Protein AF-0000000082333955 (afdb_homodimer)

Structure (mmCIF, N/CA/C/O backbone):
data_AF-0000000082333955-model_v1
#
loop_
_entity.id
_entity.type
_entity.pdbx_description
1 polymer 'Acyltransferase family protein'
#
loop_
_atom_site.group_PDB
_atom_site.id
_atom_site.type_symbol
_atom_site.label_atom_id
_atom_site.label_alt_id
_atom_site.label_comp_id
_atom_site.label_asym_id
_atom_site.label_entity_id
_atom_site.label_seq_id
_atom_site.pdbx_PDB_ins_code
_atom_site.Cartn_x
_atom_site.Cartn_y
_atom_site.Cartn_z
_atom_site.occupancy
_atom_site.B_iso_or_equiv
_atom_site.auth_seq_id
_atom_site.auth_comp_id
_atom_site.auth_asym_id
_atom_site.auth_atom_id
_atom_site.pdbx_PDB_model_num
ATOM 1 N N . MET A 1 1 ? 23.672 26.516 9.609 1 41.28 1 MET A N 1
ATOM 2 C CA . MET A 1 1 ? 23.094 26.938 10.883 1 41.28 1 MET A CA 1
ATOM 3 C C . MET A 1 1 ? 21.641 27.344 10.703 1 41.28 1 MET A C 1
ATOM 5 O O . MET A 1 1 ? 20.797 27.031 11.547 1 41.28 1 MET A O 1
ATOM 9 N N . LEU A 1 2 ? 21.375 28.172 9.578 1 45.31 2 LEU A N 1
ATOM 10 C CA . LEU A 1 2 ? 20.078 28.797 9.289 1 45.31 2 LEU A CA 1
ATOM 11 C C . LEU A 1 2 ? 19.016 27.734 9.008 1 45.31 2 LEU A C 1
ATOM 13 O O . LEU A 1 2 ? 17.859 27.906 9.398 1 45.31 2 LEU A O 1
ATOM 17 N N . LYS A 1 3 ? 19.453 26.578 8.586 1 63.09 3 LYS A N 1
ATOM 18 C CA . LYS A 1 3 ? 18.484 25.594 8.141 1 63.09 3 LYS A CA 1
ATOM 19 C C . LYS A 1 3 ? 17.969 24.75 9.305 1 63.09 3 LYS A C 1
ATOM 21 O O . LYS A 1 3 ? 16.859 24.219 9.258 1 63.09 3 LYS A O 1
ATOM 26 N N . THR A 1 4 ? 18.547 25.031 10.383 1 74.75 4 THR A N 1
ATOM 27 C CA . THR A 1 4 ? 18.172 24.172 11.5 1 74.75 4 THR A CA 1
ATOM 28 C C . THR A 1 4 ? 16.891 24.672 12.164 1 74.75 4 THR A C 1
ATOM 30 O O . THR A 1 4 ? 16 23.875 12.469 1 74.75 4 THR A O 1
ATOM 33 N N . LEU A 1 5 ? 16.781 25.906 12.305 1 83.88 5 LEU A N 1
ATOM 34 C CA . LEU A 1 5 ? 15.586 26.422 12.953 1 83.88 5 LEU A CA 1
ATOM 35 C C . LEU A 1 5 ? 14.398 26.406 12 1 83.88 5 LEU A C 1
ATOM 37 O O . LEU A 1 5 ? 13.258 26.219 12.43 1 83.88 5 LEU A O 1
ATOM 41 N N . ASN A 1 6 ? 14.648 26.547 10.727 1 89 6 ASN A N 1
ATOM 42 C CA . ASN A 1 6 ? 13.586 26.484 9.734 1 89 6 ASN A CA 1
ATOM 43 C C . ASN A 1 6 ? 12.867 25.141 9.773 1 89 6 ASN A C 1
ATOM 45 O O . ASN A 1 6 ? 11.633 25.078 9.719 1 89 6 ASN A O 1
ATOM 49 N N . ILE A 1 7 ? 13.648 24.156 9.93 1 89.94 7 ILE A N 1
ATOM 50 C CA . ILE A 1 7 ? 13.078 22.812 9.961 1 89.94 7 ILE A CA 1
ATOM 51 C C . ILE A 1 7 ? 12.25 22.625 11.234 1 89.94 7 ILE A C 1
ATOM 53 O O . ILE A 1 7 ? 11.234 21.938 11.234 1 89.94 7 ILE A O 1
ATOM 57 N N . LYS A 1 8 ? 12.648 23.281 12.297 1 92.44 8 LYS A N 1
ATOM 58 C CA . LYS A 1 8 ? 11.961 23.141 13.578 1 92.44 8 LYS A CA 1
ATOM 59 C C . LYS A 1 8 ? 10.656 23.922 13.594 1 92.44 8 LYS A C 1
ATOM 61 O O . LYS A 1 8 ? 9.797 23.703 14.445 1 92.44 8 LYS A O 1
ATOM 66 N N . LEU A 1 9 ? 10.5 24.797 12.664 1 92.19 9 LEU A N 1
ATOM 67 C CA . LEU A 1 9 ? 9.289 25.609 12.547 1 92.19 9 LEU A CA 1
ATOM 68 C C . LEU A 1 9 ? 8.172 24.812 11.875 1 92.19 9 LEU A C 1
ATOM 70 O O . LEU A 1 9 ? 6.992 25.125 12.055 1 92.19 9 LEU A O 1
ATOM 74 N N . LEU A 1 10 ? 8.508 23.812 11.133 1 95.19 10 LEU A N 1
ATOM 75 C CA . LEU A 1 10 ? 7.551 23.109 10.281 1 95.19 10 LEU A CA 1
ATOM 76 C C . LEU A 1 10 ? 6.555 22.312 11.125 1 95.19 10 LEU A C 1
ATOM 78 O O . LEU A 1 10 ? 5.355 22.328 10.852 1 95.19 10 LEU A O 1
ATOM 82 N N . MET A 1 11 ? 7.02 21.75 12.203 1 95.12 11 MET A N 1
ATOM 83 C CA . MET A 1 11 ? 6.148 20.906 13.016 1 95.12 11 MET A CA 1
ATOM 84 C C . MET A 1 11 ? 5.102 21.75 13.742 1 95.12 11 MET A C 1
ATOM 86 O O . MET A 1 11 ? 3.918 21.406 13.75 1 95.12 11 MET A O 1
ATOM 90 N N . PRO A 1 12 ? 5.555 22.812 14.391 1 96.38 12 PRO A N 1
ATOM 91 C CA . PRO A 1 12 ? 4.559 23.688 15.016 1 96.38 12 PRO A CA 1
ATOM 92 C C . PRO A 1 12 ? 3.52 24.203 14.031 1 96.38 12 PRO A C 1
ATOM 94 O O . PRO A 1 12 ? 2.33 24.266 14.352 1 96.38 12 PRO A O 1
ATOM 97 N N . ILE A 1 13 ? 3.953 24.578 12.867 1 97.06 13 ILE A N 1
ATOM 98 C CA . ILE A 1 13 ? 3.043 25.094 11.852 1 97.06 13 ILE A CA 1
ATOM 99 C C . ILE A 1 13 ? 2.098 23.984 11.391 1 97.06 13 ILE A C 1
ATOM 101 O O . ILE A 1 13 ? 0.889 24.203 11.266 1 97.06 13 ILE A O 1
ATOM 105 N N . ALA A 1 14 ? 2.643 22.812 11.133 1 98.06 14 ALA A N 1
ATOM 106 C CA . ALA A 1 14 ? 1.821 21.672 10.734 1 98.06 14 ALA A CA 1
ATOM 107 C C . ALA A 1 14 ? 0.78 21.344 11.797 1 98.06 14 ALA A C 1
ATOM 109 O O . ALA A 1 14 ? -0.362 21 11.477 1 98.06 14 ALA A O 1
ATOM 110 N N . THR A 1 15 ? 1.187 21.438 13.039 1 98.25 15 THR A N 1
ATOM 111 C CA . THR A 1 15 ? 0.285 21.156 14.148 1 98.25 15 THR A CA 1
ATOM 112 C C . THR A 1 15 ? -0.85 22.172 14.195 1 98.25 15 THR A C 1
ATOM 114 O O . THR A 1 15 ? -2.008 21.812 14.422 1 98.25 15 THR A O 1
ATOM 117 N N . TYR A 1 16 ? -0.532 23.406 14.016 1 98.44 16 TYR A N 1
ATOM 118 C CA . TYR A 1 16 ? -1.578 24.422 13.953 1 98.44 16 TYR A CA 1
ATOM 119 C C . TYR A 1 16 ? -2.52 24.156 12.781 1 98.44 16 TYR A C 1
ATOM 121 O O . TYR A 1 16 ? -3.738 24.281 12.914 1 98.44 16 TYR A O 1
ATOM 129 N N . LEU A 1 17 ? -1.958 23.812 11.672 1 98.62 17 LEU A N 1
ATOM 130 C CA . LEU A 1 17 ? -2.744 23.594 10.461 1 98.62 17 LEU A CA 1
ATOM 131 C C . LEU A 1 17 ? -3.705 22.422 10.633 1 98.62 17 LEU A C 1
ATOM 133 O O . LEU A 1 17 ? -4.809 22.422 10.086 1 98.62 17 LEU A O 1
ATOM 137 N N . VAL A 1 18 ? -3.275 21.375 11.344 1 98.25 18 VAL A N 1
ATOM 138 C CA . VAL A 1 18 ? -4.176 20.25 11.562 1 98.25 18 VAL A CA 1
ATOM 139 C C . VAL A 1 18 ? -5.363 20.703 12.414 1 98.25 18 VAL A C 1
ATOM 141 O O . VAL A 1 18 ? -6.496 20.25 12.195 1 98.25 18 VAL A O 1
ATOM 144 N N . ILE A 1 19 ? -5.125 21.547 13.398 1 98.69 19 ILE A N 1
ATOM 145 C CA . ILE A 1 19 ? -6.211 22.062 14.219 1 98.69 19 ILE A CA 1
ATOM 146 C C . ILE A 1 19 ? -7.109 22.969 13.375 1 98.69 19 ILE A C 1
ATOM 148 O O . ILE A 1 19 ? -8.336 22.922 13.508 1 98.69 19 ILE A O 1
ATOM 152 N N . LEU A 1 20 ? -6.48 23.797 12.57 1 98.62 20 LEU A N 1
ATOM 153 C CA . LEU A 1 20 ? -7.227 24.625 11.625 1 98.62 20 LEU A CA 1
ATOM 154 C C . LEU A 1 20 ? -8.133 23.766 10.758 1 98.62 20 LEU A C 1
ATOM 156 O O . LEU A 1 20 ? -9.297 24.109 10.523 1 98.62 20 LEU A O 1
ATOM 160 N N . LEU A 1 21 ? -7.633 22.656 10.289 1 98.25 21 LEU A N 1
ATOM 161 C CA . LEU A 1 21 ? -8.367 21.703 9.461 1 98.25 21 LEU A CA 1
ATOM 162 C C . LEU A 1 21 ? -9.609 21.203 10.188 1 98.25 21 LEU A C 1
ATOM 164 O O . LEU A 1 21 ? -10.711 21.234 9.625 1 98.25 21 LEU A O 1
ATOM 168 N N . HIS A 1 22 ? -9.445 20.797 11.406 1 98.12 22 HIS A N 1
ATOM 169 C CA . HIS A 1 22 ? -10.547 20.219 12.164 1 98.12 22 HIS A CA 1
ATOM 170 C C . HIS A 1 22 ? -11.562 21.281 12.562 1 98.12 22 HIS A C 1
ATOM 172 O O . HIS A 1 22 ? -12.742 21 12.734 1 98.12 22 HIS A O 1
ATOM 178 N N . THR A 1 23 ? -11.086 22.516 12.719 1 98 23 THR A N 1
ATOM 179 C CA . THR A 1 23 ? -12 23.625 12.969 1 98 23 THR A CA 1
ATOM 180 C C . THR A 1 23 ? -12.828 23.922 11.719 1 98 23 THR A C 1
ATOM 182 O O . THR A 1 23 ? -14.039 24.125 11.805 1 98 23 THR A O 1
ATOM 185 N N . ALA A 1 24 ? -12.141 23.953 10.594 1 97.69 24 ALA A N 1
ATOM 186 C CA . ALA A 1 24 ? -12.797 24.281 9.336 1 97.69 24 ALA A CA 1
ATOM 187 C C . ALA A 1 24 ? -13.727 23.156 8.891 1 97.69 24 ALA A C 1
ATOM 189 O O . ALA A 1 24 ? -14.656 23.391 8.109 1 97.69 24 ALA A O 1
ATOM 190 N N . ALA A 1 25 ? -13.469 21.953 9.359 1 95.31 25 ALA A N 1
ATOM 191 C CA . ALA A 1 25 ? -14.273 20.797 8.977 1 95.31 25 ALA A CA 1
ATOM 192 C C . ALA A 1 25 ? -15.703 20.938 9.469 1 95.31 25 ALA A C 1
ATOM 194 O O . ALA A 1 25 ? -16.641 20.391 8.875 1 95.31 25 ALA A O 1
ATOM 195 N N . VAL A 1 26 ? -15.891 21.656 10.516 1 94.19 26 VAL A N 1
ATOM 196 C CA . VAL A 1 26 ? -17.203 21.828 11.125 1 94.19 26 VAL A CA 1
ATOM 197 C C . VAL A 1 26 ? -18.156 22.5 10.141 1 94.19 26 VAL A C 1
ATOM 199 O O . VAL A 1 26 ? -19.188 21.922 9.766 1 94.19 26 VAL A O 1
ATOM 202 N N . PRO A 1 27 ? -17.828 23.672 9.648 1 95.5 27 PRO A N 1
ATOM 203 C CA . PRO A 1 27 ? -18.734 24.328 8.703 1 95.5 27 PRO A CA 1
ATOM 204 C C . PRO A 1 27 ? -18.625 23.766 7.289 1 95.5 27 PRO A C 1
ATOM 206 O O . PRO A 1 27 ? -19.438 24.078 6.426 1 95.5 27 PRO A O 1
ATOM 209 N N . PHE A 1 28 ? -17.656 22.906 7.02 1 96.31 28 PHE A N 1
ATOM 210 C CA . PHE A 1 28 ? -17.422 22.406 5.672 1 96.31 28 PHE A CA 1
ATOM 211 C C . PHE A 1 28 ? -18.531 21.453 5.246 1 96.31 28 PHE A C 1
ATOM 213 O O . PHE A 1 28 ? -18.875 21.375 4.066 1 96.31 28 PHE A O 1
ATOM 220 N N . ASN A 1 29 ? -19.141 20.797 6.18 1 93.5 29 ASN A N 1
ATOM 221 C CA . ASN A 1 29 ? -20.016 19.656 5.902 1 93.5 29 ASN A CA 1
ATOM 222 C C . ASN A 1 29 ? -21.375 20.109 5.402 1 93.5 29 ASN A C 1
ATOM 224 O O . ASN A 1 29 ? -22.141 19.312 4.863 1 93.5 29 ASN A O 1
ATOM 228 N N . THR A 1 30 ? -21.719 21.375 5.582 1 94.62 30 THR A N 1
ATOM 229 C CA . THR A 1 30 ? -23 21.906 5.141 1 94.62 30 THR A CA 1
ATOM 230 C C . THR A 1 30 ? -22.812 23.25 4.434 1 94.62 30 THR A C 1
ATOM 232 O O . THR A 1 30 ? -22.078 24.109 4.91 1 94.62 30 THR A O 1
ATOM 235 N N . PHE A 1 31 ? -23.578 23.297 3.342 1 95.94 31 PHE A N 1
ATOM 236 C CA . PHE A 1 31 ? -23.516 24.562 2.604 1 95.94 31 PHE A CA 1
ATOM 237 C C . PHE A 1 31 ? -24.094 25.703 3.436 1 95.94 31 PHE A C 1
ATOM 239 O O . PHE A 1 31 ? -25.078 25.531 4.152 1 95.94 31 PHE A O 1
ATOM 246 N N . HIS A 1 32 ? -23.516 26.812 3.328 1 95.62 32 HIS A N 1
ATOM 247 C CA . HIS A 1 32 ? -23.953 28.062 3.947 1 95.62 32 HIS A CA 1
ATOM 248 C C . HIS A 1 32 ? -23.359 29.266 3.244 1 95.62 32 HIS A C 1
ATOM 250 O O . HIS A 1 32 ? -22.625 29.125 2.262 1 95.62 32 HIS A O 1
ATOM 256 N N . GLY A 1 33 ? -23.656 30.359 3.643 1 92.94 33 GLY A N 1
ATOM 257 C CA . GLY A 1 33 ? -23.312 31.578 2.936 1 92.94 33 GLY A CA 1
ATOM 258 C C . GLY A 1 33 ? -21.828 31.797 2.785 1 92.94 33 GLY A C 1
ATOM 259 O O . GLY A 1 33 ? -21.359 32.312 1.768 1 92.94 33 GLY A O 1
ATOM 260 N N . ALA A 1 34 ? -21.047 31.375 3.83 1 96.25 34 ALA A N 1
ATOM 261 C CA . ALA A 1 34 ? -19.594 31.578 3.811 1 96.25 34 ALA A CA 1
ATOM 262 C C . ALA A 1 34 ? -18.859 30.25 3.633 1 96.25 34 ALA A C 1
ATOM 264 O O . ALA A 1 34 ? -17.797 30.047 4.223 1 96.25 34 ALA A O 1
ATOM 265 N N . TRP A 1 35 ? -19.422 29.391 2.9 1 97.81 35 TRP A N 1
ATOM 266 C CA . TRP A 1 35 ? -18.859 28.047 2.748 1 97.81 35 TRP A CA 1
ATOM 267 C C . TRP A 1 35 ? -17.5 28.094 2.074 1 97.81 35 TRP A C 1
ATOM 269 O O . TRP A 1 35 ? -16.625 27.266 2.352 1 97.81 35 TRP A O 1
ATOM 279 N N . SER A 1 36 ? -17.266 29.094 1.202 1 97.12 36 SER A N 1
ATOM 280 C CA . SER A 1 36 ? -15.984 29.25 0.525 1 97.12 36 SER A CA 1
ATOM 281 C C . SER A 1 36 ? -14.852 29.453 1.526 1 97.12 36 SER A C 1
ATOM 283 O O . SER A 1 36 ? -13.719 29.031 1.276 1 97.12 36 SER A O 1
ATOM 285 N N . VAL A 1 37 ? -15.156 30.062 2.684 1 97.5 37 VAL A N 1
ATOM 286 C CA . VAL A 1 37 ? -14.164 30.281 3.732 1 97.5 37 VAL A CA 1
ATOM 287 C C . VAL A 1 37 ? -13.766 28.938 4.348 1 97.5 37 VAL A C 1
ATOM 289 O O . VAL A 1 37 ? -12.578 28.672 4.551 1 97.5 37 VAL A O 1
ATOM 292 N N . ALA A 1 38 ? -14.758 28.141 4.598 1 97.88 38 ALA A N 1
ATOM 293 C CA . ALA A 1 38 ? -14.5 26.812 5.145 1 97.88 38 ALA A CA 1
ATOM 294 C C . ALA A 1 38 ? -13.656 25.969 4.184 1 97.88 38 ALA A C 1
ATOM 296 O O . ALA A 1 38 ? -12.734 25.281 4.609 1 97.88 38 ALA A O 1
ATOM 297 N N . VAL A 1 39 ? -13.938 26.078 2.902 1 98.25 39 VAL A N 1
ATOM 298 C CA . VAL A 1 39 ? -13.219 25.344 1.869 1 98.25 39 VAL A CA 1
ATOM 299 C C . VAL A 1 39 ? -11.75 25.766 1.854 1 98.25 39 VAL A C 1
ATOM 301 O O . VAL A 1 39 ? -10.852 24.938 1.803 1 98.25 39 VAL A O 1
ATOM 304 N N . MET A 1 40 ? -11.562 27.047 1.902 1 97.69 40 MET A N 1
ATOM 305 C CA . MET A 1 40 ? -10.203 27.578 1.843 1 97.69 40 MET A CA 1
ATOM 306 C C . MET A 1 40 ? -9.375 27.109 3.033 1 97.69 40 MET A C 1
ATOM 308 O O . MET A 1 40 ? -8.25 26.641 2.865 1 97.69 40 MET A O 1
ATOM 312 N N . TYR A 1 41 ? -9.93 27.203 4.191 1 98.12 41 TYR A N 1
ATOM 313 C CA . TYR A 1 41 ? -9.188 26.812 5.383 1 98.12 41 TYR A CA 1
ATOM 314 C C . TYR A 1 41 ? -9.023 25.297 5.453 1 98.12 41 TYR A C 1
ATOM 316 O O . TYR A 1 41 ? -8.023 24.797 5.969 1 98.12 41 TYR A O 1
ATOM 324 N N . ASP A 1 42 ? -9.977 24.609 4.918 1 98.25 42 ASP A N 1
ATOM 325 C CA . ASP A 1 42 ? -9.812 23.156 4.824 1 98.25 42 ASP A CA 1
ATOM 326 C C . ASP A 1 42 ? -8.648 22.797 3.904 1 98.25 42 ASP A C 1
ATOM 328 O O . ASP A 1 42 ? -7.828 21.938 4.242 1 98.25 42 ASP A O 1
ATOM 332 N N . ALA A 1 43 ? -8.586 23.438 2.785 1 97.81 43 ALA A N 1
ATOM 333 C CA . ALA A 1 43 ? -7.504 23.219 1.831 1 97.81 43 ALA A CA 1
ATOM 334 C C . ALA A 1 43 ? -6.145 23.516 2.465 1 97.81 43 ALA A C 1
ATOM 336 O O . ALA A 1 43 ? -5.207 22.734 2.338 1 97.81 43 ALA A O 1
ATOM 337 N N . LEU A 1 44 ? -6.066 24.594 3.17 1 98.12 44 LEU A N 1
ATOM 338 C CA . LEU A 1 44 ? -4.82 24.969 3.824 1 98.12 44 LEU A CA 1
ATOM 339 C C . LEU A 1 44 ? -4.473 23.984 4.938 1 98.12 44 LEU A C 1
ATOM 341 O O . LEU A 1 44 ? -3.309 23.625 5.117 1 98.12 44 LEU A O 1
ATOM 345 N N . GLY A 1 45 ? -5.465 23.578 5.645 1 98.38 45 GLY A N 1
ATOM 346 C CA . GLY A 1 45 ? -5.254 22.641 6.746 1 98.38 45 GLY A CA 1
ATOM 347 C C . GLY A 1 45 ? -4.805 21.266 6.289 1 98.38 45 GLY A C 1
ATOM 348 O O . GLY A 1 45 ? -4.082 20.578 7.004 1 98.38 45 GLY A O 1
ATOM 349 N N . ARG A 1 46 ? -5.16 20.891 5.098 1 97.81 46 ARG A N 1
ATOM 350 C CA . ARG A 1 46 ? -4.902 19.562 4.578 1 97.81 46 ARG A CA 1
ATOM 351 C C . ARG A 1 46 ? -3.412 19.328 4.359 1 97.81 46 ARG A C 1
ATOM 353 O O . ARG A 1 46 ? -2.949 18.188 4.316 1 97.81 46 ARG A O 1
ATOM 360 N N . ILE A 1 47 ? -2.619 20.344 4.293 1 98.25 47 ILE A N 1
ATOM 361 C CA . ILE A 1 47 ? -1.202 20.125 4.012 1 98.25 47 ILE A CA 1
ATOM 362 C C . ILE A 1 47 ? -0.454 19.844 5.312 1 98.25 47 ILE A C 1
ATOM 364 O O . ILE A 1 47 ? 0.758 19.625 5.301 1 98.25 47 ILE A O 1
ATOM 368 N N . SER A 1 48 ? -1.196 19.859 6.449 1 98.25 48 SER A N 1
ATOM 369 C CA . SER A 1 48 ? -0.566 19.578 7.734 1 98.25 48 SER A CA 1
ATOM 370 C C . SER A 1 48 ? 0.123 18.219 7.715 1 98.25 48 SER A C 1
ATOM 372 O O . SER A 1 48 ? 1.306 18.109 8.047 1 98.25 48 SER A O 1
ATOM 374 N N . PHE A 1 49 ? -0.533 17.188 7.207 1 97.69 49 PHE A N 1
ATOM 375 C CA . PHE A 1 49 ? 0.004 15.836 7.227 1 97.69 49 PHE A CA 1
ATOM 376 C C . PHE A 1 49 ? 1.179 15.711 6.262 1 97.69 49 PHE A C 1
ATOM 378 O O . PHE A 1 49 ? 2.24 15.203 6.637 1 97.69 49 PHE A O 1
ATOM 385 N N . PRO A 1 50 ? 1.035 16.219 5.082 1 98.31 50 PRO A N 1
ATOM 386 C CA . PRO A 1 50 ? 2.191 16.234 4.184 1 98.31 50 PRO A CA 1
ATOM 387 C C . PRO A 1 50 ? 3.4 16.938 4.785 1 98.31 50 PRO A C 1
ATOM 389 O O . PRO A 1 50 ? 4.535 16.484 4.621 1 98.31 50 PRO A O 1
ATOM 392 N N . LEU A 1 51 ? 3.137 18.031 5.461 1 98.25 51 LEU A N 1
ATOM 393 C CA . LEU A 1 51 ? 4.242 18.75 6.07 1 98.25 51 LEU A CA 1
ATOM 394 C C . LEU A 1 51 ? 4.91 17.922 7.16 1 98.25 51 LEU A C 1
ATOM 396 O O . LEU A 1 51 ? 6.137 17.938 7.285 1 98.25 51 LEU A O 1
ATOM 400 N N . TYR A 1 52 ? 4.078 17.234 7.953 1 97.62 52 TYR A N 1
ATOM 401 C CA . TYR A 1 52 ? 4.629 16.328 8.945 1 97.62 52 TYR A CA 1
ATOM 402 C C . TYR A 1 52 ? 5.539 15.289 8.281 1 97.62 52 TYR A C 1
ATOM 404 O O . TYR A 1 52 ? 6.648 15.039 8.758 1 97.62 52 TYR A O 1
ATOM 412 N N . LEU A 1 53 ? 5.137 14.789 7.203 1 98 53 LEU A N 1
ATOM 413 C CA . LEU A 1 53 ? 5.844 13.695 6.543 1 98 53 LEU A CA 1
ATOM 414 C C . LEU A 1 53 ? 7.102 14.203 5.852 1 98 53 LEU A C 1
ATOM 416 O O . LEU A 1 53 ? 8.141 13.531 5.867 1 98 53 LEU A O 1
ATOM 420 N N . LEU A 1 54 ? 6.98 15.367 5.207 1 98.06 54 LEU A N 1
ATOM 421 C CA . LEU A 1 54 ? 8.156 15.984 4.598 1 98.06 54 LEU A CA 1
ATOM 422 C C . LEU A 1 54 ? 9.234 16.234 5.641 1 98.06 54 LEU A C 1
ATOM 424 O O . LEU A 1 54 ? 10.414 15.953 5.406 1 98.06 54 LEU A O 1
ATOM 428 N N . THR A 1 55 ? 8.812 16.703 6.766 1 96.69 55 THR A N 1
ATOM 429 C CA . THR A 1 55 ? 9.742 17 7.855 1 96.69 55 THR A CA 1
ATOM 430 C C . THR A 1 55 ? 10.344 15.703 8.406 1 96.69 55 THR A C 1
ATOM 432 O O . THR A 1 55 ? 11.555 15.617 8.617 1 96.69 55 THR A O 1
ATOM 435 N N . ALA A 1 56 ? 9.492 14.727 8.641 1 95.19 56 ALA A N 1
ATOM 436 C CA . ALA A 1 56 ? 9.961 13.438 9.133 1 95.19 56 ALA A CA 1
ATOM 437 C C . ALA A 1 56 ? 10.969 12.812 8.172 1 95.19 56 ALA A C 1
ATOM 439 O O . ALA A 1 56 ? 12.008 12.297 8.602 1 95.19 56 ALA A O 1
ATOM 440 N N . GLY A 1 57 ? 10.664 12.859 6.867 1 95.69 57 GLY A N 1
ATOM 441 C CA . GLY A 1 57 ? 11.594 12.352 5.879 1 95.69 57 GLY A CA 1
ATOM 442 C C . GLY A 1 57 ? 12.922 13.094 5.863 1 95.69 57 GLY A C 1
ATOM 443 O O . GLY A 1 57 ? 13.984 12.484 5.766 1 95.69 57 GLY A O 1
ATOM 444 N N . TYR A 1 58 ? 12.836 14.406 5.98 1 95.19 58 TYR A N 1
ATOM 445 C CA . TYR A 1 58 ? 14.016 15.273 5.977 1 95.19 58 TYR A CA 1
ATOM 446 C C . TYR A 1 58 ? 14.945 14.93 7.133 1 95.19 58 TYR A C 1
ATOM 448 O O . TYR A 1 58 ? 16.172 14.945 6.98 1 95.19 58 TYR A O 1
ATOM 456 N N . ILE A 1 59 ? 14.328 14.555 8.203 1 91.56 59 ILE A N 1
ATOM 457 C CA . ILE A 1 59 ? 15.102 14.312 9.414 1 91.56 59 ILE A CA 1
ATOM 458 C C . ILE A 1 59 ? 15.547 12.844 9.453 1 91.56 59 ILE A C 1
ATOM 460 O O . ILE A 1 59 ? 16.656 12.539 9.906 1 91.56 59 ILE A O 1
ATOM 464 N N . SER A 1 60 ? 14.766 11.938 8.906 1 91.69 60 SER A N 1
ATOM 465 C CA . SER A 1 60 ? 14.945 10.508 9.164 1 91.69 60 SER A CA 1
ATOM 466 C C . SER A 1 60 ? 15.68 9.828 8.016 1 91.69 60 SER A C 1
ATOM 468 O O . SER A 1 60 ? 16.25 8.742 8.195 1 91.69 60 SER A O 1
ATOM 470 N N . LEU A 1 61 ? 15.609 10.383 6.922 1 90.88 61 LEU A N 1
ATOM 471 C CA . LEU A 1 61 ? 16.188 9.719 5.762 1 90.88 61 LEU A CA 1
ATOM 472 C C . LEU A 1 61 ? 17.531 10.336 5.398 1 90.88 61 LEU A C 1
ATOM 474 O O . LEU A 1 61 ? 17.844 11.453 5.828 1 90.88 61 LEU A O 1
ATOM 478 N N . ASN A 1 62 ? 18.391 9.602 4.711 1 85.75 62 ASN A N 1
ATOM 479 C CA . ASN A 1 62 ? 19.734 9.992 4.305 1 85.75 62 ASN A CA 1
ATOM 480 C C . ASN A 1 62 ? 20.656 10.148 5.508 1 85.75 62 ASN A C 1
ATOM 482 O O . ASN A 1 62 ? 21.312 11.18 5.66 1 85.75 62 ASN A O 1
ATOM 486 N N . LYS A 1 63 ? 20.562 9.234 6.402 1 82.12 63 LYS A N 1
ATOM 487 C CA . LYS A 1 63 ? 21.422 9.242 7.582 1 82.12 63 LYS A CA 1
ATOM 488 C C . LYS A 1 63 ? 22.203 7.938 7.699 1 82.12 63 LYS A C 1
ATOM 490 O O . LYS A 1 63 ? 21.719 6.875 7.305 1 82.12 63 LYS A O 1
ATOM 495 N N . ASN A 1 64 ? 23.359 8.148 8.18 1 79.31 64 ASN A N 1
ATOM 496 C CA . ASN A 1 64 ? 24.203 7 8.469 1 79.31 64 ASN A CA 1
ATOM 497 C C . ASN A 1 64 ? 24.125 6.594 9.938 1 79.31 64 ASN A C 1
ATOM 499 O O . ASN A 1 64 ? 25.031 6.871 10.719 1 79.31 64 ASN A O 1
ATOM 503 N N . GLU A 1 65 ? 23.094 6.387 10.438 1 75.75 65 GLU A N 1
ATOM 504 C CA . GLU A 1 65 ? 22.906 5.961 11.82 1 75.75 65 GLU A CA 1
ATOM 505 C C . GLU A 1 65 ? 22.328 4.551 11.891 1 75.75 65 GLU A C 1
ATOM 507 O O . GLU A 1 65 ? 21.891 4.008 10.875 1 75.75 65 GLU A O 1
ATOM 512 N N . SER A 1 66 ? 22.578 3.951 13.117 1 79.75 66 SER A N 1
ATOM 513 C CA . SER A 1 66 ? 21.891 2.68 13.328 1 79.75 66 SER A CA 1
ATOM 514 C C . SER A 1 66 ? 20.391 2.83 13.172 1 79.75 66 SER A C 1
ATOM 516 O O . SER A 1 66 ? 19.703 3.244 14.102 1 79.75 66 SER A O 1
ATOM 518 N N . LEU A 1 67 ? 20.016 2.691 12.164 1 69.94 67 LEU A N 1
ATOM 519 C CA . LEU A 1 67 ? 18.656 3.014 11.773 1 69.94 67 LEU A CA 1
ATOM 520 C C . LEU A 1 67 ? 17.641 2.221 12.602 1 69.94 67 LEU A C 1
ATOM 522 O O . LEU A 1 67 ? 16.641 2.77 13.062 1 69.94 67 LEU A O 1
ATOM 526 N N . LEU A 1 68 ? 18.062 0.996 13.055 1 78.88 68 LEU A N 1
ATOM 527 C CA . LEU A 1 68 ? 17.094 0.181 13.789 1 78.88 68 LEU A CA 1
ATOM 528 C C . LEU A 1 68 ? 16.891 0.721 15.195 1 78.88 68 LEU A C 1
ATOM 530 O O . LEU A 1 68 ? 15.766 0.756 15.695 1 78.88 68 LEU A O 1
ATOM 534 N N . SER A 1 69 ? 18.016 1.174 15.688 1 82.62 69 SER A N 1
ATOM 535 C CA . SER A 1 69 ? 17.906 1.704 17.047 1 82.62 69 SER A CA 1
ATOM 536 C C . SER A 1 69 ? 17.109 3.01 17.062 1 82.62 69 SER A C 1
ATOM 538 O O . SER A 1 69 ? 16.234 3.201 17.906 1 82.62 69 SER A O 1
ATOM 540 N N . THR A 1 70 ? 17.406 3.822 16.125 1 85.38 70 THR A N 1
ATOM 541 C CA . THR A 1 70 ? 16.703 5.098 16.047 1 85.38 70 THR A CA 1
ATOM 542 C C . THR A 1 70 ? 15.227 4.883 15.703 1 85.38 70 THR A C 1
ATOM 544 O O . THR A 1 70 ? 14.352 5.543 16.266 1 85.38 70 THR A O 1
ATOM 547 N N . LEU A 1 71 ? 15.062 3.918 14.914 1 86.38 71 LEU A N 1
ATOM 548 C CA . LEU A 1 71 ? 13.703 3.592 14.492 1 86.38 71 LEU A CA 1
ATOM 549 C C . LEU A 1 71 ? 12.875 3.096 15.68 1 86.38 71 LEU A C 1
ATOM 551 O O . LEU A 1 71 ? 11.711 3.477 15.828 1 86.38 71 LEU A O 1
ATOM 555 N N . LYS A 1 72 ? 13.539 2.275 16.453 1 86.88 72 LYS A N 1
ATOM 556 C CA . LYS A 1 72 ? 12.852 1.766 17.641 1 86.88 72 LYS A CA 1
ATOM 557 C C . LYS A 1 72 ? 12.406 2.906 18.547 1 86.88 72 LYS A C 1
ATOM 559 O O . LYS A 1 72 ? 11.266 2.926 19.016 1 86.88 72 LYS A O 1
ATOM 564 N N . THR A 1 73 ? 13.25 3.809 18.672 1 88.94 73 THR A N 1
ATOM 565 C CA . THR A 1 73 ? 12.945 4.945 19.531 1 88.94 73 THR A CA 1
ATOM 566 C C . THR A 1 73 ? 11.828 5.793 18.938 1 88.94 73 THR A C 1
ATOM 568 O O . THR A 1 73 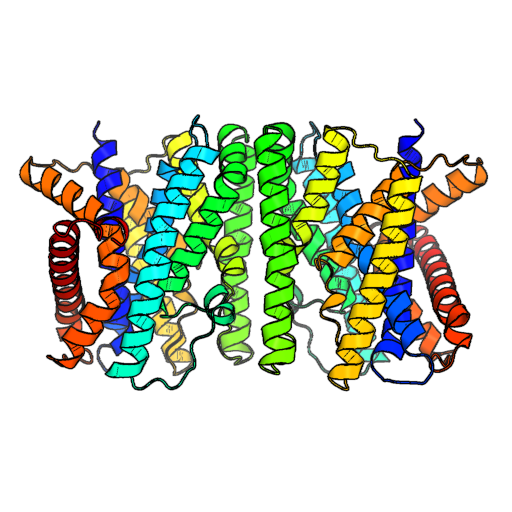? 10.891 6.176 19.641 1 88.94 73 THR A O 1
ATOM 571 N N . ARG A 1 74 ? 11.867 6.047 17.719 1 90.06 74 ARG A N 1
ATOM 572 C CA . ARG A 1 74 ? 10.867 6.871 17.047 1 90.06 74 ARG A CA 1
ATOM 573 C C . ARG A 1 74 ? 9.492 6.207 17.078 1 90.06 74 ARG A C 1
ATOM 575 O O . ARG A 1 74 ? 8.484 6.875 17.312 1 90.06 74 ARG A O 1
ATOM 582 N N . VAL A 1 75 ? 9.539 4.926 16.828 1 93.5 75 VAL A N 1
ATOM 583 C CA . VAL A 1 75 ? 8.281 4.184 16.812 1 93.5 75 VAL A CA 1
ATOM 584 C C . VAL A 1 75 ? 7.699 4.133 18.234 1 93.5 75 VAL A C 1
ATOM 586 O O . VAL A 1 75 ? 6.504 4.375 18.422 1 93.5 75 VAL A O 1
ATOM 589 N N . LEU A 1 76 ? 8.492 3.877 19.219 1 91.94 76 LEU A N 1
ATOM 590 C CA . LEU A 1 76 ? 8.008 3.768 20.594 1 91.94 76 LEU A CA 1
ATOM 591 C C . LEU A 1 76 ? 7.523 5.117 21.109 1 91.94 76 LEU A C 1
ATOM 593 O O . LEU A 1 76 ? 6.574 5.184 21.891 1 91.94 76 LEU A O 1
ATOM 597 N N . ASN A 1 77 ? 8.18 6.16 20.625 1 92.31 77 ASN A N 1
ATOM 598 C CA . ASN A 1 77 ? 7.805 7.508 21.031 1 92.31 77 ASN A CA 1
ATOM 599 C C . ASN A 1 77 ? 6.422 7.887 20.5 1 92.31 77 ASN A C 1
ATOM 601 O O . ASN A 1 77 ? 5.781 8.797 21.031 1 92.31 77 ASN A O 1
ATOM 605 N N . LEU A 1 78 ? 5.984 7.219 19.5 1 95.31 78 LEU A N 1
ATOM 606 C CA . LEU A 1 78 ? 4.652 7.461 18.953 1 95.31 78 LEU A CA 1
ATOM 607 C C . LEU A 1 78 ? 3.656 6.43 19.469 1 95.31 78 LEU A C 1
ATOM 609 O O . LEU A 1 78 ? 2.49 6.746 19.719 1 95.31 78 LEU A O 1
ATOM 613 N N . LEU A 1 79 ? 4.152 5.199 19.672 1 94.81 79 LEU A N 1
ATOM 614 C CA . LEU A 1 79 ? 3.281 4.086 20.031 1 94.81 79 LEU A CA 1
ATOM 615 C C . LEU A 1 79 ? 2.768 4.234 21.453 1 94.81 79 LEU A C 1
ATOM 617 O O . LEU A 1 79 ? 1.604 3.936 21.734 1 94.81 79 LEU A O 1
ATOM 621 N N . ILE A 1 80 ? 3.582 4.664 22.344 1 94.88 80 ILE A N 1
ATOM 622 C CA . ILE A 1 80 ? 3.215 4.781 23.75 1 94.88 80 ILE A CA 1
ATOM 623 C C . ILE A 1 80 ? 2.105 5.82 23.906 1 94.88 80 ILE A C 1
ATOM 625 O O . ILE A 1 80 ? 1.041 5.523 24.453 1 94.88 80 ILE A O 1
ATOM 629 N N . PRO A 1 81 ? 2.348 6.996 23.406 1 95.81 81 PRO A N 1
ATOM 630 C CA . PRO A 1 81 ? 1.238 7.945 23.5 1 95.81 81 PRO A CA 1
ATOM 631 C C . PRO A 1 81 ? 0 7.488 22.734 1 95.81 81 PRO A C 1
ATOM 633 O O . PRO A 1 81 ? -1.127 7.762 23.141 1 95.81 81 PRO A O 1
ATOM 636 N N . LEU A 1 82 ? 0.183 6.824 21.625 1 96.44 82 LEU A N 1
ATOM 637 C CA . LEU A 1 82 ? -0.96 6.336 20.859 1 96.44 82 LEU A CA 1
ATOM 638 C C . LEU A 1 82 ? -1.832 5.418 21.703 1 96.44 82 LEU A C 1
ATOM 640 O O . LEU A 1 82 ? -3.059 5.543 21.703 1 96.44 82 LEU A O 1
ATOM 644 N N . VAL A 1 83 ? -1.225 4.527 22.422 1 95.62 83 VAL A N 1
ATOM 645 C CA . VAL A 1 83 ? -1.956 3.588 23.266 1 95.62 83 VAL A CA 1
ATOM 646 C C . VAL A 1 83 ? -2.662 4.34 24.391 1 95.62 83 VAL A C 1
ATOM 648 O O . VAL A 1 83 ? -3.844 4.105 24.656 1 95.62 83 VAL A O 1
ATOM 651 N N . ALA A 1 84 ? -1.968 5.238 25 1 95.44 84 ALA A N 1
ATOM 652 C CA . ALA A 1 84 ? -2.529 6.008 26.109 1 95.44 84 ALA A CA 1
ATOM 653 C C . ALA A 1 84 ? -3.719 6.844 25.656 1 95.44 84 ALA A C 1
ATOM 655 O O . ALA A 1 84 ? -4.785 6.816 26.281 1 95.44 84 ALA A O 1
ATOM 656 N N . TRP A 1 85 ? -3.537 7.547 24.594 1 96.38 85 TRP A N 1
ATOM 657 C CA . TRP A 1 85 ? -4.582 8.461 24.141 1 96.38 85 TRP A CA 1
ATOM 658 C C . TRP A 1 85 ? -5.727 7.695 23.484 1 96.38 85 TRP A C 1
ATOM 660 O O . TRP A 1 85 ? -6.844 8.211 23.375 1 96.38 85 TRP A O 1
ATOM 670 N N . THR A 1 86 ? -5.441 6.504 22.953 1 96.12 86 THR A N 1
ATOM 671 C CA . THR A 1 86 ? -6.527 5.633 22.516 1 96.12 86 THR A CA 1
ATOM 672 C C . THR A 1 86 ? -7.492 5.355 23.656 1 96.12 86 THR A C 1
ATOM 674 O O . THR A 1 86 ? -8.711 5.441 23.484 1 96.12 86 THR A O 1
ATOM 677 N N . ALA A 1 87 ? -6.953 5.035 24.812 1 94.69 87 ALA A N 1
ATOM 678 C CA . ALA A 1 87 ? -7.773 4.789 25.984 1 94.69 87 ALA A CA 1
ATOM 679 C C . ALA A 1 87 ? -8.531 6.043 26.406 1 94.69 87 ALA A C 1
ATOM 681 O O . ALA A 1 87 ? -9.727 5.988 26.703 1 94.69 87 ALA A O 1
ATOM 682 N N . VAL A 1 88 ? -7.859 7.18 26.391 1 95.62 88 VAL A N 1
ATOM 683 C CA . VAL A 1 88 ? -8.469 8.445 26.797 1 95.62 88 VAL A CA 1
ATOM 684 C C . VAL A 1 88 ? -9.625 8.789 25.859 1 95.62 88 VAL A C 1
ATOM 686 O O . VAL A 1 88 ? -10.711 9.156 26.328 1 95.62 88 VAL A O 1
ATOM 689 N N . TYR A 1 89 ? -9.414 8.672 24.578 1 96.06 89 TYR A N 1
ATOM 690 C CA . TYR A 1 89 ? -10.453 9.031 23.609 1 96.06 89 TYR A CA 1
ATOM 691 C C . TYR A 1 89 ? -11.602 8.031 23.641 1 96.06 89 TYR A C 1
ATOM 693 O O . TYR A 1 89 ? -12.75 8.391 23.375 1 96.06 89 TYR A O 1
ATOM 701 N N . PHE A 1 90 ? -11.266 6.836 23.969 1 93.81 90 PHE A N 1
ATOM 702 C CA . PHE A 1 90 ? -12.336 5.859 24.141 1 93.81 90 PHE A CA 1
ATOM 703 C C . PHE A 1 90 ? -13.25 6.254 25.297 1 93.81 90 PHE A C 1
ATOM 705 O O . PHE A 1 90 ? -14.477 6.215 25.156 1 93.81 90 PHE A O 1
ATOM 712 N N . ILE A 1 91 ? -12.672 6.57 26.375 1 94.06 91 ILE A N 1
ATOM 713 C CA . ILE A 1 91 ? -13.422 7 27.547 1 94.06 91 ILE A CA 1
ATOM 714 C C . ILE A 1 91 ? -14.195 8.273 27.234 1 94.06 91 ILE A C 1
ATOM 716 O O . ILE A 1 91 ? -15.383 8.391 27.547 1 94.06 91 ILE A O 1
ATOM 720 N N . TYR A 1 92 ? -13.5 9.203 26.578 1 93.94 92 TYR A N 1
ATOM 721 C CA . TYR A 1 92 ? -14.133 10.453 26.188 1 93.94 92 TYR A CA 1
ATOM 722 C C . TYR A 1 92 ? -15.344 10.195 25.297 1 93.94 92 TYR A C 1
ATOM 724 O O . TYR A 1 92 ? -16.406 10.789 25.5 1 93.94 92 TYR A O 1
ATOM 732 N N . ASN A 1 93 ? -15.148 9.359 24.344 1 92.69 93 ASN A N 1
ATOM 733 C CA . ASN A 1 93 ? -16.234 9.062 23.422 1 92.69 93 ASN A CA 1
ATOM 734 C C . ASN A 1 93 ? -17.422 8.43 24.125 1 92.69 93 ASN A C 1
ATOM 736 O O . ASN A 1 93 ? -18.578 8.719 23.797 1 92.69 93 ASN A O 1
ATOM 740 N N . HIS A 1 94 ? -17.188 7.645 25.125 1 91.44 94 HIS A N 1
ATOM 741 C CA . HIS A 1 94 ? -18.25 6.98 25.875 1 91.44 94 HIS A CA 1
ATOM 742 C C . HIS A 1 94 ? -18.922 7.941 26.844 1 91.44 94 HIS A C 1
ATOM 744 O O . HIS A 1 94 ? -20.141 7.973 26.953 1 91.44 94 HIS A O 1
ATOM 750 N N . MET A 1 95 ? -18.188 8.711 27.484 1 92.38 95 MET A N 1
ATOM 751 C CA . MET A 1 95 ? -18.719 9.547 28.562 1 92.38 95 MET A CA 1
ATOM 752 C C . MET A 1 95 ? -19.328 10.828 28.016 1 92.38 95 MET A C 1
ATOM 754 O O . MET A 1 95 ? -20.328 11.32 28.547 1 92.38 95 MET A O 1
ATOM 758 N N . VAL A 1 96 ? -18.719 11.297 26.984 1 91.19 96 VAL A N 1
ATOM 759 C CA . VAL A 1 96 ? -19.125 12.625 26.531 1 91.19 96 VAL A CA 1
ATOM 760 C C . VAL A 1 96 ? -20 12.484 25.266 1 91.19 96 VAL A C 1
ATOM 762 O O . VAL A 1 96 ? -21.062 13.094 25.172 1 91.19 96 VAL A O 1
ATOM 765 N N . ASN A 1 97 ? -19.562 11.641 24.281 1 91.06 97 ASN A N 1
ATOM 766 C CA . ASN A 1 97 ? -20.281 11.508 23.031 1 91.06 97 ASN A CA 1
ATOM 767 C C . ASN A 1 97 ? -21.297 10.375 23.094 1 91.06 97 ASN A C 1
ATOM 769 O O . ASN A 1 97 ? -21.969 10.078 22.094 1 91.06 97 ASN A O 1
ATOM 773 N N . SER A 1 98 ? -21.422 9.539 24.172 1 90.69 98 SER A N 1
ATOM 774 C CA . SER A 1 98 ? -22.391 8.484 24.422 1 90.69 98 SER A CA 1
ATOM 775 C C . SER A 1 98 ? -22.25 7.34 23.422 1 90.69 98 SER A C 1
ATOM 777 O O . SER A 1 98 ? -23.234 6.777 22.953 1 90.69 98 SER A O 1
ATOM 779 N N . SER A 1 99 ? -21.047 7.168 23.078 1 87.69 99 SER A N 1
ATOM 780 C CA . SER A 1 99 ? -20.797 6.023 22.203 1 87.69 99 SER A CA 1
ATOM 781 C C . SER A 1 99 ? -21.062 4.707 22.938 1 87.69 99 SER A C 1
ATOM 783 O O . SER A 1 99 ? -20.719 4.566 24.109 1 87.69 99 SER A O 1
ATOM 785 N N . THR A 1 100 ? -21.625 3.676 22.234 1 87.69 100 THR A N 1
ATOM 786 C CA . THR A 1 100 ? -21.906 2.367 22.812 1 87.69 100 THR A CA 1
ATOM 787 C C . THR A 1 100 ? -20.984 1.304 22.219 1 87.69 100 THR A C 1
ATOM 789 O O . THR A 1 100 ? -21.156 0.111 22.484 1 87.69 100 THR A O 1
ATOM 792 N N . THR A 1 101 ? -20.109 1.785 21.453 1 83.81 101 THR A N 1
ATOM 793 C CA . THR A 1 101 ? -19.203 0.833 20.828 1 83.81 101 THR A CA 1
ATOM 794 C C . THR A 1 101 ? -18.281 0.189 21.875 1 83.81 101 THR A C 1
ATOM 796 O O . THR A 1 101 ? -17.609 0.889 22.625 1 83.81 101 THR A O 1
ATOM 799 N N . PRO A 1 102 ? -18.312 -1.15 21.953 1 85.5 102 PRO A N 1
ATOM 800 C CA . PRO A 1 102 ? -17.438 -1.813 22.906 1 85.5 102 PRO A CA 1
ATOM 801 C C . PRO A 1 102 ? -15.961 -1.704 22.531 1 85.5 102 PRO A C 1
ATOM 803 O O . PRO A 1 102 ? -15.633 -1.562 21.344 1 85.5 102 PRO A O 1
ATOM 806 N N . PHE A 1 103 ? -15.188 -1.686 23.531 1 86.31 103 PHE A N 1
ATOM 807 C CA . PHE A 1 103 ? -13.758 -1.641 23.281 1 86.31 103 PHE A CA 1
ATOM 808 C C . PHE A 1 103 ? -13.258 -2.977 22.734 1 86.31 103 PHE A C 1
ATOM 810 O O . PHE A 1 103 ? -13.672 -4.035 23.219 1 86.31 103 PHE A O 1
ATOM 817 N N . SER A 1 104 ? -12.5 -2.951 21.656 1 85.44 104 SER A N 1
ATOM 818 C CA . SER A 1 104 ? -11.867 -4.125 21.062 1 85.44 104 SER A CA 1
ATOM 819 C C . SER A 1 104 ? -10.438 -3.832 20.641 1 85.44 104 SER A C 1
ATOM 821 O O . SER A 1 104 ? -10.195 -2.973 19.797 1 85.44 104 SER A O 1
ATOM 823 N N . VAL A 1 105 ? -9.562 -4.527 21.203 1 84.12 105 VAL A N 1
ATOM 824 C CA . VAL A 1 105 ? -8.156 -4.363 20.859 1 84.12 105 VAL A CA 1
ATOM 825 C C . VAL A 1 105 ? -7.949 -4.656 19.375 1 84.12 105 VAL A C 1
ATOM 827 O O . VAL A 1 105 ? -7.223 -3.936 18.688 1 84.12 105 VAL A O 1
ATOM 830 N N . LEU A 1 106 ? -8.656 -5.621 18.922 1 80.44 106 LEU A N 1
ATOM 831 C CA . LEU A 1 106 ? -8.531 -6.008 17.516 1 80.44 106 LEU A CA 1
ATOM 832 C C . LEU A 1 106 ? -9.047 -4.902 16.594 1 80.44 106 LEU A C 1
ATOM 834 O O . LEU A 1 106 ? -8.453 -4.629 15.555 1 80.44 106 LEU A O 1
ATOM 838 N N . GLU A 1 107 ? -10.055 -4.328 17.047 1 84.5 107 GLU A N 1
ATOM 839 C CA . GLU A 1 107 ? -10.633 -3.244 16.25 1 84.5 107 GLU A CA 1
ATOM 840 C C . GLU A 1 107 ? -9.703 -2.029 16.219 1 84.5 107 GLU A C 1
ATOM 842 O O . GLU A 1 107 ? -9.57 -1.363 15.195 1 84.5 107 GLU A O 1
ATOM 847 N N . THR A 1 108 ? -9.062 -1.829 17.312 1 88.31 108 THR A N 1
ATOM 848 C CA . THR A 1 108 ? -8.227 -0.64 17.453 1 88.31 108 THR A CA 1
ATOM 849 C C . THR A 1 108 ? -6.957 -0.774 16.625 1 88.31 108 THR A C 1
ATOM 851 O O . THR A 1 108 ? -6.309 0.225 16.297 1 88.31 108 THR A O 1
ATOM 854 N N . LEU A 1 109 ? -6.656 -1.952 16.172 1 85.19 109 LEU A N 1
ATOM 855 C CA . LEU A 1 109 ? -5.477 -2.152 15.344 1 85.19 109 LEU A CA 1
ATOM 856 C C . LEU A 1 109 ? -5.703 -1.595 13.938 1 85.19 109 LEU A C 1
ATOM 858 O O . LEU A 1 109 ? -4.762 -1.136 13.289 1 85.19 109 LEU A O 1
ATOM 862 N N . SER A 1 110 ? -6.945 -1.592 13.547 1 82.94 110 SER A N 1
ATOM 863 C CA . SER A 1 110 ? -7.223 -1.146 12.18 1 82.94 110 SER A CA 1
ATOM 864 C C . SER A 1 110 ? -8 0.165 12.18 1 82.94 110 SER A C 1
ATOM 866 O O . SER A 1 110 ? -7.941 0.924 11.211 1 82.94 110 SER A O 1
ATOM 868 N N . THR A 1 111 ? -8.711 0.365 13.258 1 85.19 111 THR A N 1
ATOM 869 C CA . THR A 1 111 ? -9.555 1.552 13.344 1 85.19 111 THR A CA 1
ATOM 870 C C . THR A 1 111 ? -9.172 2.408 14.547 1 85.19 111 THR A C 1
ATOM 872 O O . THR A 1 111 ? -9.336 1.988 15.695 1 85.19 111 THR A O 1
ATOM 875 N N . PRO A 1 112 ? -8.766 3.539 14.266 1 90.56 112 PRO A N 1
ATOM 876 C CA . PRO A 1 112 ? -8.391 4.406 15.383 1 90.56 112 PRO A CA 1
ATOM 877 C C . PRO A 1 112 ? -9.57 4.723 16.312 1 90.56 112 PRO A C 1
ATOM 879 O O . PRO A 1 112 ? -10.711 4.781 15.859 1 90.56 112 PRO A O 1
ATOM 882 N N . ALA A 1 113 ? -9.273 4.938 17.562 1 91.06 113 ALA A N 1
ATOM 883 C CA . ALA A 1 113 ? -10.289 5.242 18.562 1 91.06 113 ALA A CA 1
ATOM 884 C C . ALA A 1 113 ? -10.961 6.582 18.281 1 91.06 113 ALA A C 1
ATOM 886 O O . ALA A 1 113 ? -12.102 6.812 18.672 1 91.06 113 ALA A O 1
ATOM 887 N N . TYR A 1 114 ? -10.188 7.371 17.641 1 92.62 114 TYR A N 1
ATOM 888 C CA . TYR A 1 114 ? -10.656 8.688 17.234 1 92.62 114 TYR A CA 1
ATOM 889 C C . TYR A 1 114 ? -10.109 9.062 15.867 1 92.62 114 TYR A C 1
ATOM 891 O O . TYR A 1 114 ? -8.992 8.68 15.508 1 92.62 114 TYR A O 1
ATOM 899 N N . PRO A 1 115 ? -10.812 9.781 15.156 1 90.56 115 PRO A N 1
ATOM 900 C CA . PRO A 1 115 ? -10.555 9.914 13.719 1 90.56 115 PRO A CA 1
ATOM 901 C C . PRO A 1 115 ? -9.172 10.5 13.43 1 90.56 115 PRO A C 1
ATOM 903 O O . PRO A 1 115 ? -8.508 10.078 12.477 1 90.56 115 PRO A O 1
ATOM 906 N N . HIS A 1 116 ? -8.68 11.453 14.164 1 94.44 116 HIS A N 1
ATOM 907 C CA . HIS A 1 116 ? -7.426 12.125 13.828 1 94.44 116 HIS A CA 1
ATOM 908 C C . HIS A 1 116 ? -6.227 11.211 14.078 1 94.44 116 HIS A C 1
ATOM 910 O O . HIS A 1 116 ? -5.137 11.453 13.555 1 94.44 116 HIS A O 1
ATOM 916 N N . LEU A 1 117 ? -6.391 10.125 14.789 1 96.31 117 LEU A N 1
ATOM 917 C CA . LEU A 1 117 ? -5.285 9.258 15.172 1 96.31 117 LEU A CA 1
ATOM 918 C C . LEU A 1 117 ? -4.832 8.391 14 1 96.31 117 LEU A C 1
ATOM 920 O O . LEU A 1 117 ? -3.781 7.75 14.062 1 96.31 117 LEU A O 1
ATOM 924 N N . TRP A 1 118 ? -5.574 8.375 12.922 1 95.25 118 TRP A N 1
ATOM 925 C CA . TRP A 1 118 ? -5.18 7.598 11.75 1 95.25 118 TRP A CA 1
ATOM 926 C C . TRP A 1 118 ? -3.775 7.977 11.289 1 95.25 118 TRP A C 1
ATOM 928 O O . TRP A 1 118 ? -3.016 7.125 10.828 1 95.25 118 TRP A O 1
ATOM 938 N N . PHE A 1 119 ? -3.475 9.203 11.406 1 96.62 119 PHE A N 1
ATOM 939 C CA . PHE A 1 119 ? -2.199 9.695 10.906 1 96.62 119 PHE A CA 1
ATOM 940 C C . PHE A 1 119 ? -1.037 9.07 11.672 1 96.62 119 PHE A C 1
ATOM 942 O O . PHE A 1 119 ? 0.013 8.789 11.086 1 96.62 119 PHE A O 1
ATOM 949 N N . ILE A 1 120 ? -1.207 8.914 12.938 1 96.81 120 ILE A N 1
ATOM 950 C CA . ILE A 1 120 ? -0.154 8.305 13.742 1 96.81 120 ILE A CA 1
ATOM 951 C C . ILE A 1 120 ? 0.07 6.863 13.305 1 96.81 120 ILE A C 1
ATOM 953 O O . ILE A 1 120 ? 1.205 6.379 13.289 1 96.81 120 ILE A O 1
ATOM 957 N N . TYR A 1 121 ? -0.992 6.164 12.969 1 95.12 121 TYR A N 1
ATOM 958 C CA . TYR A 1 121 ? -0.853 4.828 12.406 1 95.12 121 TYR A CA 1
ATOM 959 C C . TYR A 1 121 ? 0.017 4.855 11.156 1 95.12 121 TYR A C 1
ATOM 961 O O . TYR A 1 121 ? 0.952 4.059 11.023 1 95.12 121 TYR A O 1
ATOM 969 N N . THR A 1 122 ? -0.292 5.758 10.305 1 94.94 122 THR A N 1
ATOM 970 C CA . THR A 1 122 ? 0.421 5.883 9.039 1 94.94 122 THR A CA 1
ATOM 971 C C . THR A 1 122 ? 1.883 6.254 9.273 1 94.94 122 THR A C 1
ATOM 973 O O . THR A 1 122 ? 2.779 5.695 8.641 1 94.94 122 THR A O 1
ATOM 976 N N . LEU A 1 123 ? 2.078 7.145 10.172 1 96.19 123 LEU A N 1
ATOM 977 C CA . LEU A 1 123 ? 3.436 7.586 10.477 1 96.19 123 LEU A CA 1
ATOM 978 C C . LEU A 1 123 ? 4.262 6.441 11.047 1 96.19 123 LEU A C 1
ATOM 980 O O . LEU A 1 123 ? 5.43 6.273 10.688 1 96.19 123 LEU A O 1
ATOM 984 N N . ILE A 1 124 ? 3.674 5.676 11.898 1 95.69 124 ILE A N 1
ATOM 985 C CA . ILE A 1 124 ? 4.359 4.531 12.484 1 95.69 124 ILE A CA 1
ATOM 986 C C . ILE A 1 124 ? 4.719 3.529 11.391 1 95.69 124 ILE A C 1
ATOM 988 O O . ILE A 1 124 ? 5.848 3.035 11.336 1 95.69 124 ILE A O 1
ATOM 992 N N . LEU A 1 125 ? 3.807 3.266 10.562 1 94.69 125 LEU A N 1
ATOM 993 C CA . LEU A 1 125 ? 4.051 2.33 9.477 1 94.69 125 LEU A CA 1
ATOM 994 C C . LEU A 1 125 ? 5.168 2.834 8.562 1 94.69 125 LEU A C 1
ATOM 996 O O . LEU A 1 125 ? 5.996 2.049 8.094 1 94.69 125 LEU A O 1
ATOM 1000 N N . LEU A 1 126 ? 5.23 4.074 8.328 1 95.06 126 LEU A N 1
ATOM 1001 C CA . LEU A 1 126 ? 6.289 4.648 7.504 1 95.06 126 LEU A CA 1
ATOM 1002 C C . LEU A 1 126 ? 7.641 4.547 8.211 1 95.06 126 LEU A C 1
ATOM 1004 O O . LEU A 1 126 ? 8.656 4.266 7.57 1 95.06 126 LEU A O 1
ATOM 1008 N N . TYR A 1 127 ? 7.598 4.785 9.523 1 95 127 TYR A N 1
ATOM 1009 C CA . TYR A 1 127 ? 8.828 4.598 10.281 1 95 127 TYR A CA 1
ATOM 1010 C C . TYR A 1 127 ? 9.305 3.154 10.195 1 95 127 TYR A C 1
ATOM 1012 O O . TYR A 1 127 ? 10.508 2.896 10.07 1 95 127 TYR A O 1
ATOM 1020 N N . LEU A 1 128 ? 8.383 2.277 10.211 1 94.75 128 LEU A N 1
ATOM 1021 C CA . LEU A 1 128 ? 8.734 0.863 10.172 1 94.75 128 LEU A CA 1
ATOM 1022 C C . LEU A 1 128 ? 9.43 0.51 8.867 1 94.75 128 LEU A C 1
ATOM 1024 O O . LEU A 1 128 ? 10.305 -0.356 8.836 1 94.75 128 LEU A O 1
ATOM 1028 N N . ILE A 1 129 ? 9.125 1.196 7.77 1 94 129 ILE A N 1
ATOM 1029 C CA . ILE A 1 129 ? 9.719 0.828 6.488 1 94 129 ILE A CA 1
ATOM 1030 C C . ILE A 1 129 ? 10.867 1.782 6.16 1 94 129 ILE A C 1
ATOM 1032 O O . ILE A 1 129 ? 11.398 1.769 5.043 1 94 129 ILE A O 1
ATOM 1036 N N . THR A 1 130 ? 11.273 2.582 7.082 1 94.5 130 THR A N 1
ATOM 1037 C CA . THR A 1 130 ? 12.312 3.59 6.906 1 94.5 130 THR A CA 1
ATOM 1038 C C . THR A 1 130 ? 13.633 2.939 6.5 1 94.5 130 THR A C 1
ATOM 1040 O O . THR A 1 130 ? 14.367 3.479 5.672 1 94.5 130 THR A O 1
ATOM 1043 N N . PRO A 1 131 ? 13.977 1.772 7.062 1 93.88 131 PRO A N 1
ATOM 1044 C CA . PRO A 1 131 ? 15.242 1.182 6.621 1 93.88 131 PRO A CA 1
ATOM 1045 C C . PRO A 1 131 ? 15.266 0.896 5.121 1 93.88 131 PRO A C 1
ATOM 1047 O O . PRO A 1 131 ? 16.297 1.052 4.477 1 93.88 131 PRO A O 1
ATOM 1050 N N . LEU A 1 132 ? 14.172 0.513 4.598 1 95.06 132 LEU A N 1
ATOM 1051 C CA . LEU A 1 132 ? 14.055 0.283 3.16 1 95.06 132 LEU A CA 1
ATOM 1052 C C . LEU A 1 132 ? 14.203 1.589 2.387 1 95.06 132 LEU A C 1
ATOM 1054 O O . LEU A 1 132 ? 15.016 1.678 1.465 1 95.06 132 LEU A O 1
ATOM 1058 N N . LEU A 1 133 ? 13.523 2.588 2.811 1 95.38 133 LEU A N 1
ATOM 1059 C CA . LEU A 1 133 ? 13.516 3.865 2.105 1 95.38 133 LEU A CA 1
ATOM 1060 C C . LEU A 1 133 ? 14.852 4.586 2.27 1 95.38 133 LEU A C 1
ATOM 1062 O O . LEU A 1 133 ? 15.344 5.211 1.328 1 95.38 133 LEU A O 1
ATOM 1066 N N . ASN A 1 134 ? 15.359 4.484 3.473 1 94.94 134 ASN A N 1
ATOM 1067 C CA . ASN A 1 134 ? 16.641 5.129 3.729 1 94.94 134 ASN A CA 1
ATOM 1068 C C . ASN A 1 134 ? 17.75 4.523 2.875 1 94.94 134 ASN A C 1
ATOM 1070 O O . ASN A 1 134 ? 18.609 5.246 2.363 1 94.94 134 ASN A O 1
ATOM 1074 N N . THR A 1 135 ? 17.766 3.205 2.736 1 94.25 135 THR A N 1
ATOM 1075 C CA . THR A 1 135 ? 18.734 2.545 1.873 1 94.25 135 THR A CA 1
ATOM 1076 C C . THR A 1 135 ? 18.578 3.014 0.429 1 94.25 135 THR A C 1
ATOM 1078 O O . THR A 1 135 ? 19.578 3.258 -0.258 1 94.25 135 THR A O 1
ATOM 1081 N N . PHE A 1 136 ? 17.422 3.17 0.006 1 94.81 136 PHE A N 1
ATOM 1082 C CA . PHE A 1 136 ? 17.141 3.615 -1.353 1 94.81 136 PHE A CA 1
ATOM 1083 C C . PHE A 1 136 ? 17.641 5.039 -1.57 1 94.81 136 PHE A C 1
ATOM 1085 O O . PHE A 1 136 ? 18.234 5.344 -2.604 1 94.81 136 PHE A O 1
ATOM 1092 N N . ILE A 1 137 ? 17.344 5.887 -0.623 1 94.88 137 ILE A N 1
ATOM 1093 C CA . ILE A 1 137 ? 17.719 7.293 -0.747 1 94.88 137 ILE A CA 1
ATOM 1094 C C . ILE A 1 137 ? 19.234 7.422 -0.678 1 94.88 137 ILE A C 1
ATOM 1096 O O . ILE A 1 137 ? 19.844 8.188 -1.437 1 94.88 137 ILE A O 1
ATOM 1100 N N . GLN A 1 138 ? 19.891 6.641 0.141 1 93.81 138 GLN A N 1
ATOM 1101 C CA . GLN A 1 138 ? 21.328 6.75 0.344 1 93.81 138 GLN A CA 1
ATOM 1102 C C . GLN A 1 138 ? 22.109 6.184 -0.847 1 93.81 138 GLN A C 1
ATOM 1104 O O . GLN A 1 138 ? 23.156 6.699 -1.213 1 93.81 138 GLN A O 1
ATOM 1109 N N . HIS A 1 139 ? 21.516 5.168 -1.5 1 93.31 139 HIS A N 1
ATOM 1110 C CA . HIS A 1 139 ? 22.328 4.441 -2.473 1 93.31 139 HIS A CA 1
ATOM 1111 C C . HIS A 1 139 ? 21.719 4.535 -3.871 1 93.31 139 HIS A C 1
ATOM 1113 O O . HIS A 1 139 ? 22.375 4.195 -4.859 1 93.31 139 HIS A O 1
ATOM 1119 N N . GLY A 1 140 ? 20.516 4.965 -3.918 1 92.69 140 GLY A N 1
ATOM 1120 C CA . GLY A 1 140 ? 19.891 5.09 -5.223 1 92.69 140 GLY A CA 1
ATOM 1121 C C . GLY A 1 140 ? 20.5 6.188 -6.074 1 92.69 140 GLY A C 1
ATOM 1122 O O . GLY A 1 140 ? 20.875 7.246 -5.562 1 92.69 140 GLY A O 1
ATOM 1123 N N . SER A 1 141 ? 20.656 5.891 -7.328 1 93.12 141 SER A N 1
ATOM 1124 C CA . SER A 1 141 ? 21.094 6.941 -8.25 1 93.12 141 SER A CA 1
ATOM 1125 C C . SER A 1 141 ? 20.031 8.031 -8.375 1 93.12 141 SER A C 1
ATOM 1127 O O . SER A 1 141 ? 18.875 7.82 -8.031 1 93.12 141 SER A O 1
ATOM 1129 N N . GLN A 1 142 ? 20.406 9.195 -8.82 1 93.88 142 GLN A N 1
ATOM 1130 C CA . GLN A 1 142 ? 19.484 10.305 -9.016 1 93.88 142 GLN A CA 1
ATOM 1131 C C . GLN A 1 142 ? 18.359 9.938 -9.977 1 93.88 142 GLN A C 1
ATOM 1133 O O . GLN A 1 142 ? 17.203 10.32 -9.766 1 93.88 142 GLN A O 1
ATOM 1138 N N . GLN A 1 143 ? 18.703 9.195 -10.969 1 92.44 143 GLN A N 1
ATOM 1139 C CA . GLN A 1 143 ? 17.719 8.766 -11.961 1 92.44 143 GLN A CA 1
ATOM 1140 C C . GLN A 1 143 ? 16.656 7.867 -11.336 1 92.44 143 GLN A C 1
ATOM 1142 O O . GLN A 1 143 ? 15.461 8.047 -11.586 1 92.44 143 GLN A O 1
ATOM 1147 N N . ARG A 1 144 ? 17.078 6.934 -10.523 1 92.5 144 ARG A N 1
ATOM 1148 C CA . ARG A 1 144 ? 16.156 6.012 -9.867 1 92.5 144 ARG A CA 1
ATOM 1149 C C . ARG A 1 144 ? 15.25 6.75 -8.891 1 92.5 144 ARG A C 1
ATOM 1151 O O . ARG A 1 144 ? 14.055 6.449 -8.797 1 92.5 144 ARG A O 1
ATOM 1158 N N . ILE A 1 145 ? 15.828 7.695 -8.219 1 95.25 145 ILE A N 1
ATOM 1159 C CA . ILE A 1 145 ? 15.078 8.453 -7.223 1 95.25 145 ILE A CA 1
ATOM 1160 C C . ILE A 1 145 ? 14.008 9.297 -7.922 1 95.25 145 ILE A C 1
ATOM 1162 O O . ILE A 1 145 ? 12.844 9.273 -7.527 1 95.25 145 ILE A O 1
ATOM 1166 N N . HIS A 1 146 ? 14.375 10.008 -8.992 1 95.19 146 HIS A N 1
ATOM 1167 C CA . HIS A 1 146 ? 13.406 10.805 -9.742 1 95.19 146 HIS A CA 1
ATOM 1168 C C . HIS A 1 146 ? 12.312 9.93 -10.336 1 95.19 146 HIS A C 1
ATOM 1170 O O . HIS A 1 146 ? 11.148 10.32 -10.367 1 95.19 146 HIS A O 1
ATOM 1176 N N . TYR A 1 147 ? 12.766 8.805 -10.805 1 94.69 147 TYR A N 1
ATOM 1177 C CA . TYR A 1 147 ? 11.82 7.863 -11.391 1 94.69 147 TYR A CA 1
ATOM 1178 C C . TYR A 1 147 ? 10.773 7.434 -10.375 1 94.69 147 TYR A C 1
ATOM 1180 O O . TYR A 1 147 ? 9.578 7.449 -10.664 1 94.69 147 TYR A O 1
ATOM 1188 N N . ILE A 1 148 ? 11.188 7.078 -9.188 1 95.75 148 ILE A N 1
ATOM 1189 C CA . ILE A 1 148 ? 10.281 6.586 -8.164 1 95.75 148 ILE A CA 1
ATOM 1190 C C . ILE A 1 148 ? 9.336 7.703 -7.723 1 95.75 148 ILE A C 1
ATOM 1192 O O . ILE A 1 148 ? 8.148 7.473 -7.5 1 95.75 148 ILE A O 1
ATOM 1196 N N . ILE A 1 149 ? 9.852 8.898 -7.57 1 97.19 149 ILE A N 1
ATOM 1197 C CA . ILE A 1 149 ? 9.023 10.039 -7.195 1 97.19 149 ILE A CA 1
ATOM 1198 C C . ILE A 1 149 ? 7.98 10.297 -8.281 1 97.19 149 ILE A C 1
ATOM 1200 O O . ILE A 1 149 ? 6.816 10.562 -7.98 1 97.19 149 ILE A O 1
ATOM 1204 N N . ALA A 1 150 ? 8.367 10.172 -9.539 1 96.62 150 ALA A N 1
ATOM 1205 C CA . ALA A 1 150 ? 7.453 10.359 -10.656 1 96.62 150 ALA A CA 1
ATOM 1206 C C . ALA A 1 150 ? 6.363 9.289 -10.664 1 96.62 150 ALA A C 1
ATOM 1208 O O . ALA A 1 150 ? 5.191 9.594 -10.914 1 96.62 150 ALA A O 1
ATOM 1209 N N . ILE A 1 151 ? 6.785 8.078 -10.398 1 95.19 151 ILE A N 1
ATOM 1210 C CA . ILE A 1 151 ? 5.832 6.969 -10.352 1 95.19 151 ILE A CA 1
ATOM 1211 C C . ILE A 1 151 ? 4.848 7.184 -9.203 1 95.19 151 ILE A C 1
ATOM 1213 O O . ILE A 1 151 ? 3.648 6.945 -9.352 1 95.19 151 ILE A O 1
ATOM 1217 N N . TRP A 1 152 ? 5.375 7.598 -8.055 1 96.56 152 TRP A N 1
ATOM 1218 C CA . TRP A 1 152 ? 4.504 7.879 -6.918 1 96.56 152 TRP A CA 1
ATOM 1219 C C . TRP A 1 152 ? 3.48 8.953 -7.27 1 96.56 152 TRP A C 1
ATOM 1221 O O . TRP A 1 152 ? 2.287 8.797 -7 1 96.56 152 TRP A O 1
ATOM 1231 N N . PHE A 1 153 ? 3.926 10.055 -7.883 1 97.31 153 PHE A N 1
ATOM 1232 C CA . PHE A 1 153 ? 3.039 11.156 -8.234 1 97.31 153 PHE A CA 1
ATOM 1233 C C . PHE A 1 153 ? 1.987 10.703 -9.242 1 97.31 153 PHE A C 1
ATOM 1235 O O . PHE A 1 153 ? 0.81 11.047 -9.109 1 97.31 153 PHE A O 1
ATOM 1242 N N . ALA A 1 154 ? 2.355 9.883 -10.18 1 95.12 154 ALA A N 1
ATOM 1243 C CA . ALA A 1 154 ? 1.45 9.414 -11.227 1 95.12 154 ALA A CA 1
ATOM 1244 C C . ALA A 1 154 ? 0.38 8.492 -10.648 1 95.12 154 ALA A C 1
ATOM 1246 O O . ALA A 1 154 ? -0.794 8.586 -11.016 1 95.12 154 ALA A O 1
ATOM 1247 N N . LEU A 1 155 ? 0.807 7.664 -9.727 1 92.25 155 LEU A N 1
ATOM 1248 C CA . LEU A 1 155 ? -0.106 6.621 -9.266 1 92.25 155 LEU A CA 1
ATOM 1249 C C . LEU A 1 155 ? -0.833 7.059 -7.996 1 92.25 155 LEU A C 1
ATOM 1251 O O . LEU A 1 155 ? -2.061 6.98 -7.922 1 92.25 155 LEU A O 1
ATOM 1255 N N . ALA A 1 156 ? -0.088 7.578 -7.035 1 92.12 156 ALA A N 1
ATOM 1256 C CA . ALA A 1 156 ? -0.653 7.887 -5.723 1 92.12 156 ALA A CA 1
ATOM 1257 C C . ALA A 1 156 ? -1.361 9.234 -5.734 1 92.12 156 ALA A C 1
ATOM 1259 O O . ALA A 1 156 ? -2.164 9.531 -4.844 1 92.12 156 ALA A O 1
ATOM 1260 N N . SER A 1 157 ? -1.075 10.078 -6.723 1 94.56 157 SER A N 1
ATOM 1261 C CA . SER A 1 157 ? -1.669 11.414 -6.777 1 94.56 157 SER A CA 1
ATOM 1262 C C . SER A 1 157 ? -2.637 11.531 -7.953 1 94.56 157 SER A C 1
ATOM 1264 O O . SER A 1 157 ? -3.854 11.492 -7.766 1 94.56 157 SER A O 1
ATOM 1266 N N . VAL A 1 158 ? -2.129 11.391 -9.164 1 94 158 VAL A N 1
ATOM 1267 C CA . VAL A 1 158 ? -2.932 11.641 -10.352 1 94 158 VAL A CA 1
ATOM 1268 C C . VAL A 1 158 ? -3.965 10.531 -10.523 1 94 158 VAL A C 1
ATOM 1270 O O . VAL A 1 158 ? -5.168 10.805 -10.602 1 94 158 VAL A O 1
ATOM 1273 N N . TYR A 1 159 ? -3.463 9.344 -10.516 1 89.5 159 TYR A N 1
ATOM 1274 C CA . TYR A 1 159 ? -4.379 8.219 -10.688 1 89.5 159 TYR A CA 1
ATOM 1275 C C . TYR A 1 159 ? -5.414 8.18 -9.57 1 89.5 159 TYR A C 1
ATOM 1277 O O . TYR A 1 159 ? -6.598 7.949 -9.812 1 89.5 159 TYR A O 1
ATOM 1285 N N . MET A 1 160 ? -4.961 8.375 -8.383 1 87.5 160 MET A N 1
ATOM 1286 C CA . MET A 1 160 ? -5.863 8.336 -7.234 1 87.5 160 MET A CA 1
ATOM 1287 C C . MET A 1 160 ? -6.961 9.391 -7.367 1 87.5 160 MET A C 1
ATOM 1289 O O . MET A 1 160 ? -8.109 9.141 -7.004 1 87.5 160 MET A O 1
ATOM 1293 N N . LEU A 1 161 ? -6.652 10.562 -7.867 1 90.06 161 LEU A N 1
ATOM 1294 C CA . LEU A 1 161 ? -7.645 11.609 -8.078 1 90.06 161 LEU A CA 1
ATOM 1295 C C . LEU A 1 161 ? -8.719 11.148 -9.055 1 90.06 161 LEU A C 1
ATOM 1297 O O . LEU A 1 161 ? -9.914 11.32 -8.789 1 90.06 161 LEU A O 1
ATOM 1301 N N . PHE A 1 162 ? -8.328 10.5 -10.062 1 87.69 162 PHE A N 1
ATOM 1302 C CA . PHE A 1 162 ? -9.273 10.062 -11.078 1 87.69 162 PHE A CA 1
ATOM 1303 C C . PHE A 1 162 ? -10.109 8.891 -10.562 1 87.69 162 PHE A C 1
ATOM 1305 O O . PHE A 1 162 ? -11.297 8.789 -10.883 1 87.69 162 PHE A O 1
ATOM 1312 N N . ASP A 1 163 ? -9.461 8.102 -9.844 1 85.31 163 ASP A N 1
ATOM 1313 C CA . ASP A 1 163 ? -10.188 6.977 -9.266 1 85.31 163 ASP A CA 1
ATOM 1314 C C . ASP A 1 163 ? -11.242 7.457 -8.273 1 85.31 163 ASP A C 1
ATOM 1316 O O . ASP A 1 163 ? -12.359 6.934 -8.242 1 85.31 163 ASP A O 1
ATOM 1320 N N . ASN A 1 164 ? -10.898 8.43 -7.504 1 85.19 164 ASN A N 1
ATOM 1321 C CA . ASN A 1 164 ? -11.852 9.023 -6.566 1 85.19 164 ASN A CA 1
ATOM 1322 C C . ASN A 1 164 ? -12.977 9.742 -7.301 1 85.19 164 ASN A C 1
ATOM 1324 O O . ASN A 1 164 ? -14.133 9.703 -6.863 1 85.19 164 ASN A O 1
ATOM 1328 N N . PHE A 1 165 ? -12.617 10.375 -8.344 1 86.44 165 PHE A N 1
ATOM 1329 C CA . PHE A 1 165 ? -13.609 11.078 -9.148 1 86.44 165 PHE A CA 1
ATOM 1330 C C . PHE A 1 165 ? -14.617 10.102 -9.734 1 86.44 165 PHE A C 1
ATOM 1332 O O . PHE A 1 165 ? -15.828 10.336 -9.672 1 86.44 165 PHE A O 1
ATOM 1339 N N . LYS A 1 166 ? -14.109 9.062 -10.258 1 83.69 166 LYS A N 1
ATOM 1340 C CA . LYS A 1 166 ? -14.969 8.023 -10.82 1 83.69 166 LYS A CA 1
ATOM 1341 C C . LYS A 1 166 ? -15.906 7.449 -9.758 1 83.69 166 LYS A C 1
ATOM 1343 O O . LYS A 1 166 ? -17.109 7.379 -9.961 1 83.69 166 LYS A O 1
ATOM 1348 N N . ASP A 1 167 ? -15.391 7.098 -8.695 1 82.06 167 ASP A N 1
ATOM 1349 C CA . ASP A 1 167 ? -16.156 6.453 -7.633 1 82.06 167 ASP A CA 1
ATOM 1350 C C . ASP A 1 167 ? -17.188 7.41 -7.047 1 82.06 167 ASP A C 1
ATOM 1352 O O . ASP A 1 167 ? -18.359 7.047 -6.895 1 82.06 167 ASP A O 1
ATOM 1356 N N . SER A 1 168 ? -16.781 8.617 -6.801 1 81.62 168 SER A N 1
ATOM 1357 C CA . SER A 1 168 ? -17.641 9.562 -6.086 1 81.62 168 SER A CA 1
ATOM 1358 C C . SER A 1 168 ? -18.609 10.258 -7.031 1 81.62 168 SER A C 1
ATOM 1360 O O . SER A 1 168 ? -19.812 10.328 -6.75 1 81.62 168 SER A O 1
ATOM 1362 N N . VAL A 1 169 ? -18.172 10.664 -8.172 1 82 169 VAL A N 1
ATOM 1363 C CA . VAL A 1 169 ? -18.953 11.547 -9.031 1 82 169 VAL A CA 1
ATOM 1364 C C . VAL A 1 169 ? -19.672 10.719 -10.094 1 82 169 VAL A C 1
ATOM 1366 O O . VAL A 1 169 ? -20.875 10.883 -10.32 1 82 169 VAL A O 1
ATOM 1369 N N . LEU A 1 170 ? -18.984 9.773 -10.625 1 80.94 170 LEU A N 1
ATOM 1370 C CA . LEU A 1 170 ? -19.562 9.055 -11.758 1 80.94 170 LEU A CA 1
ATOM 1371 C C . LEU A 1 170 ? -20.406 7.883 -11.273 1 80.94 170 LEU A C 1
ATOM 1373 O O . LEU A 1 170 ? -21.469 7.609 -11.828 1 80.94 170 LEU A O 1
ATOM 1377 N N . GLU A 1 171 ? -19.969 7.227 -10.219 1 81.38 171 GLU A N 1
ATOM 1378 C CA . GLU A 1 171 ? -20.656 6.012 -9.797 1 81.38 171 GLU A CA 1
ATOM 1379 C C . GLU A 1 171 ? -21.438 6.25 -8.508 1 81.38 171 GLU A C 1
ATOM 1381 O O . GLU A 1 171 ? -22.172 5.367 -8.055 1 81.38 171 GLU A O 1
ATOM 1386 N N . ASN A 1 172 ? -21.281 7.352 -7.883 1 79.44 172 ASN A N 1
ATOM 1387 C CA . ASN A 1 172 ? -22.016 7.77 -6.691 1 79.44 172 ASN A CA 1
ATOM 1388 C C . ASN A 1 172 ? -21.812 6.793 -5.539 1 79.44 172 ASN A C 1
ATOM 1390 O O . ASN A 1 172 ? -22.75 6.496 -4.797 1 79.44 172 ASN A O 1
ATOM 1394 N N . HIS A 1 173 ? -20.656 6.16 -5.605 1 75.75 173 HIS A N 1
ATOM 1395 C CA . HIS A 1 173 ? -20.328 5.328 -4.457 1 75.75 173 HIS A CA 1
ATOM 1396 C C . HIS A 1 173 ? -19.922 6.18 -3.258 1 75.75 173 HIS A C 1
ATOM 1398 O O . HIS A 1 173 ? -19.391 7.277 -3.418 1 75.75 173 HIS A O 1
ATOM 1404 N N . PRO A 1 174 ? -20.359 5.66 -2.121 1 72.19 174 PRO A N 1
ATOM 1405 C CA . PRO A 1 174 ? -19.859 6.391 -0.954 1 72.19 174 PRO A CA 1
ATOM 1406 C C . PRO A 1 174 ? -18.328 6.426 -0.891 1 72.19 174 PRO A C 1
ATOM 1408 O O . PRO A 1 174 ? -17.672 5.516 -1.389 1 72.19 174 PRO A O 1
ATOM 1411 N N . GLU A 1 175 ? -17.828 7.473 -0.476 1 65.75 175 GLU A N 1
ATOM 1412 C CA . GLU A 1 175 ? -16.375 7.633 -0.359 1 65.75 175 GLU A CA 1
ATOM 1413 C C . GLU A 1 175 ? -15.766 6.512 0.472 1 65.75 175 GLU A C 1
ATOM 1415 O O . GLU A 1 175 ? -16.234 6.23 1.581 1 65.75 175 GLU A O 1
ATOM 1420 N N . SER A 1 176 ? -14.969 5.676 -0.219 1 69.25 176 SER A N 1
ATOM 1421 C CA . SER A 1 176 ? -14.258 4.633 0.514 1 69.25 176 SER A CA 1
ATOM 1422 C C . SER A 1 176 ? -13.078 5.211 1.289 1 69.25 176 SER A C 1
ATOM 1424 O O . SER A 1 176 ? -12.367 6.086 0.791 1 69.25 176 SER A O 1
ATOM 1426 N N . VAL A 1 177 ? -12.984 4.914 2.549 1 73.69 177 VAL A N 1
ATOM 1427 C CA . VAL A 1 177 ? -11.852 5.32 3.379 1 73.69 177 VAL A CA 1
ATOM 1428 C C . VAL A 1 177 ? -10.688 4.352 3.178 1 73.69 177 VAL A C 1
ATOM 1430 O O . VAL A 1 177 ? -10.82 3.152 3.43 1 73.69 177 VAL A O 1
ATOM 1433 N N . PRO A 1 178 ? -9.672 4.902 2.623 1 79.19 178 PRO A N 1
ATOM 1434 C CA . PRO A 1 178 ? -8.508 4.027 2.459 1 79.19 178 PRO A CA 1
ATOM 1435 C C . PRO A 1 178 ? -8.008 3.459 3.783 1 79.19 178 PRO A C 1
ATOM 1437 O O . PRO A 1 178 ? -8.141 4.105 4.828 1 79.19 178 PRO A O 1
ATOM 1440 N N . SER A 1 179 ? -7.469 2.256 3.709 1 78.94 179 SER A N 1
ATOM 1441 C CA . SER A 1 179 ? -6.848 1.655 4.883 1 78.94 179 SER A CA 1
ATOM 1442 C C . SER A 1 179 ? -5.578 2.4 5.281 1 78.94 179 SER A C 1
ATOM 1444 O O . SER A 1 179 ? -5.078 3.23 4.52 1 78.94 179 SER A O 1
ATOM 1446 N N . ASN A 1 180 ? -5.109 2.104 6.449 1 82.44 180 ASN A N 1
ATOM 1447 C CA . ASN A 1 180 ? -3.857 2.703 6.902 1 82.44 180 ASN A CA 1
ATOM 1448 C C . ASN A 1 180 ? -2.686 2.291 6.02 1 82.44 180 ASN A C 1
ATOM 1450 O O . ASN A 1 180 ? -1.785 3.092 5.762 1 82.44 180 ASN A O 1
ATOM 1454 N N . ILE A 1 181 ? -2.799 1.124 5.527 1 81.75 181 ILE A N 1
ATOM 1455 C CA . ILE A 1 181 ? -1.742 0.625 4.656 1 81.75 181 ILE A CA 1
ATOM 1456 C C . ILE A 1 181 ? -1.79 1.355 3.314 1 81.75 181 ILE A C 1
ATOM 1458 O O . ILE A 1 181 ? -0.749 1.713 2.758 1 81.75 181 ILE A O 1
ATOM 1462 N N . ASP A 1 182 ? -2.953 1.628 2.881 1 85.44 182 ASP A N 1
ATOM 1463 C CA . ASP A 1 182 ? -3.105 2.398 1.65 1 85.44 182 ASP A CA 1
ATOM 1464 C C . ASP A 1 182 ? -2.547 3.811 1.814 1 85.44 182 ASP A C 1
ATOM 1466 O O . ASP A 1 182 ? -1.901 4.34 0.906 1 85.44 182 ASP A O 1
ATOM 1470 N N . MET A 1 183 ? -2.791 4.309 2.971 1 90.69 183 MET A N 1
ATOM 1471 C CA . MET A 1 183 ? -2.354 5.676 3.23 1 90.69 183 MET A CA 1
ATOM 1472 C C . MET A 1 183 ? -0.832 5.77 3.223 1 90.69 183 MET A C 1
ATOM 1474 O O . MET A 1 183 ? -0.272 6.801 2.838 1 90.69 183 MET A O 1
ATOM 1478 N N . VAL A 1 184 ? -0.227 4.723 3.621 1 92.94 184 VAL A N 1
ATOM 1479 C CA . VAL A 1 184 ? 1.231 4.688 3.566 1 92.94 184 VAL A CA 1
ATOM 1480 C C . VAL A 1 184 ? 1.699 4.863 2.123 1 92.94 184 VAL A C 1
ATOM 1482 O O . VAL A 1 184 ? 2.611 5.645 1.851 1 92.94 184 VAL A O 1
ATOM 1485 N N . VAL A 1 185 ? 1.019 4.176 1.252 1 91.81 185 VAL A N 1
ATOM 1486 C CA . VAL A 1 185 ? 1.399 4.242 -0.155 1 91.81 185 VAL A CA 1
ATOM 1487 C C . VAL A 1 185 ? 1.131 5.645 -0.699 1 91.81 185 VAL A C 1
ATOM 1489 O O . VAL A 1 185 ? 1.995 6.242 -1.342 1 91.81 185 VAL A O 1
ATOM 1492 N N . TYR A 1 186 ? 0.076 6.172 -0.336 1 93.25 186 TYR A N 1
ATOM 1493 C CA . TYR A 1 186 ? -0.351 7.449 -0.904 1 93.25 186 TYR A CA 1
ATOM 1494 C C . TYR A 1 186 ? 0.483 8.594 -0.352 1 93.25 186 TYR A C 1
ATOM 1496 O O . TYR A 1 186 ? 0.707 9.594 -1.04 1 93.25 186 TYR A O 1
ATOM 1504 N N . LEU A 1 187 ? 0.957 8.422 0.809 1 96.56 187 LEU A N 1
ATOM 1505 C CA . LEU A 1 187 ? 1.599 9.562 1.451 1 96.56 187 LEU A CA 1
ATOM 1506 C C . LEU A 1 187 ? 3.109 9.367 1.521 1 96.56 187 LEU A C 1
ATOM 1508 O O . LEU A 1 187 ? 3.846 10.305 1.849 1 96.56 187 LEU A O 1
ATOM 1512 N N . SER A 1 188 ? 3.584 8.211 1.147 1 96.62 188 SER A N 1
ATOM 1513 C CA . SER A 1 188 ? 5.004 7.895 1.263 1 96.62 188 SER A CA 1
ATOM 1514 C C . SER A 1 188 ? 5.848 8.828 0.397 1 96.62 188 SER A C 1
ATOM 1516 O O . SER A 1 188 ? 7.02 9.062 0.694 1 96.62 188 SER A O 1
ATOM 1518 N N . GLY A 1 189 ? 5.246 9.336 -0.668 1 97.62 189 GLY A N 1
ATOM 1519 C CA . GLY A 1 189 ? 5.98 10.25 -1.524 1 97.62 189 GLY A CA 1
ATOM 1520 C C . GLY A 1 189 ? 6.496 11.469 -0.787 1 97.62 189 GLY A C 1
ATOM 1521 O O . GLY A 1 189 ? 7.609 11.938 -1.046 1 97.62 189 GLY A O 1
ATOM 1522 N N . PHE A 1 190 ? 5.723 12.039 0.103 1 98.44 190 PHE A N 1
ATOM 1523 C CA . PHE A 1 190 ? 6.148 13.195 0.885 1 98.44 190 PHE A CA 1
ATOM 1524 C C . PHE A 1 190 ? 7.352 12.844 1.755 1 98.44 190 PHE A C 1
ATOM 1526 O O . PHE A 1 190 ? 8.312 13.617 1.834 1 98.44 190 PHE A O 1
ATOM 1533 N N . TYR A 1 191 ? 7.273 11.672 2.396 1 97.75 191 TYR A N 1
ATOM 1534 C CA . TYR A 1 191 ? 8.352 11.172 3.24 1 97.75 191 TYR A CA 1
ATOM 1535 C C . TYR A 1 191 ? 9.641 11.016 2.439 1 97.75 191 TYR A C 1
ATOM 1537 O O . TYR A 1 191 ? 10.711 11.438 2.881 1 97.75 191 TYR A O 1
ATOM 1545 N N . ILE A 1 192 ? 9.516 10.5 1.266 1 97.69 192 ILE A N 1
ATOM 1546 C CA . ILE A 1 192 ? 10.648 10.281 0.377 1 97.69 192 ILE A CA 1
ATOM 1547 C C . ILE A 1 192 ? 11.219 11.625 -0.078 1 97.69 192 ILE A C 1
ATOM 1549 O O . ILE A 1 192 ? 12.43 11.844 -0.02 1 97.69 192 ILE A O 1
ATOM 1553 N N . ILE A 1 193 ? 10.367 12.516 -0.479 1 97.94 193 ILE A N 1
ATOM 1554 C CA . ILE A 1 193 ? 10.797 13.82 -0.984 1 97.94 193 ILE A CA 1
ATOM 1555 C C . ILE A 1 193 ? 11.516 14.586 0.119 1 97.94 193 ILE A C 1
ATOM 1557 O O . ILE A 1 193 ? 12.484 15.305 -0.146 1 97.94 193 ILE A O 1
ATOM 1561 N N . GLY A 1 194 ? 11.039 14.438 1.347 1 97.25 194 GLY A N 1
ATOM 1562 C CA . GLY A 1 194 ? 11.758 15.039 2.459 1 97.25 194 GLY A CA 1
ATOM 1563 C C . GLY A 1 194 ? 13.211 14.602 2.537 1 97.25 194 GLY A C 1
ATOM 1564 O O . GLY A 1 194 ? 14.109 15.438 2.688 1 97.25 194 GLY A O 1
ATOM 1565 N N . GLY A 1 195 ? 13.438 13.297 2.416 1 95.81 195 GLY A N 1
ATOM 1566 C CA . GLY A 1 195 ? 14.797 12.773 2.414 1 95.81 195 GLY A CA 1
ATOM 1567 C C . GLY A 1 195 ? 15.609 13.234 1.22 1 95.81 195 GLY A C 1
ATOM 1568 O O . GLY A 1 195 ? 16.797 13.531 1.347 1 95.81 195 GLY A O 1
ATOM 1569 N N . VAL A 1 196 ? 14.977 13.289 0.112 1 96.44 196 VAL A N 1
ATOM 1570 C CA . VAL A 1 196 ? 15.633 13.719 -1.12 1 96.44 196 VAL A CA 1
ATOM 1571 C C . VAL A 1 196 ? 16.047 15.18 -1.007 1 96.44 196 VAL A C 1
ATOM 1573 O O . VAL A 1 196 ? 17.109 15.57 -1.473 1 96.44 196 VAL A O 1
ATOM 1576 N N . ALA A 1 197 ? 15.172 15.953 -0.438 1 95.62 197 ALA A N 1
ATOM 1577 C CA . ALA A 1 197 ? 15.477 17.359 -0.231 1 95.62 197 ALA A CA 1
ATOM 1578 C C . ALA A 1 197 ? 16.75 17.531 0.592 1 95.62 197 ALA A C 1
ATOM 1580 O O . ALA A 1 197 ? 17.562 18.422 0.312 1 95.62 197 ALA A O 1
ATOM 1581 N N . ARG A 1 198 ? 16.906 16.703 1.549 1 93.81 198 ARG A N 1
ATOM 1582 C CA . ARG A 1 198 ? 18.109 16.766 2.385 1 93.81 198 ARG A CA 1
ATOM 1583 C C . ARG A 1 198 ? 19.328 16.281 1.621 1 93.81 198 ARG A C 1
ATOM 1585 O O . ARG A 1 198 ? 20.375 16.938 1.643 1 93.81 198 ARG A O 1
ATOM 1592 N N . ARG A 1 199 ? 19.172 15.172 0.952 1 94.69 199 ARG A N 1
ATOM 1593 C CA . ARG A 1 199 ? 20.297 14.555 0.251 1 94.69 199 ARG A CA 1
ATOM 1594 C C . ARG A 1 199 ? 20.859 15.492 -0.806 1 94.69 199 ARG A C 1
ATOM 1596 O O . ARG A 1 199 ? 22.078 15.641 -0.917 1 94.69 199 ARG A O 1
ATOM 1603 N N . TYR A 1 200 ? 20.016 16.156 -1.492 1 95 200 TYR A N 1
ATOM 1604 C CA . TYR A 1 200 ? 20.469 16.938 -2.641 1 95 200 TYR A CA 1
ATOM 1605 C C . TYR A 1 200 ? 20.453 18.422 -2.324 1 95 200 TYR A C 1
ATOM 1607 O O . TYR A 1 200 ? 20.656 19.25 -3.211 1 95 200 TYR A O 1
ATOM 1615 N N . LYS A 1 201 ? 20.125 18.75 -1.111 1 93.06 201 LYS A N 1
ATOM 1616 C CA . LYS A 1 201 ? 20.125 20.125 -0.645 1 93.06 201 LYS A CA 1
ATOM 1617 C C . LYS A 1 201 ? 19.297 21.016 -1.559 1 93.06 201 LYS A C 1
ATOM 1619 O O . LYS A 1 201 ? 19.766 22.062 -2.021 1 93.06 201 LYS A O 1
ATOM 1624 N N . LEU A 1 202 ? 18.141 20.516 -1.835 1 92.38 202 LEU A N 1
ATOM 1625 C CA . LEU A 1 202 ? 17.234 21.266 -2.707 1 92.38 202 LEU A CA 1
ATOM 1626 C C . LEU A 1 202 ? 16.859 22.609 -2.074 1 92.38 202 LEU A C 1
ATOM 1628 O O . LEU A 1 202 ? 16.516 22.656 -0.893 1 92.38 202 LEU A O 1
ATOM 1632 N N . ALA A 1 203 ? 16.969 23.703 -2.893 1 91.25 203 ALA A N 1
ATOM 1633 C CA . ALA A 1 203 ? 16.688 25.031 -2.369 1 91.25 203 ALA A CA 1
ATOM 1634 C C . ALA A 1 203 ? 16.016 25.906 -3.428 1 91.25 203 ALA A C 1
ATOM 1636 O O . ALA A 1 203 ? 16.578 26.922 -3.85 1 91.25 203 ALA A O 1
ATOM 1637 N N . PRO A 1 204 ? 14.836 25.531 -3.746 1 91.44 204 PRO A N 1
ATOM 1638 C CA . PRO A 1 204 ? 14.133 26.438 -4.66 1 91.44 204 PRO A CA 1
ATOM 1639 C C . PRO A 1 204 ? 13.969 27.844 -4.086 1 91.44 204 PRO A C 1
ATOM 1641 O O . PRO A 1 204 ? 13.945 28.016 -2.865 1 91.44 204 PRO A O 1
ATOM 1644 N N . LYS A 1 205 ? 13.773 28.828 -5.027 1 94.56 205 LYS A N 1
ATOM 1645 C CA . LYS A 1 205 ? 13.633 30.219 -4.605 1 94.56 205 LYS A CA 1
ATOM 1646 C C . LYS A 1 205 ? 12.328 30.438 -3.848 1 94.56 205 LYS A C 1
ATOM 1648 O O . LYS A 1 205 ? 11.266 30.016 -4.301 1 94.56 205 LYS A O 1
ATOM 1653 N N . THR A 1 206 ? 12.422 31.078 -2.811 1 93.94 206 THR A N 1
ATOM 1654 C CA . THR A 1 206 ? 11.305 31.297 -1.896 1 93.94 206 THR A CA 1
ATOM 1655 C C . THR A 1 206 ? 10.172 32.031 -2.588 1 93.94 206 THR A C 1
ATOM 1657 O O . THR A 1 206 ? 9 31.688 -2.453 1 93.94 206 THR A O 1
ATOM 1660 N N . PRO A 1 207 ? 10.461 33.094 -3.398 1 95.44 207 PRO A N 1
ATOM 1661 C CA . PRO A 1 207 ? 9.352 33.781 -4.047 1 95.44 207 PRO A CA 1
ATOM 1662 C C . PRO A 1 207 ? 8.57 32.906 -5.02 1 95.44 207 PRO A C 1
ATOM 1664 O O . PRO A 1 207 ? 7.348 33 -5.121 1 95.44 207 PRO A O 1
ATOM 1667 N N . ILE A 1 208 ? 9.312 32.094 -5.699 1 96.38 208 ILE A N 1
ATOM 1668 C CA . ILE A 1 208 ? 8.664 31.188 -6.629 1 96.38 208 ILE A CA 1
ATOM 1669 C C . ILE A 1 208 ? 7.789 30.203 -5.855 1 96.38 208 ILE A C 1
ATOM 1671 O O . ILE A 1 208 ? 6.641 29.953 -6.227 1 96.38 208 ILE A O 1
ATOM 1675 N N . ALA A 1 209 ? 8.328 29.641 -4.805 1 96.94 209 ALA A N 1
ATOM 1676 C CA . ALA A 1 209 ? 7.574 28.719 -3.957 1 96.94 209 ALA A CA 1
ATOM 1677 C C . ALA A 1 209 ? 6.328 29.391 -3.393 1 96.94 209 ALA A C 1
ATOM 1679 O O . ALA A 1 209 ? 5.27 28.766 -3.283 1 96.94 209 ALA A O 1
ATOM 1680 N N . SER A 1 210 ? 6.438 30.656 -3.092 1 96.75 210 SER A N 1
ATOM 1681 C CA . SER A 1 210 ? 5.309 31.406 -2.529 1 96.75 210 SER A CA 1
ATOM 1682 C C . SER A 1 210 ? 4.203 31.594 -3.561 1 96.75 210 SER A C 1
ATOM 1684 O O . SER A 1 210 ? 3.02 31.469 -3.236 1 96.75 210 SER A O 1
ATOM 1686 N N . VAL A 1 211 ? 4.578 31.906 -4.734 1 97.69 211 VAL A N 1
ATOM 1687 C CA . VAL A 1 211 ? 3.604 32.094 -5.809 1 97.69 211 VAL A CA 1
ATOM 1688 C C . VAL A 1 211 ? 2.9 30.75 -6.082 1 97.69 211 VAL A C 1
ATOM 1690 O O . VAL A 1 211 ? 1.678 30.703 -6.23 1 97.69 211 VAL A O 1
ATOM 1693 N N . ILE A 1 212 ? 3.684 29.672 -6.09 1 98.19 212 ILE A N 1
ATOM 1694 C CA . ILE A 1 212 ? 3.121 28.344 -6.32 1 98.19 212 ILE A CA 1
ATOM 1695 C C . ILE A 1 212 ? 2.191 27.969 -5.168 1 98.19 212 ILE A C 1
ATOM 1697 O O . ILE A 1 212 ? 1.149 27.344 -5.383 1 98.19 212 ILE A O 1
ATOM 1701 N N . PHE A 1 213 ? 2.602 28.344 -4.027 1 98.31 213 PHE A N 1
ATOM 1702 C CA . PHE A 1 213 ? 1.781 28.109 -2.846 1 98.31 213 PHE A CA 1
ATOM 1703 C C . PHE A 1 213 ? 0.417 28.766 -2.988 1 98.31 213 PHE A C 1
ATOM 1705 O O . PHE A 1 213 ? -0.617 28.109 -2.822 1 98.31 213 PHE A O 1
ATOM 1712 N N . ILE A 1 214 ? 0.409 30.031 -3.318 1 98.06 214 ILE A N 1
ATOM 1713 C CA . ILE A 1 214 ? -0.823 30.797 -3.428 1 98.06 214 ILE A CA 1
ATOM 1714 C C . ILE A 1 214 ? -1.674 30.266 -4.574 1 98.06 214 ILE A C 1
ATOM 1716 O O . ILE A 1 214 ? -2.875 30.031 -4.41 1 98.06 214 ILE A O 1
ATOM 1720 N N . LEU A 1 215 ? -1.073 30.016 -5.688 1 98.25 215 LEU A N 1
ATOM 1721 C CA . LEU A 1 215 ? -1.796 29.531 -6.859 1 98.25 215 LEU A CA 1
ATOM 1722 C C . LEU A 1 215 ? -2.398 28.156 -6.594 1 98.25 215 LEU A C 1
ATOM 1724 O O . LEU A 1 215 ? -3.533 27.875 -6.992 1 98.25 215 LEU A O 1
ATOM 1728 N N . SER A 1 216 ? -1.615 27.297 -5.93 1 98.44 216 SER A N 1
ATOM 1729 C CA . SER A 1 216 ? -2.102 25.953 -5.641 1 98.44 216 SER A CA 1
ATOM 1730 C C . SER A 1 216 ? -3.221 25.969 -4.605 1 98.44 216 SER A C 1
ATOM 1732 O O . SER A 1 216 ? -4.16 25.188 -4.676 1 98.44 216 SER A O 1
ATOM 1734 N N . ALA A 1 217 ? -3.088 26.859 -3.666 1 98.25 217 ALA A N 1
ATOM 1735 C CA . ALA A 1 217 ? -4.133 27 -2.656 1 98.25 217 ALA A CA 1
ATOM 1736 C C . ALA A 1 217 ? -5.449 27.453 -3.289 1 98.25 217 ALA A C 1
ATOM 1738 O O . ALA A 1 217 ? -6.504 26.875 -3.025 1 98.25 217 ALA A O 1
ATOM 1739 N N . VAL A 1 218 ? -5.363 28.438 -4.086 1 98.06 218 VAL A N 1
ATOM 1740 C CA . VAL A 1 218 ? -6.539 28.984 -4.746 1 98.06 218 VAL A CA 1
ATOM 1741 C C . VAL A 1 218 ? -7.137 27.953 -5.695 1 98.06 218 VAL A C 1
ATOM 1743 O O . VAL A 1 218 ? -8.352 27.75 -5.711 1 98.06 218 VAL A O 1
ATOM 1746 N N . LEU A 1 219 ? -6.266 27.328 -6.438 1 98.25 219 LEU A N 1
ATOM 1747 C CA . LEU A 1 219 ? -6.734 26.328 -7.387 1 98.25 219 LEU A CA 1
ATOM 1748 C C . LEU A 1 219 ? -7.445 25.188 -6.672 1 98.25 219 LEU A C 1
ATOM 1750 O O . LEU A 1 219 ? -8.492 24.719 -7.117 1 98.25 219 LEU A O 1
ATOM 1754 N N . THR A 1 220 ? -6.855 24.703 -5.59 1 98.25 220 THR A N 1
ATOM 1755 C CA . THR A 1 220 ? -7.457 23.625 -4.816 1 98.25 220 THR A CA 1
ATOM 1756 C C . THR A 1 220 ? -8.836 24.031 -4.297 1 98.25 220 THR A C 1
ATOM 1758 O O . THR A 1 220 ? -9.797 23.281 -4.414 1 98.25 220 THR A O 1
ATOM 1761 N N . ALA A 1 221 ? -8.93 25.25 -3.754 1 97.94 221 ALA A N 1
ATOM 1762 C CA . ALA A 1 221 ? -10.188 25.734 -3.193 1 97.94 221 ALA A CA 1
ATOM 1763 C C . ALA A 1 221 ? -11.242 25.906 -4.277 1 97.94 221 ALA A C 1
ATOM 1765 O O . ALA A 1 221 ? -12.406 25.531 -4.082 1 97.94 221 ALA A O 1
ATOM 1766 N N . VAL A 1 222 ? -10.852 26.453 -5.383 1 97.88 222 VAL A N 1
ATOM 1767 C CA . VAL A 1 222 ? -11.781 26.703 -6.477 1 97.88 222 VAL A CA 1
ATOM 1768 C C . VAL A 1 222 ? -12.289 25.375 -7.043 1 97.88 222 VAL A C 1
ATOM 1770 O O . VAL A 1 222 ? -13.477 25.234 -7.332 1 97.88 222 VAL A O 1
ATOM 1773 N N . MET A 1 223 ? -11.375 24.422 -7.211 1 97.5 223 MET A N 1
ATOM 1774 C CA . MET A 1 223 ? -11.766 23.109 -7.742 1 97.5 223 MET A CA 1
ATOM 1775 C C . MET A 1 223 ? -12.719 22.406 -6.785 1 97.5 223 MET A C 1
ATOM 1777 O O . MET A 1 223 ? -13.719 21.828 -7.215 1 97.5 223 MET A O 1
ATOM 1781 N N . CYS A 1 224 ? -12.375 22.453 -5.527 1 97.5 224 CYS A N 1
ATOM 1782 C CA . CYS A 1 224 ? -13.234 21.828 -4.523 1 97.5 224 CYS A CA 1
ATOM 1783 C C . CYS A 1 224 ? -14.602 22.5 -4.492 1 97.5 224 CYS A C 1
ATOM 1785 O O . CYS A 1 224 ? -15.633 21.828 -4.508 1 97.5 224 CYS A O 1
ATOM 1787 N N . TYR A 1 225 ? -14.594 23.812 -4.465 1 97.62 225 TYR A N 1
ATOM 1788 C CA . TYR A 1 225 ? -15.828 24.594 -4.402 1 97.62 225 TYR A CA 1
ATOM 1789 C C . TYR A 1 225 ? -16.688 24.344 -5.629 1 97.62 225 TYR A C 1
ATOM 1791 O O . TYR A 1 225 ? -17.891 24.047 -5.5 1 97.62 225 TYR A O 1
ATOM 1799 N N . SER A 1 226 ? -16.125 24.438 -6.812 1 97.19 226 SER A N 1
ATOM 1800 C CA . SER A 1 226 ? -16.844 24.312 -8.07 1 97.19 226 SER A CA 1
ATOM 1801 C C . SER A 1 226 ? -17.453 22.922 -8.219 1 97.19 226 SER A C 1
ATOM 1803 O O . SER A 1 226 ? -18.625 22.781 -8.609 1 97.19 226 SER A O 1
ATOM 1805 N N . LEU A 1 227 ? -16.688 21.922 -7.867 1 95.69 227 LEU A N 1
ATOM 1806 C CA . LEU A 1 227 ? -17.203 20.562 -7.969 1 95.69 227 LEU A CA 1
ATOM 1807 C C . LEU A 1 227 ? -18.344 20.359 -6.984 1 95.69 227 LEU A C 1
ATOM 1809 O O . LEU A 1 227 ? -19.391 19.781 -7.344 1 95.69 227 LEU A O 1
ATOM 1813 N N . SER A 1 228 ? -18.172 20.781 -5.793 1 96.31 228 SER A N 1
ATOM 1814 C CA . SER A 1 228 ? -19.172 20.594 -4.758 1 96.31 228 SER A CA 1
ATOM 1815 C C . SER A 1 228 ? -20.484 21.266 -5.141 1 96.31 228 SER A C 1
ATOM 1817 O O . SER A 1 228 ? -21.562 20.688 -4.953 1 96.31 228 SER A O 1
ATOM 1819 N N . ILE A 1 229 ? -20.422 22.438 -5.676 1 96.56 229 ILE A N 1
ATOM 1820 C CA . ILE A 1 229 ? -21.609 23.172 -6.102 1 96.56 229 ILE A CA 1
ATOM 1821 C C . ILE A 1 229 ? -22.266 22.438 -7.277 1 96.56 229 ILE A C 1
ATOM 1823 O O . ILE A 1 229 ? -23.484 22.328 -7.336 1 96.56 229 ILE A O 1
ATOM 1827 N N . SER A 1 230 ? -21.422 21.969 -8.172 1 95.06 230 SER A N 1
ATOM 1828 C CA . SER A 1 230 ? -21.922 21.297 -9.367 1 95.06 230 SER A CA 1
ATOM 1829 C C . SER A 1 230 ? -22.703 20.031 -9 1 95.06 230 SER A C 1
ATOM 1831 O O . SER A 1 230 ? -23.703 19.703 -9.656 1 95.06 230 SER A O 1
ATOM 1833 N N . ILE A 1 231 ? -22.297 19.359 -7.953 1 93.06 231 ILE A N 1
ATOM 1834 C CA . ILE A 1 231 ? -22.953 18.109 -7.609 1 93.06 231 ILE A CA 1
ATOM 1835 C C . ILE A 1 231 ? -23.891 18.328 -6.426 1 93.06 231 ILE A C 1
ATOM 1837 O O . ILE A 1 231 ? -24.453 17.375 -5.887 1 93.06 231 ILE A O 1
ATOM 1841 N N . ASN A 1 232 ? -23.984 19.516 -5.887 1 94.19 232 ASN A N 1
ATOM 1842 C CA . ASN A 1 232 ? -24.906 19.969 -4.844 1 94.19 232 ASN A CA 1
ATOM 1843 C C . ASN A 1 232 ? -24.656 19.25 -3.525 1 94.19 232 ASN A C 1
ATOM 1845 O O . ASN A 1 232 ? -25.609 18.875 -2.836 1 94.19 232 ASN A O 1
ATOM 1849 N N . GLN A 1 233 ? -23.438 18.969 -3.275 1 94.06 233 GLN A N 1
ATOM 1850 C CA . GLN A 1 233 ? -23.016 18.375 -2.014 1 94.06 233 GLN A CA 1
ATOM 1851 C C . GLN A 1 233 ? -21.531 18.609 -1.765 1 94.06 233 GLN A C 1
ATOM 1853 O O . GLN A 1 233 ? -20.734 18.578 -2.699 1 94.06 233 GLN A O 1
ATOM 1858 N N . PRO A 1 234 ? -21.188 18.938 -0.526 1 94.69 234 PRO A N 1
ATOM 1859 C CA . PRO A 1 234 ? -19.766 19.047 -0.239 1 94.69 234 PRO A CA 1
ATOM 1860 C C . PRO A 1 234 ? -18.984 17.797 -0.639 1 94.69 234 PRO A C 1
ATOM 1862 O O . PRO A 1 234 ? -19.391 16.672 -0.323 1 94.69 234 PRO A O 1
ATOM 1865 N N . ASN A 1 235 ? -17.953 17.969 -1.382 1 93.69 235 ASN A N 1
ATOM 1866 C CA . ASN A 1 235 ? -17.109 16.891 -1.875 1 93.69 235 ASN A CA 1
ATOM 1867 C C . ASN A 1 235 ? -15.633 17.188 -1.619 1 93.69 235 ASN A C 1
ATOM 1869 O O . ASN A 1 235 ? -15.164 18.297 -1.854 1 93.69 235 ASN A O 1
ATOM 1873 N N . GLU A 1 236 ? -14.898 16.203 -1.126 1 93.5 236 GLU A N 1
ATOM 1874 C CA . GLU A 1 236 ? -13.531 16.453 -0.671 1 93.5 236 GLU A CA 1
ATOM 1875 C C . GLU A 1 236 ? -12.516 15.789 -1.598 1 93.5 236 GLU A C 1
ATOM 1877 O O . GLU A 1 236 ? -11.359 15.594 -1.221 1 93.5 236 GLU A O 1
ATOM 1882 N N . ILE A 1 237 ? -12.844 15.445 -2.797 1 92.44 237 ILE A N 1
ATOM 1883 C CA . ILE A 1 237 ? -11.953 14.688 -3.664 1 92.44 237 ILE A CA 1
ATOM 1884 C C . ILE A 1 237 ? -10.695 15.5 -3.949 1 92.44 237 ILE A C 1
ATOM 1886 O O . ILE A 1 237 ? -9.586 14.953 -3.992 1 92.44 237 ILE A O 1
ATOM 1890 N N . PHE A 1 238 ? -10.844 16.797 -4.148 1 95.12 238 PHE A N 1
ATOM 1891 C CA . PHE A 1 238 ? -9.703 17.641 -4.465 1 95.12 238 PHE A CA 1
ATOM 1892 C C . PHE A 1 238 ? -8.914 17.984 -3.203 1 95.12 238 PHE A C 1
ATOM 1894 O O . PHE A 1 238 ? -7.82 18.547 -3.281 1 95.12 238 PHE A O 1
ATOM 1901 N N . LEU A 1 239 ? -9.461 17.594 -2.076 1 95.75 239 LEU A N 1
ATOM 1902 C CA . LEU A 1 239 ? -8.812 17.891 -0.803 1 95.75 239 LEU A CA 1
ATOM 1903 C C . LEU A 1 239 ? -8.086 16.656 -0.269 1 95.75 239 LEU A C 1
ATOM 1905 O O . LEU A 1 239 ? -7.512 16.688 0.821 1 95.75 239 LEU A O 1
ATOM 1909 N N . PHE A 1 240 ? -8.102 15.602 -1.052 1 94 240 PHE A N 1
ATOM 1910 C CA . PHE A 1 240 ? -7.336 14.43 -0.642 1 94 240 PHE A CA 1
ATOM 1911 C C . PHE A 1 240 ? -5.863 14.773 -0.471 1 94 240 PHE A C 1
ATOM 1913 O O . PHE A 1 240 ? -5.301 15.539 -1.26 1 94 240 PHE A O 1
ATOM 1920 N N . TYR A 1 241 ? -5.227 14.203 0.426 1 95.81 241 TYR A N 1
ATOM 1921 C CA . TYR A 1 241 ? -3.898 14.602 0.885 1 95.81 241 TYR A CA 1
ATOM 1922 C C . TYR A 1 241 ? -2.867 14.438 -0.225 1 95.81 241 TYR A C 1
ATOM 1924 O O . TYR A 1 241 ? -1.863 15.148 -0.259 1 95.81 241 TYR A O 1
ATOM 1932 N N . SER A 1 242 ? -3.162 13.469 -1.104 1 95.38 242 SER A N 1
ATOM 1933 C CA . SER A 1 242 ? -2.182 13.25 -2.164 1 95.38 242 SER A CA 1
ATOM 1934 C C . SER A 1 242 ? -2.691 13.766 -3.504 1 95.38 242 SER A C 1
ATOM 1936 O O . SER A 1 242 ? -2.158 13.406 -4.555 1 95.38 242 SER A O 1
ATOM 1938 N N . ALA A 1 243 ? -3.777 14.547 -3.469 1 96.94 243 ALA A N 1
ATOM 1939 C CA . ALA A 1 243 ? -4.207 15.172 -4.715 1 96.94 243 ALA A CA 1
ATOM 1940 C C . ALA A 1 243 ? -3.111 16.062 -5.285 1 96.94 243 ALA A C 1
ATOM 1942 O O . ALA A 1 243 ? -2.34 16.672 -4.535 1 96.94 243 ALA A O 1
ATOM 1943 N N . PRO A 1 244 ? -3.053 16.172 -6.59 1 97.62 244 PRO A N 1
ATOM 1944 C CA . PRO A 1 244 ? -1.947 16.875 -7.23 1 97.62 244 PRO A CA 1
ATOM 1945 C C . PRO A 1 244 ? -1.806 18.312 -6.738 1 97.62 244 PRO A C 1
ATOM 1947 O O . PRO A 1 244 ? -0.691 18.781 -6.477 1 97.62 244 PRO A O 1
ATOM 1950 N N . THR A 1 245 ? -2.898 19 -6.582 1 97.69 245 THR A N 1
ATOM 1951 C CA . THR A 1 245 ? -2.822 20.391 -6.145 1 97.69 245 THR A CA 1
ATOM 1952 C C . THR A 1 245 ? -2.389 20.484 -4.688 1 97.69 245 THR A C 1
ATOM 1954 O O . THR A 1 245 ? -1.697 21.422 -4.293 1 97.69 245 THR A O 1
ATOM 1957 N N . ILE A 1 246 ? -2.766 19.547 -3.854 1 98.38 246 ILE A N 1
ATOM 1958 C CA . ILE A 1 246 ? -2.355 19.516 -2.453 1 98.38 246 ILE A CA 1
ATOM 1959 C C . ILE A 1 246 ? -0.872 19.156 -2.357 1 98.38 246 ILE A C 1
ATOM 1961 O O . ILE A 1 246 ? -0.154 19.688 -1.511 1 98.38 246 ILE A O 1
ATOM 1965 N N . VAL A 1 247 ? -0.452 18.219 -3.229 1 98.56 247 VAL A N 1
ATOM 1966 C CA . VAL A 1 247 ? 0.965 17.875 -3.273 1 98.56 247 VAL A CA 1
ATOM 1967 C C . VAL A 1 247 ? 1.792 19.125 -3.574 1 98.56 247 VAL A C 1
ATOM 1969 O O . VAL A 1 247 ? 2.768 19.406 -2.877 1 98.56 247 VAL A O 1
ATOM 1972 N N . THR A 1 248 ? 1.364 19.859 -4.57 1 98.44 248 THR A N 1
ATOM 1973 C CA . THR A 1 248 ? 2.076 21.062 -4.965 1 98.44 248 THR A CA 1
ATOM 1974 C C . THR A 1 248 ? 2.016 22.109 -3.854 1 98.44 248 THR A C 1
ATOM 1976 O O . THR A 1 248 ? 3.016 22.781 -3.564 1 98.44 248 THR A O 1
ATOM 1979 N N . LEU A 1 249 ? 0.868 22.234 -3.281 1 98.62 249 LEU A N 1
ATOM 1980 C CA . LEU A 1 249 ? 0.66 23.188 -2.193 1 98.62 249 LEU A CA 1
ATOM 1981 C C . LEU A 1 249 ? 1.561 22.859 -1.007 1 98.62 249 LEU A C 1
ATOM 1983 O O . LEU A 1 249 ? 2.217 23.75 -0.459 1 98.62 249 LEU A O 1
ATOM 1987 N N . ALA A 1 250 ? 1.634 21.625 -0.589 1 98.69 250 ALA A N 1
ATOM 1988 C CA . ALA A 1 250 ? 2.438 21.172 0.545 1 98.69 250 ALA A CA 1
ATOM 1989 C C . ALA A 1 250 ? 3.928 21.359 0.266 1 98.69 250 ALA A C 1
ATOM 1991 O O . ALA A 1 250 ? 4.672 21.828 1.124 1 98.69 250 ALA A O 1
ATOM 1992 N N . LEU A 1 251 ? 4.332 20.969 -0.956 1 98.44 251 LEU A N 1
ATOM 1993 C CA . LEU A 1 251 ? 5.738 21.109 -1.319 1 98.44 251 LEU A CA 1
ATOM 1994 C C . LEU A 1 251 ? 6.152 22.578 -1.345 1 98.44 251 LEU A C 1
ATOM 1996 O O . LEU A 1 251 ? 7.242 22.922 -0.882 1 98.44 251 LEU A O 1
ATOM 2000 N N . ALA A 1 252 ? 5.281 23.375 -1.901 1 98.5 252 ALA A N 1
ATOM 2001 C CA . ALA A 1 252 ? 5.574 24.797 -1.936 1 98.5 252 ALA A CA 1
ATOM 2002 C C . ALA A 1 252 ? 5.707 25.375 -0.525 1 98.5 252 ALA A C 1
ATOM 2004 O O . ALA A 1 252 ? 6.625 26.141 -0.245 1 98.5 252 ALA A O 1
ATOM 2005 N N . CYS A 1 253 ? 4.82 24.969 0.313 1 98.06 253 CYS A N 1
ATOM 2006 C CA . CYS A 1 253 ? 4.879 25.438 1.697 1 98.06 253 CYS A CA 1
ATOM 2007 C C . CYS A 1 253 ? 6.156 24.953 2.377 1 98.06 253 CYS A C 1
ATOM 2009 O O . CYS A 1 253 ? 6.828 25.719 3.062 1 98.06 253 CYS A O 1
ATOM 2011 N N . PHE A 1 254 ? 6.531 23.75 2.191 1 98 254 PHE A N 1
ATOM 2012 C CA . PHE A 1 254 ? 7.711 23.141 2.795 1 98 254 PHE A CA 1
ATOM 2013 C C . PHE A 1 254 ? 8.977 23.891 2.387 1 98 254 PHE A C 1
ATOM 2015 O O . PHE A 1 254 ? 9.766 24.297 3.242 1 98 254 PHE A O 1
ATOM 2022 N N . PHE A 1 255 ? 9.094 24.078 1.115 1 96.75 255 PHE A N 1
ATOM 2023 C CA . PHE A 1 255 ? 10.312 24.703 0.618 1 96.75 255 PHE A CA 1
ATOM 2024 C C . PHE A 1 255 ? 10.328 26.188 0.929 1 96.75 255 PHE A C 1
ATOM 2026 O O . PHE A 1 255 ? 11.391 26.766 1.176 1 96.75 255 PHE A O 1
ATOM 2033 N N . MET A 1 256 ? 9.148 26.766 0.899 1 95.5 256 MET A N 1
ATOM 2034 C CA . MET A 1 256 ? 9.047 28.172 1.281 1 95.5 256 MET A CA 1
ATOM 2035 C C . MET A 1 256 ? 9.531 28.375 2.713 1 95.5 256 MET A C 1
ATOM 2037 O O . MET A 1 256 ? 10.32 29.297 2.979 1 95.5 256 MET A O 1
ATOM 2041 N N . LEU A 1 257 ? 9.164 27.516 3.604 1 93.69 257 LEU A N 1
ATOM 2042 C CA . LEU A 1 257 ? 9.531 27.641 5.012 1 93.69 257 LEU A CA 1
ATOM 2043 C C . LEU A 1 257 ? 10.961 27.172 5.242 1 93.69 257 LEU A C 1
ATOM 2045 O O . LEU A 1 257 ? 11.695 27.781 6.035 1 93.69 257 LEU A O 1
ATOM 2049 N N . LEU A 1 258 ? 11.336 26.156 4.555 1 92.56 258 LEU A N 1
ATOM 2050 C CA . LEU A 1 258 ? 12.68 25.609 4.711 1 92.56 258 LEU A CA 1
ATOM 2051 C C . LEU A 1 258 ? 13.742 26.609 4.258 1 92.56 258 LEU A C 1
ATOM 2053 O O . LEU A 1 258 ? 14.82 26.672 4.84 1 92.56 258 LEU A O 1
ATOM 2057 N N . ASN A 1 259 ? 13.383 27.406 3.254 1 91.31 259 ASN A N 1
ATOM 2058 C CA . ASN A 1 259 ? 14.383 28.281 2.652 1 91.31 259 ASN A CA 1
ATOM 2059 C C . ASN A 1 259 ? 14.133 29.75 3.01 1 91.31 259 ASN A C 1
ATOM 2061 O O . ASN A 1 259 ? 14.836 30.625 2.529 1 91.31 259 ASN A O 1
ATOM 2065 N N . ALA A 1 260 ? 13.195 29.969 3.809 1 89.19 260 ALA A N 1
ATOM 2066 C CA . ALA A 1 260 ? 12.875 31.344 4.191 1 89.19 260 ALA A CA 1
ATOM 2067 C C . ALA A 1 260 ? 14.039 31.984 4.93 1 89.19 260 ALA A C 1
ATOM 2069 O O . ALA A 1 260 ? 14.711 31.344 5.742 1 89.19 260 ALA A O 1
ATOM 2070 N N . ARG A 1 261 ? 14.352 33.188 4.566 1 87.25 261 ARG A N 1
ATOM 2071 C CA . ARG A 1 261 ? 15.367 33.969 5.273 1 87.25 261 ARG A CA 1
ATOM 2072 C C . ARG A 1 261 ? 14.773 34.656 6.492 1 87.25 261 ARG A C 1
ATOM 2074 O O . ARG A 1 261 ? 14.453 35.844 6.441 1 87.25 261 ARG A O 1
ATOM 2081 N N . LEU A 1 262 ? 14.516 33.812 7.449 1 81.88 262 LEU A N 1
ATOM 2082 C CA . LEU A 1 262 ? 13.898 34.344 8.656 1 81.88 262 LEU A CA 1
ATOM 2083 C C . LEU A 1 262 ? 14.953 34.781 9.664 1 81.88 262 LEU A C 1
ATOM 2085 O O . LEU A 1 262 ? 16 34.125 9.789 1 81.88 262 LEU A O 1
ATOM 2089 N N . ARG A 1 263 ? 14.938 36.031 10.227 1 79.69 263 ARG A N 1
ATOM 2090 C CA . ARG A 1 263 ? 15.773 36.5 11.336 1 79.69 263 ARG A CA 1
ATOM 2091 C C . ARG A 1 263 ? 15.164 36.125 12.68 1 79.69 263 ARG A C 1
ATOM 2093 O O . ARG A 1 263 ? 14.094 36.594 13.039 1 79.69 263 ARG A O 1
ATOM 2100 N N . PHE A 1 264 ? 15.617 35.219 13.352 1 82.5 264 PHE A N 1
ATOM 2101 C CA . PHE A 1 264 ? 15.047 34.719 14.602 1 82.5 264 PHE A CA 1
ATOM 2102 C C . PHE A 1 264 ? 15.664 35.438 15.805 1 82.5 264 PHE A C 1
ATOM 2104 O O . PHE A 1 264 ? 16.875 35.406 15.984 1 82.5 264 PHE A O 1
ATOM 2111 N N . THR A 1 265 ? 14.766 36.156 16.484 1 87.75 265 THR A N 1
ATOM 2112 C CA . THR A 1 265 ? 15.203 36.656 17.781 1 87.75 265 THR A CA 1
ATOM 2113 C C . THR A 1 265 ? 15.359 35.5 18.766 1 87.75 265 THR A C 1
ATOM 2115 O O . THR A 1 265 ? 14.938 34.375 18.5 1 87.75 265 THR A O 1
ATOM 2118 N N . ARG A 1 266 ? 16.031 35.781 19.797 1 88.94 266 ARG A N 1
ATOM 2119 C CA . ARG A 1 266 ? 16.234 34.75 20.828 1 88.94 266 ARG A CA 1
ATOM 2120 C C . ARG A 1 266 ? 14.906 34.25 21.375 1 88.94 266 ARG A C 1
ATOM 2122 O O . ARG A 1 266 ? 14.719 33.062 21.547 1 88.94 266 ARG A O 1
ATOM 2129 N N . ARG A 1 267 ? 14.047 35.125 21.609 1 90.75 267 ARG A N 1
ATOM 2130 C CA . ARG A 1 267 ? 12.742 34.781 22.141 1 90.75 267 ARG A CA 1
ATOM 2131 C C . ARG A 1 267 ? 11.961 33.906 21.172 1 90.75 267 ARG A C 1
ATOM 2133 O O . ARG A 1 267 ? 11.328 32.938 21.562 1 90.75 267 ARG A O 1
ATOM 2140 N N . LEU A 1 268 ? 11.953 34.281 20 1 88.25 268 LEU A N 1
ATOM 2141 C CA . LEU A 1 268 ? 11.258 33.5 18.969 1 88.25 268 LEU A CA 1
ATOM 2142 C C . LEU A 1 268 ? 11.867 32.125 18.797 1 88.25 268 LEU A C 1
ATOM 2144 O O . LEU A 1 268 ? 11.141 31.141 18.609 1 88.25 268 LEU A O 1
ATOM 2148 N N . SER A 1 269 ? 13.141 32.062 18.859 1 90.12 269 SER A N 1
ATOM 2149 C CA . SER A 1 269 ? 13.844 30.797 18.75 1 90.12 269 SER A CA 1
ATOM 2150 C C . SER A 1 269 ? 13.461 29.844 19.875 1 90.12 269 SER A C 1
ATOM 2152 O O . SER A 1 269 ? 13.25 28.656 19.656 1 90.12 269 SER A O 1
ATOM 2154 N N . LEU A 1 270 ? 13.344 30.438 21.047 1 90.75 270 LEU A N 1
ATOM 2155 C CA . LEU A 1 270 ? 12.977 29.641 22.203 1 90.75 270 LEU A CA 1
ATOM 2156 C C . LEU A 1 270 ? 11.531 29.172 22.109 1 90.75 270 LEU A C 1
ATOM 2158 O O . LEU A 1 270 ? 11.219 28.031 22.469 1 90.75 270 LEU A O 1
ATOM 2162 N N . SER A 1 271 ? 10.742 30.031 21.625 1 91.5 271 SER A N 1
ATOM 2163 C CA . SER A 1 271 ? 9.336 29.688 21.453 1 91.5 271 SER A CA 1
ATOM 2164 C C . SER A 1 271 ? 9.164 28.562 20.422 1 91.5 271 SER A C 1
ATOM 2166 O O . SER A 1 271 ? 8.383 27.641 20.625 1 91.5 271 SER A O 1
ATOM 2168 N N . ILE A 1 272 ? 9.891 28.703 19.344 1 91.69 272 ILE A N 1
ATOM 2169 C CA . ILE A 1 272 ? 9.805 27.719 18.281 1 91.69 272 ILE A CA 1
ATOM 2170 C C . ILE A 1 272 ? 10.289 26.359 18.781 1 91.69 272 ILE A C 1
ATOM 2172 O O . ILE A 1 272 ? 9.648 25.344 18.547 1 91.69 272 ILE A O 1
ATOM 2176 N N . ARG A 1 273 ? 11.312 26.359 19.516 1 92.75 273 ARG A N 1
ATOM 2177 C CA . ARG A 1 273 ? 11.844 25.125 20.078 1 92.75 273 ARG A CA 1
ATOM 2178 C C . ARG A 1 273 ? 10.875 24.516 21.094 1 92.75 273 ARG A C 1
ATOM 2180 O O . ARG A 1 273 ? 10.695 23.297 21.125 1 92.75 273 ARG A O 1
ATOM 2187 N N . GLY A 1 274 ? 10.367 25.391 21.875 1 92.81 274 GLY A N 1
ATOM 2188 C CA . GLY A 1 274 ? 9.391 24.938 22.844 1 92.81 274 GLY A CA 1
ATOM 2189 C C . GLY A 1 274 ? 8.156 24.328 22.219 1 92.81 274 GLY A C 1
ATOM 2190 O O . GLY A 1 274 ? 7.703 23.266 22.625 1 92.81 274 GLY A O 1
ATOM 2191 N N . LEU A 1 275 ? 7.629 24.984 21.219 1 94.38 275 LEU A N 1
ATOM 2192 C CA . LEU A 1 275 ? 6.438 24.5 20.531 1 94.38 275 LEU A CA 1
ATOM 2193 C C . LEU A 1 275 ? 6.738 23.219 19.766 1 94.38 275 LEU A C 1
ATOM 2195 O O . LEU A 1 275 ? 5.883 22.328 19.656 1 94.38 275 LEU A O 1
ATOM 2199 N N . ASN A 1 276 ? 7.898 23.219 19.234 1 94.12 276 ASN A N 1
ATOM 2200 C CA . ASN A 1 276 ? 8.32 22 18.531 1 94.12 276 ASN A CA 1
ATOM 2201 C C . ASN A 1 276 ? 8.328 20.797 19.469 1 94.12 276 ASN A C 1
ATOM 2203 O O . ASN A 1 276 ? 7.898 19.703 19.078 1 94.12 276 ASN A O 1
ATOM 2207 N N . ARG A 1 277 ? 8.719 21 20.688 1 92.19 277 ARG A N 1
ATOM 2208 C CA . ARG A 1 277 ? 8.781 19.922 21.672 1 92.19 277 ARG A CA 1
ATOM 2209 C C . ARG A 1 277 ? 7.379 19.5 22.094 1 92.19 277 ARG A C 1
ATOM 2211 O O . ARG A 1 277 ? 7.164 18.344 22.484 1 92.19 277 ARG A O 1
ATOM 2218 N N . LEU A 1 278 ? 6.469 20.359 21.953 1 95.69 278 LEU A N 1
ATOM 2219 C CA . LEU A 1 278 ? 5.113 20.109 22.422 1 95.69 278 LEU A CA 1
ATOM 2220 C C . LEU A 1 278 ? 4.223 19.609 21.297 1 95.69 278 LEU A C 1
ATOM 2222 O O . LEU A 1 278 ? 3.105 19.156 21.531 1 95.69 278 LEU A O 1
ATOM 2226 N N . SER A 1 279 ? 4.695 19.703 20.078 1 96.12 279 SER A N 1
ATOM 2227 C CA . SER A 1 279 ? 3.859 19.5 18.891 1 96.12 279 SER A CA 1
ATOM 2228 C C . SER A 1 279 ? 3.215 18.125 18.891 1 96.12 279 SER A C 1
ATOM 2230 O O . SER A 1 279 ? 2.029 17.984 18.578 1 96.12 279 SER A O 1
ATOM 2232 N N . THR A 1 280 ? 3.977 17.094 19.281 1 94.88 280 THR A N 1
ATOM 2233 C CA . THR A 1 280 ? 3.424 15.75 19.297 1 94.88 280 THR A CA 1
ATOM 2234 C C . THR A 1 280 ? 2.305 15.633 20.328 1 94.88 280 THR A C 1
ATOM 2236 O O . THR A 1 280 ? 1.241 15.086 20.031 1 94.88 280 THR A O 1
ATOM 2239 N N . GLY A 1 281 ? 2.58 16.141 21.484 1 96.5 281 GLY A N 1
ATOM 2240 C CA . GLY A 1 281 ? 1.554 16.125 22.516 1 96.5 281 GLY A CA 1
ATOM 2241 C C . GLY A 1 281 ? 0.306 16.906 22.125 1 96.5 281 GLY A C 1
ATOM 2242 O O . GLY A 1 281 ? -0.812 16.453 22.391 1 96.5 281 GLY A O 1
ATOM 2243 N N . ILE A 1 282 ? 0.538 18.047 21.531 1 98.06 282 ILE A N 1
ATOM 2244 C CA . ILE A 1 282 ? -0.577 18.875 21.062 1 98.06 282 ILE A CA 1
ATOM 2245 C C . ILE A 1 282 ? -1.403 18.109 20.047 1 98.06 282 ILE A C 1
ATOM 2247 O O . ILE A 1 282 ? -2.635 18.141 20.062 1 98.06 282 ILE A O 1
ATOM 2251 N N . PHE A 1 283 ? -0.783 17.406 19.188 1 97.75 283 PHE A N 1
ATOM 2252 C CA . PHE A 1 283 ? -1.467 16.609 18.188 1 97.75 283 PHE A CA 1
ATOM 2253 C C . PHE A 1 283 ? -2.414 15.609 18.844 1 97.75 283 PHE A C 1
ATOM 2255 O O . PHE A 1 283 ? -3.557 15.445 18.406 1 97.75 283 PHE A O 1
ATOM 2262 N N . PHE A 1 284 ? -1.982 14.977 19.875 1 97.56 284 PHE A N 1
ATOM 2263 C CA . PHE A 1 284 ? -2.766 13.914 20.484 1 97.56 284 PHE A CA 1
ATOM 2264 C C . PHE A 1 284 ? -3.957 14.484 21.25 1 97.56 284 PHE A C 1
ATOM 2266 O O . PHE A 1 284 ? -5.047 13.906 21.234 1 97.56 284 PHE A O 1
ATOM 2273 N N . ILE A 1 285 ? -3.803 15.656 21.812 1 97.62 285 ILE A N 1
ATOM 2274 C CA . ILE A 1 285 ? -4.82 16.141 22.734 1 97.62 285 ILE A CA 1
ATOM 2275 C C . ILE A 1 285 ? -5.781 17.078 22.016 1 97.62 285 ILE A C 1
ATOM 2277 O O . ILE A 1 285 ? -6.879 17.359 22.5 1 97.62 285 ILE A O 1
ATOM 2281 N N . HIS A 1 286 ? -5.477 17.578 20.859 1 97.94 286 HIS A N 1
ATOM 2282 C CA . HIS A 1 286 ? -6.109 18.766 20.312 1 97.94 286 HIS A CA 1
ATOM 2283 C C . HIS A 1 286 ? -7.59 18.531 20.031 1 97.94 286 HIS A C 1
ATOM 2285 O O . HIS A 1 286 ? -8.406 19.438 20.172 1 97.94 286 HIS A O 1
ATOM 2291 N N . MET A 1 287 ? -7.938 17.344 19.625 1 97.75 287 MET A N 1
ATOM 2292 C CA . MET A 1 287 ? -9.344 17.109 19.328 1 97.75 287 MET A CA 1
ATOM 2293 C C . MET A 1 287 ? -10.195 17.203 20.594 1 97.75 287 MET A C 1
ATOM 2295 O O . MET A 1 287 ? -11.32 17.688 20.547 1 97.75 287 MET A O 1
ATOM 2299 N N . LEU A 1 288 ? -9.688 16.641 21.672 1 97.06 288 LEU A N 1
ATOM 2300 C CA . LEU A 1 288 ? -10.359 16.75 22.953 1 97.06 288 LEU A CA 1
ATOM 2301 C C . LEU A 1 288 ? -10.578 18.219 23.328 1 97.06 288 LEU A C 1
ATOM 2303 O O . LEU A 1 288 ? -11.672 18.594 23.766 1 97.06 288 LEU A O 1
ATOM 2307 N N . VAL A 1 289 ? -9.555 19 23.141 1 97.88 289 VAL A N 1
ATOM 2308 C CA . VAL A 1 289 ? -9.594 20.422 23.5 1 97.88 289 VAL A CA 1
ATOM 2309 C C . VAL A 1 289 ? -10.555 21.156 22.562 1 97.88 289 VAL A C 1
ATOM 2311 O O . VAL A 1 289 ? -11.422 21.906 23.031 1 97.88 289 VAL A O 1
ATOM 2314 N N . LEU A 1 290 ? -10.398 20.969 21.281 1 98 290 LEU A N 1
ATOM 2315 C CA . LEU A 1 290 ? -11.219 21.672 20.297 1 98 290 LEU A CA 1
ATOM 2316 C C . LEU A 1 290 ? -12.695 21.375 20.5 1 98 290 LEU A C 1
ATOM 2318 O O . LEU A 1 290 ? -13.516 22.297 20.547 1 98 290 LEU A O 1
ATOM 2322 N N . GLU A 1 291 ? -13.047 20.109 20.688 1 97 291 GLU A N 1
ATOM 2323 C CA . GLU A 1 291 ? -14.438 19.719 20.859 1 97 291 GLU A CA 1
ATOM 2324 C C . GLU A 1 291 ? -15.008 20.25 22.156 1 97 291 GLU A C 1
ATOM 2326 O O . GLU A 1 291 ? -16.172 20.656 22.219 1 97 291 GLU A O 1
ATOM 2331 N N . THR A 1 292 ? -14.25 20.219 23.219 1 96.06 292 THR A N 1
ATOM 2332 C CA . THR A 1 292 ? -14.68 20.75 24.5 1 96.06 292 THR A CA 1
ATOM 2333 C C . THR A 1 292 ? -14.898 22.266 24.406 1 96.06 292 THR A C 1
ATOM 2335 O O . THR A 1 292 ? -15.898 22.781 24.906 1 96.06 292 THR A O 1
ATOM 2338 N N . LEU A 1 293 ? -13.953 22.969 23.766 1 96.62 293 LEU A N 1
ATOM 2339 C CA . LEU A 1 293 ? -14.078 24.422 23.578 1 96.62 293 LEU A CA 1
ATOM 2340 C C . LEU A 1 293 ? -15.352 24.766 22.828 1 96.62 293 LEU A C 1
ATOM 2342 O O . LEU A 1 293 ? -16.078 25.688 23.203 1 96.62 293 LEU A O 1
ATOM 2346 N N . LEU A 1 294 ? -15.609 24.047 21.781 1 95.94 294 LEU A N 1
ATOM 2347 C CA . LEU A 1 294 ? -16.781 24.328 20.953 1 95.94 294 LEU A CA 1
ATOM 2348 C C . LEU A 1 294 ? -18.062 23.953 21.672 1 95.94 294 LEU A C 1
ATOM 2350 O O . LEU A 1 294 ? -19.125 24.516 21.406 1 95.94 294 LEU A O 1
ATOM 2354 N N . ARG A 1 295 ? -17.984 22.969 22.562 1 94.5 295 ARG A N 1
ATOM 2355 C CA . ARG A 1 295 ? -19.141 22.594 23.375 1 94.5 295 ARG A CA 1
ATOM 2356 C C . ARG A 1 295 ? -19.453 23.672 24.422 1 94.5 295 ARG A C 1
ATOM 2358 O O . ARG A 1 295 ? -20.609 23.984 24.672 1 94.5 295 ARG A O 1
ATOM 2365 N N . LEU A 1 296 ? -18.469 24.219 25.031 1 94.5 296 LEU A N 1
ATOM 2366 C CA . LEU A 1 296 ? -18.609 25.219 26.078 1 94.5 296 LEU A CA 1
ATOM 2367 C C . LEU A 1 296 ? -18.969 26.578 25.469 1 94.5 296 LEU A C 1
ATOM 2369 O O . LEU A 1 296 ? -19.734 27.344 26.078 1 94.5 296 LEU A O 1
ATOM 2373 N N . TRP A 1 297 ? -18.359 26.859 24.312 1 93.31 297 TRP A N 1
ATOM 2374 C CA . TRP A 1 297 ? -18.594 28.109 23.625 1 93.31 297 TRP A CA 1
ATOM 2375 C C . TRP A 1 297 ? -18.953 27.859 22.156 1 93.31 297 TRP A C 1
ATOM 2377 O O . TRP A 1 297 ? -18.125 28.047 21.266 1 93.31 297 TRP A O 1
ATOM 2387 N N . PRO A 1 298 ? -20.219 27.641 21.938 1 89.75 298 PRO A N 1
ATOM 2388 C CA . PRO A 1 298 ? -20.625 27.391 20.547 1 89.75 298 PRO A CA 1
ATOM 2389 C C . PRO A 1 298 ? -20.422 28.594 19.641 1 89.75 298 PRO A C 1
ATOM 2391 O O . PRO A 1 298 ? -20.953 29.672 19.938 1 89.75 298 PRO A O 1
ATOM 2394 N N . VAL A 1 299 ? -19.578 28.438 18.703 1 92 299 VAL A N 1
ATOM 2395 C CA . VAL A 1 299 ? -19.266 29.5 17.75 1 92 299 VAL A CA 1
ATOM 2396 C C . VAL A 1 299 ? -19.953 29.203 16.422 1 92 299 VAL A C 1
ATOM 2398 O O . VAL A 1 299 ? -20 28.047 15.977 1 92 299 VAL A O 1
ATOM 2401 N N . ASN A 1 300 ? -20.562 30.203 15.836 1 92.5 300 ASN A N 1
ATOM 2402 C CA . ASN A 1 300 ? -21.156 30.078 14.508 1 92.5 300 ASN A CA 1
ATOM 2403 C C . ASN A 1 300 ? -20.141 30.359 13.414 1 92.5 300 ASN A C 1
ATOM 2405 O O . ASN A 1 300 ? -19.562 31.438 13.359 1 92.5 300 ASN A O 1
ATOM 2409 N N . PHE A 1 301 ? -19.953 29.359 12.531 1 94.31 301 PHE A N 1
ATOM 2410 C CA . PHE A 1 301 ? -18.969 29.484 11.469 1 94.31 301 PHE A CA 1
ATOM 2411 C C . PHE A 1 301 ? -19.641 29.719 10.125 1 94.31 301 PHE A C 1
ATOM 2413 O O . PHE A 1 301 ? -19 29.672 9.078 1 94.31 301 PHE A O 1
ATOM 2420 N N . ASP A 1 302 ? -20.984 30.031 10.07 1 92.44 302 ASP A N 1
ATOM 2421 C CA . ASP A 1 302 ? -21.75 29.984 8.828 1 92.44 302 ASP A CA 1
ATOM 2422 C C . ASP A 1 302 ? -21.781 31.359 8.148 1 92.44 302 ASP A C 1
ATOM 2424 O O . ASP A 1 302 ? -22.422 31.531 7.109 1 92.44 302 ASP A O 1
ATOM 2428 N N . ASN A 1 303 ? -21.094 32.312 8.758 1 93.5 303 ASN A N 1
ATOM 2429 C CA . ASN A 1 303 ? -21.016 33.625 8.133 1 93.5 303 ASN A CA 1
ATOM 2430 C C . ASN A 1 303 ? -19.578 34.031 7.871 1 93.5 303 ASN A C 1
ATOM 2432 O O . ASN A 1 303 ? -18.641 33.312 8.25 1 93.5 303 ASN A O 1
ATOM 2436 N N . TYR A 1 304 ? -19.328 35.094 7.227 1 94.19 304 TYR A N 1
ATOM 2437 C CA . TYR A 1 304 ? -18.016 35.5 6.734 1 94.19 304 TYR A CA 1
ATOM 2438 C C . TYR A 1 304 ? -17.094 35.906 7.887 1 94.19 304 TYR A C 1
ATOM 2440 O O . TYR A 1 304 ? -15.875 36 7.711 1 94.19 304 TYR A O 1
ATOM 2448 N N . TYR A 1 305 ? -17.641 36.094 9.086 1 94.31 305 TYR A N 1
ATOM 2449 C CA . TYR A 1 305 ? -16.797 36.281 10.258 1 94.31 305 TYR A CA 1
ATOM 2450 C C . TYR A 1 305 ? -15.922 35.031 10.492 1 94.31 305 TYR A C 1
ATOM 2452 O O . TYR A 1 305 ? -14.914 35.125 11.203 1 94.31 305 TYR A O 1
ATOM 2460 N N . ALA A 1 306 ? -16.328 34.031 9.836 1 95.62 306 ALA A N 1
ATOM 2461 C CA . ALA A 1 306 ? -15.578 32.781 9.938 1 95.62 306 ALA A CA 1
ATOM 2462 C C . ALA A 1 306 ? -14.141 32.969 9.453 1 95.62 306 ALA A C 1
ATOM 2464 O O . ALA A 1 306 ? -13.25 32.219 9.836 1 95.62 306 ALA A O 1
ATOM 2465 N N . ILE A 1 307 ? -13.922 33.969 8.617 1 97.12 307 ILE A N 1
ATOM 2466 C CA . ILE A 1 307 ? -12.578 34.281 8.141 1 97.12 307 ILE A CA 1
ATOM 2467 C C . ILE A 1 307 ? -11.648 34.531 9.32 1 97.12 307 ILE A C 1
ATOM 2469 O O . ILE A 1 307 ? -10.477 34.125 9.281 1 97.12 307 ILE A O 1
ATOM 2473 N N . LEU A 1 308 ? -12.242 35.031 10.383 1 97.12 308 LEU A N 1
ATOM 2474 C CA . LEU A 1 308 ? -11.438 35.312 11.57 1 97.12 308 LEU A CA 1
ATOM 2475 C C . LEU A 1 308 ? -11.688 34.281 12.656 1 97.12 308 LEU A C 1
ATOM 2477 O O . LEU A 1 308 ? -10.773 33.906 13.391 1 97.12 308 LEU A O 1
ATOM 2481 N N . THR A 1 309 ? -12.898 33.812 12.75 1 96.94 309 THR A N 1
ATOM 2482 C CA . THR A 1 309 ? -13.273 32.969 13.867 1 96.94 309 THR A CA 1
ATOM 2483 C C . THR A 1 309 ? -12.641 31.594 13.727 1 96.94 309 THR A C 1
ATOM 2485 O O . THR A 1 309 ? -12.25 30.969 14.727 1 96.94 309 THR A O 1
ATOM 2488 N N . ILE A 1 310 ? -12.539 31.094 12.5 1 97.75 310 ILE A N 1
ATOM 2489 C CA . ILE A 1 310 ? -11.977 29.766 12.305 1 97.75 310 ILE A CA 1
ATOM 2490 C C . ILE A 1 310 ? -10.508 29.75 12.75 1 97.75 310 ILE A C 1
ATOM 2492 O O . ILE A 1 310 ? -10.125 28.969 13.625 1 97.75 310 ILE A O 1
ATOM 2496 N N . PRO A 1 311 ? -9.68 30.641 12.211 1 98.31 311 PRO A N 1
ATOM 2497 C CA . PRO A 1 311 ? -8.289 30.625 12.672 1 98.31 311 PRO A CA 1
ATOM 2498 C C . PRO A 1 311 ? -8.156 31 14.148 1 98.31 311 PRO A C 1
ATOM 2500 O O . PRO A 1 311 ? -7.258 30.516 14.836 1 98.31 311 PRO A O 1
ATOM 2503 N N . ALA A 1 312 ? -9.047 31.812 14.672 1 98 312 ALA A N 1
ATOM 2504 C CA . ALA A 1 312 ? -8.992 32.219 16.078 1 98 312 ALA A CA 1
ATOM 2505 C C . ALA A 1 312 ? -9.289 31.031 17 1 98 312 ALA A C 1
ATOM 2507 O O . ALA A 1 312 ? -8.602 30.828 18 1 98 312 ALA A O 1
ATOM 2508 N N . VAL A 1 313 ? -10.32 30.312 16.672 1 98.19 313 VAL A N 1
ATOM 2509 C CA . VAL A 1 313 ? -10.672 29.125 17.453 1 98.19 313 VAL A CA 1
ATOM 2510 C C . VAL A 1 313 ? -9.539 28.109 17.375 1 98.19 313 VAL A C 1
ATOM 2512 O O . VAL A 1 313 ? -9.195 27.469 18.391 1 98.19 313 VAL A O 1
ATOM 2515 N N . ALA A 1 314 ? -8.961 27.953 16.172 1 98.56 314 ALA A N 1
ATOM 2516 C CA . ALA A 1 314 ? -7.836 27.047 16 1 98.56 314 ALA A CA 1
ATOM 2517 C C . ALA A 1 314 ? -6.648 27.484 16.859 1 98.56 314 ALA A C 1
ATOM 2519 O O . ALA A 1 314 ? -5.988 26.641 17.484 1 98.56 31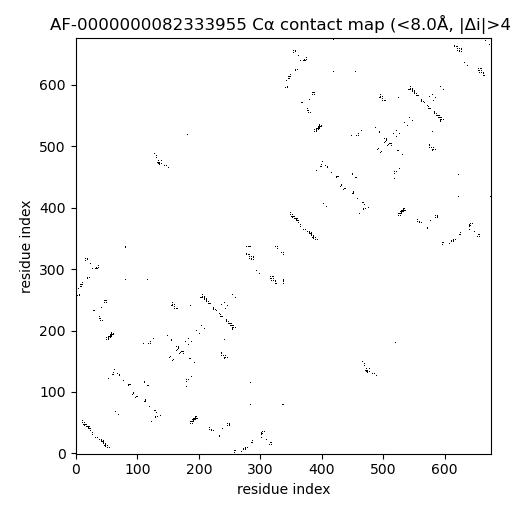4 ALA A O 1
ATOM 2520 N N . LEU A 1 315 ? -6.395 28.75 16.859 1 98.44 315 LEU A N 1
ATOM 2521 C CA . LEU A 1 315 ? -5.281 29.281 17.641 1 98.44 315 LEU A CA 1
ATOM 2522 C C . LEU A 1 315 ? -5.523 29.078 19.141 1 98.44 315 LEU A C 1
ATOM 2524 O O . LEU A 1 315 ? -4.598 28.75 19.875 1 98.44 315 LEU A O 1
ATOM 2528 N N . LEU A 1 316 ? -6.715 29.344 19.578 1 98.31 316 LEU A N 1
ATOM 2529 C CA . LEU A 1 316 ? -7.062 29.141 20.969 1 98.31 316 LEU A CA 1
ATOM 2530 C C . LEU A 1 316 ? -6.918 27.672 21.359 1 98.31 316 LEU A C 1
ATOM 2532 O O . LEU A 1 316 ? -6.379 27.359 22.422 1 98.31 316 LEU A O 1
ATOM 2536 N N . SER A 1 317 ? -7.438 26.812 20.531 1 98.5 317 SER A N 1
ATOM 2537 C CA . SER A 1 317 ? -7.301 25.375 20.766 1 98.5 317 SER A CA 1
ATOM 2538 C C . SER A 1 317 ? -5.832 24.953 20.828 1 98.5 317 SER A C 1
ATOM 2540 O O . SER A 1 317 ? -5.449 24.125 21.641 1 98.5 317 SER A O 1
ATOM 2542 N N . TYR A 1 318 ? -5.055 25.516 19.922 1 98.69 318 TYR A N 1
ATOM 2543 C CA . TYR A 1 318 ? -3.617 25.266 19.891 1 98.69 318 TYR A CA 1
ATOM 2544 C C . TYR A 1 318 ? -2.967 25.703 21.203 1 98.69 318 TYR A C 1
ATOM 2546 O O . TYR A 1 318 ? -2.195 24.953 21.797 1 98.69 318 TYR A O 1
ATOM 2554 N N . ALA A 1 319 ? -3.309 26.875 21.656 1 98.25 319 ALA A N 1
ATOM 2555 C CA . ALA A 1 319 ? -2.727 27.453 22.859 1 98.25 319 ALA A CA 1
ATOM 2556 C C . ALA A 1 319 ? -3.129 26.641 24.094 1 98.25 319 ALA A C 1
ATOM 2558 O O . ALA A 1 319 ? -2.291 26.328 24.953 1 98.25 319 ALA A O 1
ATOM 2559 N N . VAL A 1 320 ? -4.391 26.312 24.188 1 98.44 320 VAL A N 1
ATOM 2560 C CA . VAL A 1 320 ? -4.879 25.547 25.328 1 98.44 320 VAL A CA 1
ATOM 2561 C C . VAL A 1 320 ? -4.242 24.156 25.328 1 98.44 320 VAL A C 1
ATOM 2563 O O . VAL A 1 320 ? -3.855 23.641 26.375 1 98.44 320 VAL A O 1
ATOM 2566 N N . SER A 1 321 ? -4.133 23.531 24.156 1 98.44 321 SER A N 1
ATOM 2567 C CA . SER A 1 321 ? -3.469 22.234 24.047 1 98.44 321 SER A CA 1
ATOM 2568 C C . SER A 1 321 ? -2.012 22.328 24.5 1 98.44 321 SER A C 1
ATOM 2570 O O . SER A 1 321 ? -1.52 21.438 25.203 1 98.44 321 SER A O 1
ATOM 2572 N N . ALA A 1 322 ? -1.346 23.391 24.047 1 98 322 ALA A N 1
ATOM 2573 C CA . ALA A 1 322 ? 0.055 23.594 24.406 1 98 322 ALA A CA 1
ATOM 2574 C C . ALA A 1 322 ? 0.211 23.719 25.922 1 98 322 ALA A C 1
ATOM 2576 O O . ALA A 1 322 ? 1.121 23.125 26.516 1 98 322 ALA A O 1
ATOM 2577 N N . LEU A 1 323 ? -0.677 24.453 26.5 1 97.5 323 LEU A N 1
ATOM 2578 C CA . LEU A 1 323 ? -0.628 24.656 27.938 1 97.5 323 LEU A CA 1
ATOM 2579 C C . LEU A 1 323 ? -0.892 23.359 28.688 1 97.5 323 LEU A C 1
ATOM 2581 O O . LEU A 1 323 ? -0.212 23.047 29.672 1 97.5 323 LEU A O 1
ATOM 2585 N N . LEU A 1 324 ? -1.849 22.594 28.25 1 97.19 324 LEU A N 1
ATOM 2586 C CA . LEU A 1 324 ? -2.182 21.328 28.891 1 97.19 324 LEU A CA 1
ATOM 2587 C C . LEU A 1 324 ? -1.032 20.328 28.75 1 97.19 324 LEU A C 1
ATOM 2589 O O . LEU A 1 324 ? -0.704 19.625 29.703 1 97.19 324 LEU A O 1
ATOM 2593 N N . VAL A 1 325 ? -0.437 20.281 27.578 1 97.06 325 VAL A N 1
ATOM 2594 C CA . VAL A 1 325 ? 0.676 19.359 27.344 1 97.06 325 VAL A CA 1
ATOM 2595 C C . VAL A 1 325 ? 1.877 19.781 28.188 1 97.06 325 VAL A C 1
ATOM 2597 O O . VAL A 1 325 ? 2.568 18.938 28.766 1 97.06 325 VAL A O 1
ATOM 2600 N N . ALA A 1 326 ? 2.113 21.109 28.281 1 95.56 326 ALA A N 1
ATOM 2601 C CA . ALA A 1 326 ? 3.195 21.609 29.125 1 95.56 326 ALA A CA 1
ATOM 2602 C C . ALA A 1 326 ? 2.98 21.219 30.578 1 95.56 326 ALA A C 1
ATOM 2604 O O . ALA A 1 326 ? 3.93 20.859 31.281 1 95.56 326 ALA A O 1
ATOM 2605 N N . ALA A 1 327 ? 1.764 21.281 31 1 95.38 327 ALA A N 1
ATOM 2606 C CA . ALA A 1 327 ? 1.424 20.906 32.375 1 95.38 327 ALA A CA 1
ATOM 2607 C C . ALA A 1 327 ? 1.604 19.406 32.594 1 95.38 327 ALA A C 1
ATOM 2609 O O . ALA A 1 327 ? 2.09 18.984 33.656 1 95.38 327 ALA A O 1
ATOM 2610 N N . LEU A 1 328 ? 1.21 18.625 31.609 1 94 328 LEU A N 1
ATOM 2611 C CA . LEU A 1 328 ? 1.337 17.172 31.719 1 94 328 LEU A CA 1
ATOM 2612 C C . LEU A 1 328 ? 2.803 16.766 31.766 1 94 328 LEU A C 1
ATOM 2614 O O . LEU A 1 328 ? 3.15 15.781 32.438 1 94 328 LEU A O 1
ATOM 2618 N N . ARG A 1 329 ? 3.629 17.484 31.078 1 92.44 329 ARG A N 1
ATOM 2619 C CA . ARG A 1 329 ? 5.051 17.156 31.031 1 92.44 329 ARG A CA 1
ATOM 2620 C C . ARG A 1 329 ? 5.727 17.422 32.375 1 92.44 329 ARG A C 1
ATOM 2622 O O . ARG A 1 329 ? 6.809 16.891 32.625 1 92.44 329 ARG A O 1
ATOM 2629 N N . LEU A 1 330 ? 5.062 18.234 33.188 1 91.19 330 LEU A N 1
ATOM 2630 C CA . LEU A 1 330 ? 5.602 18.547 34.5 1 91.19 330 LEU A CA 1
ATOM 2631 C C . LEU A 1 330 ? 5.344 17.391 35.469 1 91.19 330 LEU A C 1
ATOM 2633 O O . LEU A 1 330 ? 5.984 17.312 36.531 1 91.19 330 LEU A O 1
ATOM 2637 N N . VAL A 1 331 ? 4.402 16.594 35.219 1 89.19 331 VAL A N 1
ATOM 2638 C CA . VAL A 1 331 ? 4.082 15.453 36.062 1 89.19 331 VAL A CA 1
ATOM 2639 C C . VAL A 1 331 ? 4.996 14.281 35.719 1 89.19 331 VAL A C 1
ATOM 2641 O O . VAL A 1 331 ? 5.02 13.812 34.562 1 89.19 331 VAL A O 1
ATOM 2644 N N . PRO A 1 332 ? 5.746 13.812 36.75 1 84.44 332 PRO A N 1
ATOM 2645 C CA . PRO A 1 332 ? 6.652 12.688 36.5 1 84.44 332 PRO A CA 1
ATOM 2646 C C . PRO A 1 332 ? 5.926 11.453 35.969 1 84.44 332 PRO A C 1
ATOM 2648 O O . PRO A 1 332 ? 4.812 11.156 36.406 1 84.44 332 PRO A O 1
ATOM 2651 N N . GLY A 1 333 ? 6.316 10.773 34.906 1 82.44 333 GLY A N 1
ATOM 2652 C CA . GLY A 1 333 ? 5.715 9.578 34.344 1 82.44 333 GLY A CA 1
ATOM 2653 C C . GLY A 1 333 ? 4.855 9.859 33.125 1 82.44 333 GLY A C 1
ATOM 2654 O O . GLY A 1 333 ? 4.648 8.977 32.281 1 82.44 333 GLY A O 1
ATOM 2655 N N . LEU A 1 334 ? 4.336 11.078 33.094 1 85 334 LEU A N 1
ATOM 2656 C CA . LEU A 1 334 ? 3.408 11.391 32 1 85 334 LEU A CA 1
ATOM 2657 C C . LEU A 1 334 ? 4.145 12.016 30.828 1 85 334 LEU A C 1
ATOM 2659 O O . LEU A 1 334 ? 3.547 12.25 29.781 1 85 334 LEU A O 1
ATOM 2663 N N . LYS A 1 335 ? 5.328 12.211 31.031 1 82.31 335 LYS A N 1
ATOM 2664 C CA . LYS A 1 335 ? 6.137 12.797 29.969 1 82.31 335 LYS A CA 1
ATOM 2665 C C . LYS A 1 335 ? 6.172 11.883 28.75 1 82.31 335 LYS A C 1
ATOM 2667 O O . LYS A 1 335 ? 6.25 12.359 27.609 1 82.31 335 LYS A O 1
ATOM 2672 N N . ARG A 1 336 ? 6.023 10.578 29.109 1 84.81 336 ARG A N 1
ATOM 2673 C CA . ARG A 1 336 ? 6.152 9.617 28.016 1 84.81 336 ARG A CA 1
ATOM 2674 C C . ARG A 1 336 ? 4.867 9.531 27.203 1 84.81 336 ARG A C 1
ATOM 2676 O O . ARG A 1 336 ? 4.867 9.031 26.078 1 84.81 336 ARG A O 1
ATOM 2683 N N . VAL A 1 337 ? 3.824 10.062 27.656 1 86.69 337 VAL A N 1
ATOM 2684 C CA . VAL A 1 337 ? 2.531 9.938 26.984 1 86.69 337 VAL A CA 1
ATOM 2685 C C . VAL A 1 337 ? 2.275 11.164 26.125 1 86.69 337 VAL A C 1
ATOM 2687 O O . VAL A 1 337 ? 1.291 11.219 25.391 1 86.69 337 VAL A O 1
ATOM 2690 N N . VAL A 1 338 ? 3.221 12.164 26.344 1 86.12 338 VAL A N 1
ATOM 2691 C CA . VAL A 1 338 ? 3.072 13.367 25.531 1 86.12 338 VAL A CA 1
ATOM 2692 C C . VAL A 1 338 ? 4.422 13.758 24.938 1 86.12 338 VAL A C 1
ATOM 2694 O O . VAL A 1 338 ? 5.469 13.484 25.516 1 86.12 338 VAL A O 1
ATOM 2697 N N . MET B 1 1 ? 24.875 -24.188 -13.164 1 41.41 1 MET B N 1
ATOM 2698 C CA . MET B 1 1 ? 24.188 -24.688 -14.352 1 41.41 1 MET B CA 1
ATOM 2699 C C . MET B 1 1 ? 22.797 -25.219 -13.984 1 41.41 1 MET B C 1
ATOM 2701 O O . MET B 1 1 ? 21.828 -25 -14.719 1 41.41 1 MET B O 1
ATOM 2705 N N . LEU B 1 2 ? 22.766 -26.078 -12.859 1 45.47 2 LEU B N 1
ATOM 2706 C CA . LEU B 1 2 ? 21.594 -26.828 -12.414 1 45.47 2 LEU B CA 1
ATOM 2707 C C . LEU B 1 2 ? 20.484 -25.875 -11.992 1 45.47 2 LEU B C 1
ATOM 2709 O O . LEU B 1 2 ? 19.297 -26.156 -12.219 1 45.47 2 LEU B O 1
ATOM 2713 N N . LYS B 1 3 ? 20.844 -24.688 -11.633 1 64 3 LYS B N 1
ATOM 2714 C CA . LYS B 1 3 ? 19.844 -23.797 -11.062 1 64 3 LYS B CA 1
ATOM 2715 C C . LYS B 1 3 ? 19.109 -23.031 -12.156 1 64 3 LYS B C 1
ATOM 2717 O O . LYS B 1 3 ? 17.969 -22.609 -11.961 1 64 3 LYS B O 1
ATOM 2722 N N . THR B 1 4 ? 19.562 -23.219 -13.289 1 74.81 4 THR B N 1
ATOM 2723 C CA . THR B 1 4 ? 18.953 -22.406 -14.344 1 74.81 4 THR B CA 1
ATOM 2724 C C . THR B 1 4 ? 17.656 -23.047 -14.844 1 74.81 4 THR B C 1
ATOM 2726 O O . THR B 1 4 ? 16.656 -22.359 -15.023 1 74.81 4 THR B O 1
ATOM 2729 N N . LEU B 1 5 ? 17.672 -24.297 -14.977 1 83.75 5 LEU B N 1
ATOM 2730 C CA . LEU B 1 5 ? 16.469 -24.953 -15.469 1 83.75 5 LEU B CA 1
ATOM 2731 C C . LEU B 1 5 ? 15.406 -25.031 -14.375 1 83.75 5 LEU B C 1
ATOM 2733 O O . LEU B 1 5 ? 14.203 -24.969 -14.656 1 83.75 5 LEU B O 1
ATOM 2737 N N . ASN B 1 6 ? 15.82 -25.156 -13.148 1 88.88 6 ASN B N 1
ATOM 2738 C CA . ASN B 1 6 ? 14.883 -25.188 -12.023 1 88.88 6 ASN B CA 1
ATOM 2739 C C . ASN B 1 6 ? 14.031 -23.938 -11.961 1 88.88 6 ASN B C 1
ATOM 2741 O O . ASN B 1 6 ? 12.82 -24 -11.75 1 88.88 6 ASN B O 1
ATOM 2745 N N . ILE B 1 7 ? 14.68 -22.875 -12.203 1 89.88 7 ILE B N 1
ATOM 2746 C CA . ILE B 1 7 ? 13.969 -21.594 -12.156 1 89.88 7 ILE B CA 1
ATOM 2747 C C . ILE B 1 7 ? 12.984 -21.516 -13.312 1 89.88 7 ILE B C 1
ATOM 2749 O O . ILE B 1 7 ? 11.906 -20.922 -13.172 1 89.88 7 ILE B O 1
ATOM 2753 N N . LYS B 1 8 ? 13.312 -22.125 -14.422 1 92.38 8 LYS B N 1
ATOM 2754 C CA . LYS B 1 8 ? 12.461 -22.062 -15.602 1 92.38 8 LYS B CA 1
ATOM 2755 C C . LYS B 1 8 ? 11.25 -22.984 -15.453 1 92.38 8 LYS B C 1
ATOM 2757 O O . LYS B 1 8 ? 10.266 -22.859 -16.188 1 92.38 8 LYS B O 1
ATOM 2762 N N . LEU B 1 9 ? 11.312 -23.859 -14.523 1 92.25 9 LEU B N 1
ATOM 2763 C CA . LEU B 1 9 ? 10.219 -24.797 -14.258 1 92.25 9 LEU B CA 1
ATOM 2764 C C . LEU B 1 9 ? 9.125 -24.125 -13.445 1 92.25 9 LEU B C 1
ATOM 2766 O O . LEU B 1 9 ? 7.969 -24.562 -13.477 1 92.25 9 LEU B O 1
ATOM 2770 N N . LEU B 1 10 ? 9.438 -23.094 -12.734 1 95.12 10 LEU B N 1
ATOM 2771 C CA . LEU B 1 10 ? 8.531 -22.484 -11.773 1 95.12 10 LEU B CA 1
ATOM 2772 C C . LEU B 1 10 ? 7.359 -21.812 -12.477 1 95.12 10 LEU B C 1
ATOM 2774 O O . LEU B 1 10 ? 6.207 -21.953 -12.047 1 95.12 10 LEU B O 1
ATOM 2778 N N . MET B 1 11 ? 7.613 -21.219 -13.609 1 95.12 11 MET B N 1
ATOM 2779 C CA . MET B 1 11 ? 6.566 -20.469 -14.297 1 95.12 11 MET B CA 1
ATOM 2780 C C . MET B 1 11 ? 5.527 -21.422 -14.891 1 95.12 11 MET B C 1
ATOM 2782 O O . MET B 1 11 ? 4.324 -21.203 -14.742 1 95.12 11 MET B O 1
ATOM 2786 N N . PRO B 1 12 ? 6.004 -22.438 -15.586 1 96.38 12 PRO B N 1
ATOM 2787 C CA . PRO B 1 12 ? 5.035 -23.406 -16.094 1 96.38 12 PRO B CA 1
ATOM 2788 C C . PRO B 1 12 ? 4.188 -24.031 -14.977 1 96.38 12 PRO B C 1
ATOM 2790 O O . PRO B 1 12 ? 2.98 -24.219 -15.148 1 96.38 12 PRO B O 1
ATOM 2793 N N . ILE B 1 13 ? 4.797 -24.344 -13.883 1 97.06 13 ILE B N 1
ATOM 2794 C CA . ILE B 1 13 ? 4.086 -24.953 -12.766 1 97.06 13 ILE B CA 1
ATOM 2795 C C . ILE B 1 13 ? 3.098 -23.938 -12.18 1 97.06 13 ILE B C 1
ATOM 2797 O O . ILE B 1 13 ? 1.944 -24.281 -11.906 1 97.06 13 ILE B O 1
ATOM 2801 N N . ALA B 1 14 ? 3.545 -22.719 -11.984 1 98.06 14 ALA B N 1
ATOM 2802 C CA . ALA B 1 14 ? 2.668 -21.656 -11.477 1 98.06 14 ALA B CA 1
ATOM 2803 C C . ALA B 1 14 ? 1.471 -21.453 -12.398 1 98.06 14 ALA B C 1
ATOM 2805 O O . ALA B 1 14 ? 0.35 -21.234 -11.93 1 98.06 14 ALA B O 1
ATOM 2806 N N . THR B 1 15 ? 1.723 -21.516 -13.672 1 98.19 15 THR B N 1
ATOM 2807 C CA . THR B 1 15 ? 0.662 -21.328 -14.656 1 98.19 15 THR B CA 1
ATOM 2808 C C . THR B 1 15 ? -0.358 -22.469 -14.57 1 98.19 15 THR B C 1
ATOM 2810 O O . THR B 1 15 ? -1.565 -22.219 -14.641 1 98.19 15 THR B O 1
ATOM 2813 N N . TYR B 1 16 ? 0.107 -23.656 -14.438 1 98.44 16 TYR B N 1
ATOM 2814 C CA . TYR B 1 16 ? -0.812 -24.766 -14.242 1 98.44 16 TYR B CA 1
ATOM 2815 C C . TYR B 1 16 ? -1.617 -24.594 -12.961 1 98.44 16 TYR B C 1
ATOM 2817 O O . TYR B 1 16 ? -2.824 -24.844 -12.938 1 98.44 16 TYR B O 1
ATOM 2825 N N . LEU B 1 17 ? -0.959 -24.188 -11.93 1 98.62 17 LEU B N 1
ATOM 2826 C CA . LEU B 1 17 ? -1.604 -24.047 -10.625 1 98.62 17 LEU B CA 1
ATOM 2827 C C . LEU B 1 17 ? -2.693 -22.969 -10.672 1 98.62 17 LEU B C 1
ATOM 2829 O O . LEU B 1 17 ? -3.711 -23.094 -9.984 1 98.62 17 LEU B O 1
ATOM 2833 N N . VAL B 1 18 ? -2.467 -21.891 -11.422 1 98.25 18 VAL B N 1
ATOM 2834 C CA . VAL B 1 18 ? -3.5 -20.875 -11.516 1 98.25 18 VAL B CA 1
ATOM 2835 C C . VAL B 1 18 ? -4.734 -21.438 -12.211 1 98.25 18 VAL B C 1
ATOM 2837 O O . VAL B 1 18 ? -5.863 -21.125 -11.852 1 98.25 18 VAL B O 1
ATOM 2840 N N . ILE B 1 19 ? -4.531 -22.266 -13.227 1 98.62 19 ILE B N 1
ATOM 2841 C CA . ILE B 1 19 ? -5.652 -22.906 -13.906 1 98.62 19 ILE B CA 1
ATOM 2842 C C . ILE B 1 19 ? -6.34 -23.891 -12.961 1 98.62 19 ILE B C 1
ATOM 2844 O O . ILE B 1 19 ? -7.57 -23.984 -12.93 1 98.62 19 ILE B O 1
ATOM 2848 N N . LEU B 1 20 ? -5.531 -24.641 -12.242 1 98.62 20 LEU B N 1
ATOM 2849 C CA . LEU B 1 20 ? -6.062 -25.531 -11.219 1 98.62 20 LEU B CA 1
ATOM 2850 C C . LEU B 1 20 ? -6.941 -24.766 -10.234 1 98.62 20 LEU B C 1
ATOM 2852 O O . LEU B 1 20 ? -8.016 -25.234 -9.859 1 98.62 20 LEU B O 1
ATOM 2856 N N . LEU B 1 21 ? -6.496 -23.625 -9.828 1 98.25 21 LEU B N 1
ATOM 2857 C CA . LEU B 1 21 ? -7.215 -22.75 -8.914 1 98.25 21 LEU B CA 1
ATOM 2858 C C . LEU B 1 21 ? -8.586 -22.375 -9.469 1 98.25 21 LEU B C 1
ATOM 2860 O O . LEU B 1 21 ? -9.602 -22.516 -8.773 1 98.25 21 LEU B O 1
ATOM 2864 N N . HIS B 1 22 ? -8.625 -21.953 -10.695 1 98.12 22 HIS B N 1
ATOM 2865 C CA . HIS B 1 22 ? -9.867 -21.5 -11.305 1 98.12 22 HIS B CA 1
ATOM 2866 C C . HIS B 1 22 ? -10.805 -22.672 -11.578 1 98.12 22 HIS B C 1
ATOM 2868 O O . HIS B 1 22 ? -12.023 -22.516 -11.594 1 98.12 22 HIS B O 1
ATOM 2874 N N . THR B 1 23 ? -10.227 -23.844 -11.805 1 98 23 THR B N 1
ATOM 2875 C CA . THR B 1 23 ? -11.055 -25.047 -11.938 1 98 23 THR B CA 1
ATOM 2876 C C . THR B 1 23 ? -11.68 -25.422 -10.602 1 98 23 THR B C 1
ATOM 2878 O O . THR B 1 23 ? -12.867 -25.75 -10.531 1 98 23 THR B O 1
ATOM 2881 N N . ALA B 1 24 ? -10.852 -25.391 -9.57 1 97.75 24 ALA B N 1
ATOM 2882 C CA . ALA B 1 24 ? -11.305 -25.766 -8.234 1 97.75 24 ALA B CA 1
ATOM 2883 C C . ALA B 1 24 ? -12.281 -24.75 -7.668 1 97.75 24 ALA B C 1
ATOM 2885 O O . ALA B 1 24 ? -13.078 -25.062 -6.777 1 97.75 24 ALA B O 1
ATOM 2886 N N . ALA B 1 25 ? -12.211 -23.516 -8.164 1 95.38 25 ALA B N 1
ATOM 2887 C CA . ALA B 1 25 ? -13.078 -22.453 -7.672 1 95.38 25 ALA B CA 1
ATOM 2888 C C . ALA B 1 25 ? -14.547 -22.75 -7.977 1 95.38 25 ALA B C 1
ATOM 2890 O O . ALA B 1 25 ? -15.438 -22.312 -7.258 1 95.38 25 ALA B O 1
ATOM 2891 N N . VAL B 1 26 ? -14.781 -23.5 -8.992 1 94.31 26 VAL B N 1
ATOM 2892 C CA . VAL B 1 26 ? -16.141 -23.812 -9.43 1 94.31 26 VAL B CA 1
ATOM 2893 C C . VAL B 1 26 ? -16.875 -24.578 -8.328 1 94.31 26 VAL B C 1
ATOM 2895 O O . VAL B 1 26 ? -17.891 -24.125 -7.816 1 94.31 26 VAL B O 1
ATOM 2898 N N . PRO B 1 27 ? -16.359 -25.703 -7.891 1 95.56 27 PRO B N 1
ATOM 2899 C CA . PRO B 1 27 ? -17.047 -26.438 -6.84 1 95.56 27 PRO B CA 1
ATOM 2900 C C . PRO B 1 27 ? -16.812 -25.859 -5.449 1 95.56 27 PRO B C 1
ATOM 2902 O O . PRO B 1 27 ? -17.484 -26.25 -4.488 1 95.56 27 PRO B O 1
ATOM 2905 N N . PHE B 1 28 ? -15.93 -24.891 -5.305 1 96.31 28 PHE B N 1
ATOM 2906 C CA . PHE B 1 28 ? -15.578 -24.359 -3.996 1 96.31 28 PHE B CA 1
ATOM 2907 C C . PHE B 1 28 ? -16.719 -23.531 -3.432 1 96.31 28 PHE B C 1
ATOM 2909 O O . PHE B 1 28 ? -16.922 -23.484 -2.217 1 96.31 28 PHE B O 1
ATOM 2916 N N . ASN B 1 29 ? -17.516 -22.938 -4.273 1 93.62 29 ASN B N 1
ATOM 2917 C CA . ASN B 1 29 ? -18.453 -21.906 -3.885 1 93.62 29 ASN B CA 1
ATOM 2918 C C . ASN B 1 29 ? -19.688 -22.484 -3.213 1 93.62 29 ASN B C 1
ATOM 2920 O O . ASN B 1 29 ? -20.453 -21.766 -2.58 1 93.62 29 ASN B O 1
ATOM 2924 N N . THR B 1 30 ? -19.906 -23.797 -3.357 1 94.62 30 THR B N 1
ATOM 2925 C CA . THR B 1 30 ? -21.062 -24.453 -2.758 1 94.62 30 THR B CA 1
ATOM 2926 C C . THR B 1 30 ? -20.656 -25.766 -2.086 1 94.62 30 THR B C 1
ATOM 2928 O O . THR B 1 30 ? -19.891 -26.547 -2.656 1 94.62 30 THR B O 1
ATOM 2931 N N . PHE B 1 31 ? -21.266 -25.891 -0.909 1 95.88 31 PHE B N 1
ATOM 2932 C CA . PHE B 1 31 ? -20.984 -27.125 -0.192 1 95.88 31 PHE B CA 1
ATOM 2933 C C . PHE B 1 31 ? -21.531 -28.328 -0.955 1 95.88 31 PHE B C 1
ATOM 2935 O O . PHE B 1 31 ? -22.609 -28.266 -1.539 1 95.88 31 PHE B O 1
ATOM 2942 N N . HIS B 1 32 ? -20.828 -29.375 -0.929 1 95.62 32 HIS B N 1
ATOM 2943 C CA . HIS B 1 32 ? -21.219 -30.656 -1.493 1 95.62 32 HIS B CA 1
ATOM 2944 C C . HIS B 1 32 ? -20.422 -31.797 -0.878 1 95.62 32 HIS B C 1
ATOM 2946 O O . HIS B 1 32 ? -19.594 -31.562 0.005 1 95.62 32 HIS B O 1
ATOM 2952 N N . GLY B 1 33 ? -20.656 -32.906 -1.245 1 92.81 33 GLY B N 1
ATOM 2953 C CA . GLY B 1 33 ? -20.094 -34.094 -0.594 1 92.81 33 GLY B CA 1
ATOM 2954 C C . GLY B 1 33 ? -18.578 -34.125 -0.633 1 92.81 33 GLY B C 1
ATOM 2955 O O . GLY B 1 33 ? -17.953 -34.594 0.314 1 92.81 33 GLY B O 1
ATOM 2956 N N . ALA B 1 34 ? -17.984 -33.625 -1.766 1 96.25 34 ALA B N 1
ATOM 2957 C CA . ALA B 1 34 ? -16.531 -33.688 -1.931 1 96.25 34 ALA B CA 1
ATOM 2958 C C . ALA B 1 34 ? -15.922 -32.312 -1.837 1 96.25 34 ALA B C 1
ATOM 2960 O O . ALA B 1 34 ? -14.969 -31.984 -2.557 1 96.25 34 ALA B O 1
ATOM 2961 N N . TRP B 1 35 ? -16.469 -31.5 -1.045 1 97.81 35 TRP B N 1
ATOM 2962 C CA . TRP B 1 35 ? -16.047 -30.109 -0.955 1 97.81 35 TRP B CA 1
ATOM 2963 C C . TRP B 1 35 ? -14.609 -30 -0.462 1 97.81 35 TRP B C 1
ATOM 2965 O O . TRP B 1 35 ? -13.875 -29.094 -0.84 1 97.81 35 TRP B O 1
ATOM 2975 N N . SER B 1 36 ? -14.18 -30.984 0.369 1 97.19 36 SER B N 1
ATOM 2976 C CA . SER B 1 36 ? -12.812 -31 0.876 1 97.19 36 SER B CA 1
ATOM 2977 C C . SER B 1 36 ? -11.797 -31.078 -0.262 1 97.19 36 SER B C 1
ATOM 2979 O O . SER B 1 36 ? -10.695 -30.547 -0.156 1 97.19 36 SER B O 1
ATOM 2981 N N . VAL B 1 37 ? -12.18 -31.719 -1.374 1 97.56 37 VAL B N 1
ATOM 2982 C CA . VAL B 1 37 ? -11.312 -31.844 -2.543 1 97.56 37 VAL B CA 1
ATOM 2983 C C . VAL B 1 37 ? -11.133 -30.469 -3.195 1 97.56 37 VAL B C 1
ATOM 2985 O O . VAL B 1 37 ? -10.016 -30.078 -3.541 1 97.56 37 VAL B O 1
ATOM 2988 N N . ALA B 1 38 ? -12.219 -29.781 -3.312 1 97.94 38 ALA B N 1
ATOM 2989 C CA . ALA B 1 38 ? -12.18 -28.438 -3.877 1 97.94 38 ALA B CA 1
ATOM 2990 C C . ALA B 1 38 ? -11.305 -27.516 -3.027 1 97.94 38 ALA B C 1
ATOM 2992 O O . ALA B 1 38 ? -10.523 -26.719 -3.561 1 97.94 38 ALA B O 1
ATOM 2993 N N . VAL B 1 39 ? -11.414 -27.641 -1.724 1 98.25 39 VAL B N 1
ATOM 2994 C CA . VAL B 1 39 ? -10.648 -26.812 -0.786 1 98.25 39 VAL B CA 1
ATOM 2995 C C . VAL B 1 39 ? -9.156 -27.094 -0.959 1 98.25 39 VAL B C 1
ATOM 2997 O O . VAL B 1 39 ? -8.352 -26.156 -1.021 1 98.25 39 VAL B O 1
ATOM 3000 N N . MET B 1 40 ? -8.844 -28.328 -1.037 1 97.75 40 MET B N 1
ATOM 3001 C CA . MET B 1 40 ? -7.441 -28.734 -1.154 1 97.75 40 MET B CA 1
ATOM 3002 C C . MET B 1 40 ? -6.828 -28.172 -2.438 1 97.75 40 MET B C 1
ATOM 3004 O O . MET B 1 40 ? -5.738 -27.609 -2.412 1 97.75 40 MET B O 1
ATOM 3008 N N . TYR B 1 41 ? -7.516 -28.344 -3.521 1 98.19 41 TYR B N 1
ATOM 3009 C CA . TYR B 1 41 ? -6.977 -27.891 -4.797 1 98.19 41 TYR B CA 1
ATOM 3010 C C . TYR B 1 41 ? -6.984 -26.359 -4.875 1 98.19 41 TYR B C 1
ATOM 3012 O O . TYR B 1 41 ? -6.113 -25.766 -5.508 1 98.19 41 TYR B O 1
ATOM 3020 N N . ASP B 1 42 ? -7.918 -25.766 -4.219 1 98.25 42 ASP B N 1
ATOM 3021 C CA . ASP B 1 42 ? -7.898 -24.297 -4.141 1 98.25 42 ASP B CA 1
ATOM 3022 C C . ASP B 1 42 ? -6.672 -23.812 -3.371 1 98.25 42 ASP B C 1
ATOM 3024 O O . ASP B 1 42 ? -5.992 -22.875 -3.809 1 98.25 42 ASP B O 1
ATOM 3028 N N . ALA B 1 43 ? -6.395 -24.438 -2.273 1 97.81 43 ALA B N 1
ATOM 3029 C CA . ALA B 1 43 ? -5.227 -24.109 -1.465 1 97.81 43 ALA B CA 1
ATOM 3030 C C . ALA B 1 43 ? -3.939 -24.266 -2.268 1 97.81 43 ALA B C 1
ATOM 3032 O O . ALA B 1 43 ? -3.082 -23.375 -2.258 1 97.81 43 ALA B O 1
ATOM 3033 N N . LEU B 1 44 ? -3.846 -25.328 -2.984 1 98.19 44 LEU B N 1
ATOM 3034 C CA . LEU B 1 44 ? -2.656 -25.578 -3.795 1 98.19 44 LEU B CA 1
ATOM 3035 C C . LEU B 1 44 ? -2.562 -24.578 -4.941 1 98.19 44 LEU B C 1
ATOM 3037 O O . LEU B 1 44 ? -1.473 -24.094 -5.262 1 98.19 44 LEU B O 1
ATOM 3041 N N . GLY B 1 45 ? -3.668 -24.281 -5.512 1 98.38 45 GLY B N 1
ATOM 3042 C CA . GLY B 1 45 ? -3.697 -23.344 -6.621 1 98.38 45 GLY B CA 1
ATOM 3043 C C . GLY B 1 45 ? -3.34 -21.922 -6.219 1 98.38 45 GLY B C 1
ATOM 3044 O O . GLY B 1 45 ? -2.789 -21.172 -7.02 1 98.38 45 GLY B O 1
ATOM 3045 N N . ARG B 1 46 ? -3.584 -21.562 -4.996 1 97.81 46 ARG B N 1
ATOM 3046 C CA . ARG B 1 46 ? -3.402 -20.203 -4.504 1 97.81 46 ARG B CA 1
ATOM 3047 C C . ARG B 1 46 ? -1.927 -19.828 -4.477 1 97.81 46 ARG B C 1
ATOM 3049 O O . ARG B 1 46 ? -1.585 -18.641 -4.492 1 97.81 46 ARG B O 1
ATOM 3056 N N . ILE B 1 47 ? -1.029 -20.75 -4.512 1 98.31 47 ILE B N 1
ATOM 3057 C CA . ILE B 1 47 ? 0.382 -20.406 -4.406 1 98.31 47 ILE B CA 1
ATOM 3058 C C . ILE B 1 47 ? 0.927 -20.047 -5.789 1 98.31 47 ILE B C 1
ATOM 3060 O O . ILE B 1 47 ? 2.102 -19.703 -5.93 1 98.31 47 ILE B O 1
ATOM 3064 N N . SER B 1 48 ? 0.054 -20.141 -6.832 1 98.25 48 SER B N 1
ATOM 3065 C CA . SER B 1 48 ? 0.483 -19.797 -8.18 1 98.25 48 SER B CA 1
ATOM 3066 C C . SER B 1 48 ? 1.021 -18.375 -8.242 1 98.25 48 SER B C 1
ATOM 3068 O O . SER B 1 48 ? 2.129 -18.141 -8.727 1 98.25 48 SER B O 1
ATOM 3070 N N . PHE B 1 49 ? 0.33 -17.422 -7.641 1 97.62 49 PHE B N 1
ATOM 3071 C CA . PHE B 1 49 ? 0.712 -16.016 -7.719 1 97.62 49 PHE B CA 1
ATOM 3072 C C . PHE B 1 49 ? 1.98 -15.758 -6.918 1 97.62 49 PHE B C 1
ATOM 3074 O O . PHE B 1 49 ? 2.924 -15.141 -7.422 1 97.62 49 PHE B O 1
ATOM 3081 N N . PRO B 1 50 ? 2.043 -16.281 -5.734 1 98.31 50 PRO B N 1
ATOM 3082 C CA . PRO B 1 50 ? 3.299 -16.156 -4.992 1 98.31 50 PRO B CA 1
ATOM 3083 C C . PRO B 1 50 ? 4.488 -16.75 -5.746 1 98.31 50 PRO B C 1
ATOM 3085 O O . PRO B 1 50 ? 5.582 -16.172 -5.727 1 98.31 50 PRO B O 1
ATOM 3088 N N . LEU B 1 51 ? 4.258 -17.844 -6.391 1 98.19 51 LEU B N 1
ATOM 3089 C CA . LEU B 1 51 ? 5.348 -18.469 -7.141 1 98.19 51 LEU B CA 1
ATOM 3090 C C . LEU B 1 51 ? 5.781 -17.578 -8.305 1 98.19 51 LEU B C 1
ATOM 3092 O O . LEU B 1 51 ? 6.977 -17.453 -8.578 1 98.19 51 LEU B O 1
ATOM 3096 N N . TYR B 1 52 ? 4.789 -16.984 -8.977 1 97.62 52 TYR B N 1
ATOM 3097 C CA . TYR B 1 52 ? 5.105 -16.031 -10.016 1 97.62 52 TYR B CA 1
ATOM 3098 C C . TYR B 1 52 ? 5.98 -14.898 -9.477 1 97.62 52 TYR B C 1
ATOM 3100 O O . TYR B 1 52 ? 6.988 -14.539 -10.086 1 97.62 52 TYR B O 1
ATOM 3108 N N . LEU B 1 53 ? 5.672 -14.438 -8.344 1 98 53 LEU B N 1
ATOM 3109 C CA . LEU B 1 53 ? 6.34 -13.273 -7.773 1 98 53 LEU B CA 1
ATOM 3110 C C . LEU B 1 53 ? 7.723 -13.641 -7.25 1 98 53 LEU B C 1
ATOM 3112 O O . LEU B 1 53 ? 8.672 -12.867 -7.398 1 98 53 LEU B O 1
ATOM 3116 N N . LEU B 1 54 ? 7.805 -14.805 -6.609 1 98.06 54 LEU B N 1
ATOM 3117 C CA . LEU B 1 54 ? 9.109 -15.289 -6.16 1 98.06 54 LEU B CA 1
ATOM 3118 C C . LEU B 1 54 ? 10.07 -15.438 -7.336 1 98.06 54 LEU B C 1
ATOM 3120 O O . LEU B 1 54 ? 11.227 -15.023 -7.25 1 98.06 54 LEU B O 1
ATOM 3124 N N . THR B 1 55 ? 9.555 -15.961 -8.398 1 96.62 55 THR B N 1
ATOM 3125 C CA . THR B 1 55 ? 10.359 -16.156 -9.594 1 96.62 55 THR B CA 1
ATOM 3126 C C . THR B 1 55 ? 10.75 -14.805 -10.211 1 96.62 55 THR B C 1
ATOM 3128 O O . THR B 1 55 ? 11.906 -14.602 -10.578 1 96.62 55 THR B O 1
ATOM 3131 N N . ALA B 1 56 ? 9.781 -13.93 -10.328 1 95.12 56 ALA B N 1
ATOM 3132 C CA . ALA B 1 56 ? 10.039 -12.594 -10.867 1 95.12 56 ALA B CA 1
ATOM 3133 C C . ALA B 1 56 ? 11.102 -11.867 -10.039 1 95.12 56 ALA B C 1
ATOM 3135 O O . ALA B 1 56 ? 12.008 -11.25 -10.594 1 95.12 56 ALA B O 1
ATOM 3136 N N . GLY B 1 57 ? 10.969 -11.938 -8.703 1 95.69 57 GLY B N 1
ATOM 3137 C CA . GLY B 1 57 ? 11.961 -11.328 -7.84 1 95.69 57 GLY B CA 1
ATOM 3138 C C . GLY B 1 57 ? 13.344 -11.938 -7.996 1 95.69 57 GLY B C 1
ATOM 3139 O O . GLY B 1 57 ? 14.344 -11.211 -8.031 1 95.69 57 GLY B O 1
ATOM 3140 N N . TYR B 1 58 ? 13.375 -13.242 -8.117 1 95.12 58 TYR B N 1
ATOM 3141 C CA . TYR B 1 58 ? 14.633 -13.977 -8.273 1 95.12 58 TYR B CA 1
ATOM 3142 C C . TYR B 1 58 ? 15.367 -13.547 -9.531 1 95.12 58 TYR B C 1
ATOM 3144 O O . TYR B 1 58 ? 16.594 -13.438 -9.539 1 95.12 58 TYR B O 1
ATOM 3152 N N . ILE B 1 59 ? 14.594 -13.242 -10.508 1 91.56 59 ILE B N 1
ATOM 3153 C CA . ILE B 1 59 ? 15.172 -12.922 -11.805 1 91.56 59 ILE B CA 1
ATOM 3154 C C . ILE B 1 59 ? 15.453 -11.422 -11.891 1 91.56 59 ILE B C 1
ATOM 3156 O O . ILE B 1 59 ? 16.453 -11 -12.484 1 91.56 59 ILE B O 1
ATOM 3160 N N . SER B 1 60 ? 14.648 -10.602 -11.25 1 91.62 60 SER B N 1
ATOM 3161 C CA . SER B 1 60 ? 14.641 -9.172 -11.516 1 91.62 60 SER B CA 1
ATOM 3162 C C . SER B 1 60 ? 15.445 -8.406 -10.469 1 91.62 60 SER B C 1
ATOM 3164 O O . SER B 1 60 ? 15.867 -7.273 -10.703 1 91.62 60 SER B O 1
ATOM 3166 N N . LEU B 1 61 ? 15.562 -8.961 -9.375 1 90.62 61 LEU B N 1
ATOM 3167 C CA . LEU B 1 61 ? 16.219 -8.234 -8.297 1 90.62 61 LEU B CA 1
ATOM 3168 C C . LEU B 1 61 ? 17.656 -8.711 -8.117 1 90.62 61 LEU B C 1
ATOM 3170 O O . LEU B 1 61 ? 18.016 -9.797 -8.586 1 90.62 61 LEU B O 1
ATOM 3174 N N . ASN B 1 62 ? 18.516 -7.887 -7.551 1 85.5 62 ASN B N 1
ATOM 3175 C CA . ASN B 1 62 ? 19.938 -8.141 -7.328 1 85.5 62 ASN B CA 1
ATOM 3176 C C . ASN B 1 62 ? 20.703 -8.219 -8.641 1 85.5 62 ASN B C 1
ATOM 3178 O O . ASN B 1 62 ? 21.438 -9.18 -8.883 1 85.5 62 ASN B O 1
ATOM 3182 N N . LYS B 1 63 ? 20.391 -7.332 -9.508 1 82.12 63 LYS B N 1
ATOM 3183 C CA . LYS B 1 63 ? 21.094 -7.262 -10.789 1 82.12 63 LYS B CA 1
ATOM 3184 C C . LYS B 1 63 ? 21.703 -5.883 -11.008 1 82.12 63 LYS B C 1
ATOM 3186 O O . LYS B 1 63 ? 21.172 -4.875 -10.547 1 82.12 63 LYS B O 1
ATOM 3191 N N . ASN B 1 64 ? 22.797 -5.969 -11.625 1 79.75 64 ASN B N 1
ATOM 3192 C CA . ASN B 1 64 ? 23.469 -4.738 -12.023 1 79.75 64 ASN B CA 1
ATOM 3193 C C . ASN B 1 64 ? 23.141 -4.371 -13.469 1 79.75 64 ASN B C 1
ATOM 3195 O O . ASN B 1 64 ? 23.969 -4.566 -14.367 1 79.75 64 ASN B O 1
ATOM 3199 N N . GLU B 1 65 ? 22.047 -4.238 -13.812 1 76.56 65 GLU B N 1
ATOM 3200 C CA . GLU B 1 65 ? 21.625 -3.857 -15.156 1 76.56 65 GLU B CA 1
ATOM 3201 C C . GLU B 1 65 ? 20.922 -2.496 -15.148 1 76.56 65 GLU B C 1
ATOM 3203 O O . GLU B 1 65 ? 20.594 -1.968 -14.086 1 76.56 65 GLU B O 1
ATOM 3208 N N . SER B 1 66 ? 20.953 -1.887 -16.406 1 80.12 66 SER B N 1
ATOM 3209 C CA . SER B 1 66 ? 20.141 -0.679 -16.516 1 80.12 66 SER B CA 1
ATOM 3210 C C . SER B 1 66 ? 18.688 -0.95 -16.156 1 80.12 66 SER B C 1
ATOM 3212 O O . SER B 1 66 ? 17.906 -1.437 -16.984 1 80.12 66 SER B O 1
ATOM 3214 N N . LEU B 1 67 ? 18.438 -0.815 -15.117 1 70.25 67 LEU B N 1
ATOM 3215 C CA . LEU B 1 67 ? 17.172 -1.253 -14.531 1 70.25 67 LEU B CA 1
ATOM 3216 C C . LEU B 1 67 ? 15.992 -0.591 -15.234 1 70.25 67 LEU B C 1
ATOM 3218 O O . LEU B 1 67 ? 15.008 -1.254 -15.555 1 70.25 67 LEU B O 1
ATOM 3222 N N . LEU B 1 68 ? 16.203 0.675 -15.734 1 78.75 68 LEU B N 1
ATOM 3223 C CA . LEU B 1 68 ? 15.07 1.366 -16.344 1 78.75 68 LEU B CA 1
ATOM 3224 C C . LEU B 1 68 ? 14.75 0.782 -17.719 1 78.75 68 LEU B C 1
ATOM 3226 O O . LEU B 1 68 ? 13.578 0.612 -18.062 1 78.75 68 LEU B O 1
ATOM 3230 N N . SER B 1 69 ? 15.836 0.454 -18.344 1 82.62 69 SER B N 1
ATOM 3231 C CA . SER B 1 69 ? 15.609 -0.103 -19.672 1 82.62 69 SER B CA 1
ATOM 3232 C C . SER B 1 69 ? 14.977 -1.488 -19.594 1 82.62 69 SER B C 1
ATOM 3234 O O . SER B 1 69 ? 14.031 -1.785 -20.312 1 82.62 69 SER B O 1
ATOM 3236 N N . THR B 1 70 ? 15.477 -2.258 -18.703 1 85.5 70 THR B N 1
ATOM 3237 C CA . THR B 1 70 ? 14.938 -3.602 -18.531 1 85.5 70 THR B CA 1
ATOM 3238 C C . THR B 1 70 ? 13.508 -3.547 -18 1 85.5 70 THR B C 1
ATOM 3240 O O . THR B 1 70 ? 12.648 -4.309 -18.453 1 85.5 70 THR B O 1
ATOM 3243 N N . LEU B 1 71 ? 13.344 -2.598 -17.203 1 86.44 71 LEU B N 1
ATOM 3244 C CA . LEU B 1 71 ? 12.023 -2.416 -16.609 1 86.44 71 LEU B CA 1
ATOM 3245 C C . LEU B 1 71 ? 11 -2.029 -17.672 1 86.44 71 LEU B C 1
ATOM 3247 O O . LEU B 1 71 ? 9.875 -2.537 -17.688 1 86.44 71 LEU B O 1
ATOM 3251 N N . LYS B 1 72 ? 11.461 -1.142 -18.531 1 86.62 72 LYS B N 1
ATOM 3252 C CA . LYS B 1 72 ? 10.578 -0.724 -19.609 1 86.62 72 LYS B CA 1
ATOM 3253 C C . LYS B 1 72 ? 10.148 -1.917 -20.469 1 86.62 72 LYS B C 1
ATOM 3255 O O . LYS B 1 72 ? 8.969 -2.07 -20.781 1 86.62 72 LYS B O 1
ATOM 3260 N N . THR B 1 73 ? 11.062 -2.725 -20.688 1 88.94 73 THR B N 1
ATOM 3261 C CA . THR B 1 73 ? 10.773 -3.895 -21.516 1 88.94 73 THR B CA 1
ATOM 3262 C C . THR B 1 73 ? 9.844 -4.859 -20.781 1 88.94 73 THR B C 1
ATOM 3264 O O . THR B 1 73 ? 8.875 -5.348 -21.359 1 88.94 73 THR B O 1
ATOM 3267 N N . ARG B 1 74 ? 10.062 -5.09 -19.578 1 90.06 74 ARG B N 1
ATOM 3268 C CA . ARG B 1 74 ? 9.258 -6.012 -18.781 1 90.06 74 ARG B CA 1
ATOM 3269 C C . ARG B 1 74 ? 7.824 -5.504 -18.641 1 90.06 74 ARG B C 1
ATOM 3271 O O . ARG B 1 74 ? 6.871 -6.277 -18.75 1 90.06 74 ARG B O 1
ATOM 3278 N N . VAL B 1 75 ? 7.762 -4.223 -18.406 1 93.5 75 VAL B N 1
ATOM 3279 C CA . VAL B 1 75 ? 6.445 -3.621 -18.219 1 93.5 75 VAL B CA 1
ATOM 3280 C C . VAL B 1 75 ? 5.68 -3.643 -19.547 1 93.5 75 VAL B C 1
ATOM 3282 O O . VAL B 1 75 ? 4.504 -4.012 -19.578 1 93.5 75 VAL B O 1
ATOM 3285 N N . LEU B 1 76 ? 6.309 -3.312 -20.625 1 91.94 76 LEU B N 1
ATOM 3286 C CA . LEU B 1 76 ? 5.645 -3.268 -21.922 1 91.94 76 LEU B CA 1
ATOM 3287 C C . LEU B 1 76 ? 5.246 -4.668 -22.375 1 91.94 76 LEU B C 1
ATOM 3289 O O . LEU B 1 76 ? 4.215 -4.844 -23.031 1 91.94 76 LEU B O 1
ATOM 3293 N N . ASN B 1 77 ? 6.062 -5.625 -22 1 92.25 77 ASN B N 1
ATOM 3294 C CA . ASN B 1 77 ? 5.781 -7.012 -22.359 1 92.25 77 ASN B CA 1
ATOM 3295 C C . ASN B 1 77 ? 4.527 -7.527 -21.656 1 92.25 77 ASN B C 1
ATOM 3297 O O . ASN B 1 77 ? 3.924 -8.508 -22.109 1 92.25 77 ASN B O 1
ATOM 3301 N N . LEU B 1 78 ? 4.152 -6.902 -20.609 1 95.38 78 LEU B N 1
ATOM 3302 C CA . LEU B 1 78 ? 2.934 -7.281 -19.906 1 95.38 78 LEU B CA 1
ATOM 3303 C C . LEU B 1 78 ? 1.778 -6.363 -20.281 1 95.38 78 LEU B C 1
ATOM 3305 O O . LEU B 1 78 ? 0.631 -6.805 -20.375 1 95.38 78 LEU B O 1
ATOM 3309 N N . LEU B 1 79 ? 2.113 -5.094 -20.531 1 94.75 79 LEU B N 1
ATOM 3310 C CA . LEU B 1 79 ? 1.091 -4.078 -20.766 1 94.75 79 LEU B CA 1
ATOM 3311 C C . LEU B 1 79 ? 0.42 -4.293 -22.125 1 94.75 79 LEU B C 1
ATOM 3313 O O . LEU B 1 79 ? -0.794 -4.121 -22.25 1 94.75 79 LEU B O 1
ATOM 3317 N N . ILE B 1 80 ? 1.155 -4.637 -23.109 1 94.94 80 ILE B N 1
ATOM 3318 C CA . ILE B 1 80 ? 0.629 -4.809 -24.453 1 94.94 80 ILE B CA 1
ATOM 3319 C C . ILE B 1 80 ? -0.377 -5.957 -24.484 1 94.94 80 ILE B C 1
ATOM 3321 O O . ILE B 1 80 ? -1.527 -5.773 -24.875 1 94.94 80 ILE B O 1
ATOM 3325 N N . PRO B 1 81 ? 0.041 -7.094 -24 1 95.81 81 PRO B N 1
ATOM 3326 C CA . PRO B 1 81 ? -0.966 -8.156 -23.969 1 95.81 81 PRO B CA 1
ATOM 3327 C C . PRO B 1 81 ? -2.137 -7.82 -23.047 1 95.81 81 PRO B C 1
ATOM 3329 O O . PRO B 1 81 ? -3.273 -8.211 -23.312 1 95.81 81 PRO B O 1
ATOM 3332 N N . LEU B 1 82 ? -1.883 -7.133 -21.953 1 96.44 82 LEU B N 1
ATOM 3333 C CA . LEU B 1 82 ? -2.963 -6.762 -21.047 1 96.44 82 LEU B CA 1
ATOM 3334 C C . LEU B 1 82 ? -4.027 -5.945 -21.781 1 96.44 82 LEU B C 1
ATOM 3336 O O . LEU B 1 82 ? -5.223 -6.195 -21.625 1 96.44 82 LEU B O 1
ATOM 3340 N N . VAL B 1 83 ? -3.611 -5 -22.562 1 95.56 83 VAL B N 1
ATOM 3341 C CA . VAL B 1 83 ? -4.539 -4.148 -23.297 1 95.56 83 VAL B CA 1
ATOM 3342 C C . VAL B 1 83 ? -5.301 -4.977 -24.328 1 95.56 83 VAL B C 1
ATOM 3344 O O . VAL B 1 83 ? -6.523 -4.871 -24.438 1 95.56 83 VAL B O 1
ATOM 3347 N N . ALA B 1 84 ? -4.602 -5.805 -25.047 1 95.38 84 ALA B N 1
ATOM 3348 C CA . ALA B 1 84 ? -5.219 -6.633 -26.078 1 95.38 84 ALA B CA 1
ATOM 3349 C C . ALA B 1 84 ? -6.246 -7.59 -25.469 1 95.38 84 ALA B C 1
ATOM 3351 O O . ALA B 1 84 ? -7.379 -7.676 -25.953 1 95.38 84 ALA B O 1
ATOM 3352 N N . TRP B 1 85 ? -5.855 -8.258 -24.438 1 96.38 85 TRP B N 1
ATOM 3353 C CA . TRP B 1 85 ? -6.73 -9.273 -23.859 1 96.38 85 TRP B CA 1
ATOM 3354 C C . TRP B 1 85 ? -7.859 -8.633 -23.062 1 96.38 85 TRP B C 1
ATOM 3356 O O . TRP B 1 85 ? -8.891 -9.258 -22.812 1 96.38 85 TRP B O 1
ATOM 3366 N N . THR B 1 86 ? -7.637 -7.41 -22.562 1 96.06 86 THR B N 1
ATOM 3367 C CA . THR B 1 86 ? -8.742 -6.656 -21.984 1 96.06 86 THR B CA 1
ATOM 3368 C C . THR B 1 86 ? -9.875 -6.492 -23 1 96.06 86 THR B C 1
ATOM 3370 O O . THR B 1 86 ? -11.039 -6.707 -22.688 1 96.06 86 THR B O 1
ATOM 3373 N N . ALA B 1 87 ? -9.523 -6.133 -24.203 1 94.69 87 ALA B N 1
ATOM 3374 C CA . ALA B 1 87 ? -10.516 -5.98 -25.281 1 94.69 87 ALA B CA 1
ATOM 3375 C C . ALA B 1 87 ? -11.18 -7.316 -25.594 1 94.69 87 ALA B C 1
ATOM 3377 O O . ALA B 1 87 ? -12.406 -7.391 -25.734 1 94.69 87 ALA B O 1
ATOM 3378 N N . VAL B 1 88 ? -10.391 -8.375 -25.672 1 95.62 88 VAL B N 1
ATOM 3379 C CA . VAL B 1 88 ? -10.906 -9.695 -26 1 95.62 88 VAL B CA 1
ATOM 3380 C C . VAL B 1 88 ? -11.891 -10.156 -24.938 1 95.62 88 VAL B C 1
ATOM 3382 O O . VAL B 1 88 ? -12.984 -10.641 -25.25 1 95.62 88 VAL B O 1
ATOM 3385 N N . TYR B 1 89 ? -11.547 -10 -23.688 1 96 89 TYR B N 1
ATOM 3386 C CA . TYR B 1 89 ? -12.406 -10.461 -22.594 1 96 89 TYR B CA 1
ATOM 3387 C C . TYR B 1 89 ? -13.648 -9.594 -22.484 1 96 89 TYR B C 1
ATOM 3389 O O . TYR B 1 89 ? -14.711 -10.07 -22.078 1 96 89 TYR B O 1
ATOM 3397 N N . PHE B 1 90 ? -13.484 -8.367 -22.844 1 93.81 90 PHE B N 1
ATOM 3398 C CA . PHE B 1 90 ? -14.664 -7.512 -22.875 1 93.81 90 PHE B CA 1
ATOM 3399 C C . PHE B 1 90 ? -15.672 -8.008 -23.891 1 93.81 90 PHE B C 1
ATOM 3401 O O . PHE B 1 90 ? -16.875 -8.109 -23.609 1 93.81 90 PHE B O 1
ATOM 3408 N N . ILE B 1 91 ? -15.195 -8.281 -25.047 1 94 91 ILE B N 1
ATOM 3409 C CA . ILE B 1 91 ? -16.047 -8.797 -26.125 1 94 91 ILE B CA 1
ATOM 3410 C C . ILE B 1 91 ? -16.625 -10.141 -25.703 1 94 91 ILE B C 1
ATOM 3412 O O . ILE B 1 91 ? -17.828 -10.383 -25.875 1 94 91 ILE B O 1
ATOM 3416 N N . TYR B 1 92 ? -15.766 -10.984 -25.156 1 93.94 92 TYR B N 1
ATOM 3417 C CA . TYR B 1 92 ? -16.203 -12.289 -24.688 1 93.94 92 TYR B CA 1
ATOM 3418 C C . TYR B 1 92 ? -17.312 -12.156 -23.656 1 93.94 92 TYR B C 1
ATOM 3420 O O . TYR B 1 92 ? -18.328 -12.859 -23.719 1 93.94 92 TYR B O 1
ATOM 3428 N N . ASN B 1 93 ? -17.078 -11.297 -22.734 1 92.69 93 ASN B N 1
ATOM 3429 C CA . ASN B 1 93 ? -18.062 -11.102 -21.672 1 92.69 93 ASN B CA 1
ATOM 3430 C C . ASN B 1 93 ? -19.391 -10.609 -22.219 1 92.69 93 ASN B C 1
ATOM 3432 O O . ASN B 1 93 ? -20.453 -11.016 -21.734 1 92.69 93 ASN B O 1
ATOM 3436 N N . HIS B 1 94 ? -19.375 -9.797 -23.219 1 91.44 94 HIS B N 1
ATOM 3437 C CA . HIS B 1 94 ? -20.594 -9.25 -23.828 1 91.44 94 HIS B CA 1
ATOM 3438 C C . HIS B 1 94 ? -21.281 -10.281 -24.719 1 91.44 94 HIS B C 1
ATOM 3440 O O . HIS B 1 94 ? -22.5 -10.445 -24.656 1 91.44 94 HIS B O 1
ATOM 3446 N N . MET B 1 95 ? -20.562 -10.992 -25.438 1 92.38 95 MET B N 1
ATOM 3447 C CA . MET B 1 95 ? -21.125 -11.883 -26.453 1 92.38 95 MET B CA 1
ATOM 3448 C C . MET B 1 95 ? -21.531 -13.219 -25.828 1 92.38 95 MET B C 1
ATOM 3450 O O . MET B 1 95 ? -22.531 -13.812 -26.234 1 92.38 95 MET B O 1
ATOM 3454 N N . VAL B 1 96 ? -20.75 -13.625 -24.906 1 91.12 96 VAL B N 1
ATOM 3455 C CA . VAL B 1 96 ? -20.953 -14.977 -24.391 1 91.12 96 VAL B CA 1
ATOM 3456 C C . VAL B 1 96 ? -21.672 -14.922 -23.047 1 91.12 96 VAL B C 1
ATOM 3458 O O . VAL B 1 96 ? -22.641 -15.641 -22.828 1 91.12 96 VAL B O 1
ATOM 3461 N N . ASN B 1 97 ? -21.203 -14.023 -22.109 1 91.06 97 ASN B N 1
ATOM 3462 C CA . ASN B 1 97 ? -21.766 -13.961 -20.781 1 91.06 97 ASN B CA 1
ATOM 3463 C C . ASN B 1 97 ? -22.906 -12.938 -20.703 1 91.06 97 ASN B C 1
ATOM 3465 O O . ASN B 1 97 ? -23.469 -12.695 -19.625 1 91.06 97 ASN B O 1
ATOM 3469 N N . SER B 1 98 ? -23.234 -12.117 -21.75 1 90.69 98 SER B N 1
ATOM 3470 C CA . SER B 1 98 ? -24.344 -11.172 -21.859 1 90.69 98 SER B CA 1
ATOM 3471 C C . SER B 1 98 ? -24.188 -10.008 -20.891 1 90.69 98 SER B C 1
ATOM 3473 O O . SER B 1 98 ? -25.172 -9.555 -20.297 1 90.69 98 SER B O 1
ATOM 3475 N N . SER B 1 99 ? -22.984 -9.711 -20.703 1 87.56 99 SER B N 1
ATOM 3476 C CA . SER B 1 99 ? -22.75 -8.547 -19.859 1 87.56 99 SER B CA 1
ATOM 3477 C C . SER B 1 99 ? -23.234 -7.266 -20.531 1 87.56 99 SER B C 1
ATOM 3479 O O . SER B 1 99 ? -23.062 -7.094 -21.75 1 87.56 99 SER B O 1
ATOM 3481 N N . THR B 1 100 ? -23.812 -6.293 -19.766 1 87.5 100 THR B N 1
ATOM 3482 C CA . THR B 1 100 ? -24.297 -5.023 -20.297 1 87.5 100 THR B CA 1
ATOM 3483 C C . THR B 1 100 ? -23.422 -3.867 -19.812 1 87.5 100 THR B C 1
ATOM 3485 O O . THR B 1 100 ? -23.75 -2.701 -20.047 1 87.5 100 THR B O 1
ATOM 3488 N N . THR B 1 101 ? -22.422 -4.262 -19.172 1 83.69 101 THR B N 1
ATOM 3489 C CA . THR B 1 101 ? -21.547 -3.217 -18.656 1 83.69 101 THR B CA 1
ATOM 3490 C C . THR B 1 101 ? -20.844 -2.494 -19.812 1 83.69 101 THR B C 1
ATOM 3492 O O . THR B 1 101 ? -20.203 -3.127 -20.656 1 83.69 101 THR B O 1
ATOM 3495 N N . PRO B 1 102 ? -21.016 -1.146 -19.859 1 85.31 102 PRO B N 1
ATOM 3496 C CA . PRO B 1 102 ? -20.344 -0.404 -20.922 1 85.31 102 PRO B CA 1
ATOM 3497 C C . PRO B 1 102 ? -18.828 -0.363 -20.734 1 85.31 102 PRO B C 1
ATOM 3499 O O . PRO B 1 102 ? -18.328 -0.468 -19.609 1 85.31 102 PRO B O 1
ATOM 3502 N N . PHE B 1 103 ? -18.188 -0.31 -21.844 1 86.12 103 PHE B N 1
ATOM 3503 C CA . PHE B 1 103 ? -16.734 -0.208 -21.781 1 86.12 103 PHE B CA 1
ATOM 3504 C C . PHE B 1 103 ? -16.312 1.177 -21.312 1 86.12 103 PHE B C 1
ATOM 3506 O O . PHE B 1 103 ? -16.891 2.186 -21.734 1 86.12 103 PHE B O 1
ATOM 3513 N N . SER B 1 104 ? -15.414 1.248 -20.344 1 85.12 104 SER B N 1
ATOM 3514 C CA . SER B 1 104 ? -14.836 2.488 -19.828 1 85.12 104 SER B CA 1
ATOM 3515 C C . SER B 1 104 ? -13.336 2.344 -19.594 1 85.12 104 SER B C 1
ATOM 3517 O O . SER B 1 104 ? -12.906 1.529 -18.781 1 85.12 104 SER B O 1
ATOM 3519 N N . VAL B 1 105 ? -12.625 3.113 -20.266 1 83.62 105 VAL B N 1
ATOM 3520 C CA . VAL B 1 105 ? -11.172 3.098 -20.109 1 83.62 105 VAL B CA 1
ATOM 3521 C C . VAL B 1 105 ? -10.812 3.43 -18.672 1 83.62 105 VAL B C 1
ATOM 3523 O O . VAL B 1 105 ? -9.93 2.795 -18.078 1 83.62 105 VAL B O 1
ATOM 3526 N N . LEU B 1 106 ? -11.539 4.316 -18.125 1 80 106 LEU B N 1
ATOM 3527 C CA . LEU B 1 106 ? -11.281 4.734 -16.75 1 80 106 LEU B CA 1
ATOM 3528 C C . LEU B 1 106 ? -11.562 3.594 -15.773 1 80 106 LEU B C 1
ATOM 3530 O O . LEU B 1 106 ? -10.812 3.396 -14.812 1 80 106 LEU B O 1
ATOM 3534 N N . GLU B 1 107 ? -12.555 2.908 -16.094 1 84 107 GLU B N 1
ATOM 3535 C CA . GLU B 1 107 ? -12.906 1.783 -15.227 1 84 107 GLU B CA 1
ATOM 3536 C C . GLU B 1 107 ? -11.859 0.672 -15.32 1 84 107 GLU B C 1
ATOM 3538 O O . GLU B 1 107 ? -11.539 0.035 -14.312 1 84 107 GLU B O 1
ATOM 3543 N N . THR B 1 108 ? -11.344 0.527 -16.469 1 88.12 108 THR B N 1
ATOM 3544 C CA . THR B 1 108 ? -10.414 -0.571 -16.703 1 88.12 108 THR B CA 1
ATOM 3545 C C . THR B 1 108 ? -9.07 -0.294 -16.031 1 88.12 108 THR B C 1
ATOM 3547 O O . THR B 1 108 ? -8.289 -1.217 -15.805 1 88.12 108 THR B O 1
ATOM 3550 N N . LEU B 1 109 ? -8.836 0.913 -15.633 1 84.94 109 LEU B N 1
ATOM 3551 C CA . LEU B 1 109 ? -7.594 1.246 -14.953 1 84.94 109 LEU B CA 1
ATOM 3552 C C . LEU B 1 109 ? -7.582 0.682 -13.539 1 84.94 109 LEU B C 1
ATOM 3554 O O . LEU B 1 109 ? -6.52 0.333 -13.016 1 84.94 109 LEU B O 1
ATOM 3558 N N . SER B 1 110 ? -8.758 0.545 -12.992 1 82.69 110 SER B N 1
ATOM 3559 C CA . SER B 1 110 ? -8.812 0.085 -11.609 1 82.69 110 SER B CA 1
ATOM 3560 C C . SER B 1 110 ? -9.445 -1.3 -11.516 1 82.69 110 SER B C 1
ATOM 3562 O O . SER B 1 110 ? -9.188 -2.041 -10.562 1 82.69 110 SER B O 1
ATOM 3564 N N . THR B 1 111 ? -10.258 -1.571 -12.484 1 84.94 111 THR B N 1
ATOM 3565 C CA . THR B 1 111 ? -10.977 -2.842 -12.469 1 84.94 111 THR B CA 1
ATOM 3566 C C . THR B 1 111 ? -10.656 -3.66 -13.719 1 84.94 111 THR B C 1
ATOM 3568 O O . THR B 1 111 ? -11 -3.26 -14.836 1 84.94 111 THR B O 1
ATOM 3571 N N . PRO B 1 112 ? -10.109 -4.746 -13.5 1 90.44 112 PRO B N 1
ATOM 3572 C CA . PRO B 1 112 ? -9.789 -5.578 -14.664 1 90.44 112 PRO B CA 1
ATOM 3573 C C . PRO B 1 112 ? -11.031 -6.023 -15.43 1 90.44 112 PRO B C 1
ATOM 3575 O O . PRO B 1 112 ? -12.102 -6.203 -14.836 1 90.44 112 PRO B O 1
ATOM 3578 N N . ALA B 1 113 ? -10.883 -6.219 -16.703 1 90.88 113 ALA B N 1
ATOM 3579 C CA . ALA B 1 113 ? -11.977 -6.637 -17.578 1 90.88 113 ALA B CA 1
ATOM 3580 C C . ALA B 1 113 ? -12.461 -8.039 -17.219 1 90.88 113 ALA B C 1
ATOM 3582 O O . ALA B 1 113 ? -13.617 -8.391 -17.469 1 90.88 113 ALA B O 1
ATOM 3583 N N . TYR B 1 114 ? -11.539 -8.742 -16.688 1 92.62 114 TYR B N 1
ATOM 3584 C CA . TYR B 1 114 ? -11.812 -10.102 -16.234 1 92.62 114 TYR B CA 1
ATOM 3585 C C . TYR B 1 114 ? -11.062 -10.406 -14.945 1 92.62 114 TYR B C 1
ATOM 3587 O O . TYR B 1 114 ? -9.961 -9.898 -14.727 1 92.62 114 TYR B O 1
ATOM 3595 N N . PRO B 1 115 ? -11.594 -11.18 -14.164 1 90.5 115 PRO B N 1
ATOM 3596 C CA . PRO B 1 115 ? -11.141 -11.281 -12.773 1 90.5 115 PRO B CA 1
ATOM 3597 C C . PRO B 1 115 ? -9.68 -11.719 -12.656 1 90.5 115 PRO B C 1
ATOM 3599 O O . PRO B 1 115 ? -8.953 -11.227 -11.789 1 90.5 115 PRO B O 1
ATOM 3602 N N . HIS B 1 116 ? -9.188 -12.609 -13.461 1 94.44 116 HIS B N 1
ATOM 3603 C CA . HIS B 1 116 ? -7.836 -13.141 -13.297 1 94.44 116 HIS B CA 1
ATOM 3604 C C . HIS B 1 116 ? -6.785 -12.109 -13.68 1 94.44 116 HIS B C 1
ATOM 3606 O O . HIS B 1 116 ? -5.617 -12.234 -13.305 1 94.44 116 HIS B O 1
ATOM 3612 N N . LEU B 1 117 ? -7.145 -11.047 -14.359 1 96.31 117 LEU B N 1
ATOM 3613 C CA . LEU B 1 117 ? -6.195 -10.07 -14.875 1 96.31 117 LEU B CA 1
ATOM 3614 C C . LEU B 1 117 ? -5.695 -9.156 -13.766 1 96.31 117 LEU B C 1
ATOM 3616 O O . LEU B 1 117 ? -4.734 -8.406 -13.961 1 96.31 117 LEU B O 1
ATOM 3620 N N . TRP B 1 118 ? -6.285 -9.219 -12.594 1 95.12 118 TRP B N 1
ATOM 3621 C CA . TRP B 1 118 ? -5.828 -8.398 -11.477 1 95.12 118 TRP B CA 1
ATOM 3622 C C . TRP B 1 118 ? -4.344 -8.625 -11.211 1 95.12 118 TRP B C 1
ATOM 3624 O O . TRP B 1 118 ? -3.627 -7.695 -10.836 1 95.12 118 TRP B O 1
ATOM 3634 N N . PHE B 1 119 ? -3.934 -9.805 -11.375 1 96.56 119 PHE B N 1
ATOM 3635 C CA . PHE B 1 119 ? -2.559 -10.164 -11.047 1 96.56 119 PHE B CA 1
ATOM 3636 C C . PHE B 1 119 ? -1.576 -9.422 -11.945 1 96.56 119 PHE B C 1
ATOM 3638 O O . PHE B 1 119 ? -0.495 -9.031 -11.5 1 96.56 119 PHE B O 1
ATOM 3645 N N . ILE B 1 120 ? -1.919 -9.281 -13.172 1 96.75 120 ILE B N 1
ATOM 3646 C CA . ILE B 1 120 ? -1.048 -8.578 -14.109 1 96.75 120 ILE B CA 1
ATOM 3647 C C . ILE B 1 120 ? -0.923 -7.113 -13.695 1 96.75 120 ILE B C 1
ATOM 3649 O O . ILE B 1 120 ? 0.147 -6.516 -13.82 1 96.75 120 ILE B O 1
ATOM 3653 N N . TYR B 1 121 ? -2.006 -6.535 -13.219 1 95.06 121 TYR B N 1
ATOM 3654 C CA . TYR B 1 121 ? -1.937 -5.188 -12.664 1 95.06 121 TYR B CA 1
ATOM 3655 C C . TYR B 1 121 ? -0.917 -5.113 -11.531 1 95.06 121 TYR B C 1
ATOM 3657 O O . TYR B 1 121 ? -0.061 -4.223 -11.523 1 95.06 121 TYR B O 1
ATOM 3665 N N . THR B 1 122 ? -1.019 -6.039 -10.656 1 94.94 122 THR B N 1
ATOM 3666 C CA . THR B 1 122 ? -0.142 -6.082 -9.492 1 94.94 122 THR B CA 1
ATOM 3667 C C . THR B 1 122 ? 1.309 -6.297 -9.914 1 94.94 122 THR B C 1
ATOM 3669 O O . THR B 1 122 ? 2.215 -5.641 -9.398 1 94.94 122 THR B O 1
ATOM 3672 N N . LEU B 1 123 ? 1.481 -7.164 -10.836 1 96.19 123 LEU B N 1
ATOM 3673 C CA . LEU B 1 123 ? 2.828 -7.461 -11.312 1 96.19 123 LEU B CA 1
ATOM 3674 C C . LEU B 1 123 ? 3.451 -6.242 -11.977 1 96.19 123 LEU B C 1
ATOM 3676 O O . LEU B 1 123 ? 4.633 -5.949 -11.773 1 96.19 123 LEU B O 1
ATOM 3680 N N . ILE B 1 124 ? 2.684 -5.551 -12.75 1 95.69 124 ILE B N 1
ATOM 3681 C CA . ILE B 1 124 ? 3.164 -4.344 -13.414 1 95.69 124 ILE B CA 1
ATOM 3682 C C . ILE B 1 124 ? 3.555 -3.303 -12.367 1 95.69 124 ILE B C 1
ATOM 3684 O O . ILE B 1 124 ? 4.621 -2.691 -12.453 1 95.69 124 ILE B O 1
ATOM 3688 N N . LEU B 1 125 ? 2.732 -3.129 -11.43 1 94.62 125 LEU B N 1
ATOM 3689 C CA . LEU B 1 125 ? 3.014 -2.166 -10.367 1 94.62 125 LEU B CA 1
ATOM 3690 C C . LEU B 1 125 ? 4.285 -2.545 -9.617 1 94.62 125 LEU B C 1
ATOM 3692 O O . LEU B 1 125 ? 5.078 -1.674 -9.25 1 94.62 125 LEU B O 1
ATOM 3696 N N . LEU B 1 126 ? 4.508 -3.771 -9.398 1 95.06 126 LEU B N 1
ATOM 3697 C CA . LEU B 1 126 ? 5.715 -4.23 -8.727 1 95.06 126 LEU B CA 1
ATOM 3698 C C . LEU B 1 126 ? 6.945 -3.992 -9.594 1 95.06 126 LEU B C 1
ATOM 3700 O O . LEU B 1 126 ? 8 -3.604 -9.086 1 95.06 126 LEU B O 1
ATOM 3704 N N . TYR B 1 127 ? 6.766 -4.23 -10.891 1 95 127 TYR B N 1
ATOM 3705 C CA . TYR B 1 127 ? 7.863 -3.92 -11.797 1 95 127 TYR B CA 1
ATOM 3706 C C . TYR B 1 127 ? 8.195 -2.432 -11.766 1 95 127 TYR B C 1
ATOM 3708 O O . TYR B 1 127 ? 9.367 -2.051 -11.781 1 95 127 TYR B O 1
ATOM 3716 N N . LEU B 1 128 ? 7.188 -1.666 -11.656 1 94.69 128 LEU B N 1
ATOM 3717 C CA . LEU B 1 128 ? 7.391 -0.222 -11.656 1 94.69 128 LEU B CA 1
ATOM 3718 C C . LEU B 1 128 ? 8.203 0.21 -10.438 1 94.69 128 LEU B C 1
ATOM 3720 O O . LEU B 1 128 ? 8.984 1.163 -10.516 1 94.69 128 LEU B O 1
ATOM 3724 N N . ILE B 1 129 ? 8.109 -0.5 -9.32 1 93.94 129 ILE B N 1
ATOM 3725 C CA . ILE B 1 129 ? 8.828 -0.063 -8.125 1 93.94 129 ILE B CA 1
ATOM 3726 C C . ILE B 1 129 ? 10.094 -0.89 -7.953 1 93.94 129 ILE B C 1
ATOM 3728 O O . ILE B 1 129 ? 10.758 -0.812 -6.914 1 93.94 129 ILE B O 1
ATOM 3732 N N . THR B 1 130 ? 10.461 -1.645 -8.922 1 94.44 130 THR B N 1
ATOM 3733 C CA . THR B 1 130 ? 11.617 -2.539 -8.891 1 94.44 130 THR B CA 1
ATOM 3734 C C . THR B 1 130 ? 12.906 -1.755 -8.656 1 94.44 130 THR B C 1
ATOM 3736 O O . THR B 1 130 ? 13.789 -2.209 -7.93 1 94.44 130 THR B O 1
ATOM 3739 N N . PRO B 1 131 ? 13.047 -0.565 -9.25 1 93.81 131 PRO B N 1
ATOM 3740 C CA . PRO B 1 131 ? 14.289 0.156 -8.969 1 93.81 131 PRO B CA 1
ATOM 3741 C C . PRO B 1 131 ? 14.477 0.453 -7.48 1 93.81 131 PRO B C 1
ATOM 3743 O O . PRO B 1 131 ? 15.602 0.414 -6.977 1 93.81 131 PRO B O 1
ATOM 3746 N N . LEU B 1 132 ? 13.43 0.728 -6.816 1 95.06 132 LEU B N 1
ATOM 3747 C CA . LEU B 1 132 ? 13.469 0.954 -5.375 1 95.06 132 LEU B CA 1
ATOM 3748 C C . LEU B 1 132 ? 13.852 -0.324 -4.637 1 95.06 132 LEU B C 1
ATOM 3750 O O . LEU B 1 132 ? 14.781 -0.323 -3.826 1 95.06 132 LEU B O 1
ATOM 3754 N N . LEU B 1 133 ? 13.234 -1.389 -4.984 1 95.31 133 LEU B N 1
ATOM 3755 C CA . LEU B 1 133 ? 13.445 -2.656 -4.293 1 95.31 133 LEU B CA 1
ATOM 3756 C C . LEU B 1 133 ? 14.812 -3.238 -4.629 1 95.31 133 LEU B C 1
ATOM 3758 O O . LEU B 1 133 ? 15.484 -3.799 -3.762 1 95.31 133 LEU B O 1
ATOM 3762 N N . ASN B 1 134 ? 15.156 -3.088 -5.887 1 94.94 134 ASN B N 1
ATOM 3763 C CA . ASN B 1 134 ? 16.453 -3.6 -6.305 1 94.94 134 ASN B CA 1
ATOM 3764 C C . ASN B 1 134 ? 17.594 -2.877 -5.598 1 94.94 134 ASN B C 1
ATOM 3766 O O . ASN B 1 134 ? 18.594 -3.502 -5.207 1 94.94 134 ASN B O 1
ATOM 3770 N N . THR B 1 135 ? 17.484 -1.567 -5.453 1 94.25 135 THR B N 1
ATOM 3771 C CA . THR B 1 135 ? 18.484 -0.804 -4.719 1 94.25 135 THR B CA 1
ATOM 3772 C C . THR B 1 135 ? 18.562 -1.277 -3.271 1 94.25 135 THR B C 1
ATOM 3774 O O . THR B 1 135 ? 19.656 -1.414 -2.721 1 94.25 135 THR B O 1
ATOM 3777 N N . PHE B 1 136 ? 17.5 -1.545 -2.695 1 94.81 136 PHE B N 1
ATOM 3778 C CA . PHE B 1 136 ? 17.438 -2.01 -1.314 1 94.81 136 PHE B CA 1
ATOM 3779 C C . PHE B 1 136 ? 18.094 -3.375 -1.173 1 94.81 136 PHE B C 1
ATOM 3781 O O . PHE B 1 136 ? 18.859 -3.607 -0.228 1 94.81 136 PHE B O 1
ATOM 3788 N N . ILE B 1 137 ? 17.766 -4.258 -2.08 1 94.81 137 ILE B N 1
ATOM 3789 C CA . ILE B 1 137 ? 18.312 -5.613 -2.016 1 94.81 137 ILE B CA 1
ATOM 3790 C C . ILE B 1 137 ? 19.812 -5.586 -2.279 1 94.81 137 ILE B C 1
ATOM 3792 O O . ILE B 1 137 ? 20.578 -6.285 -1.61 1 94.81 137 ILE B O 1
ATOM 3796 N N . GLN B 1 138 ? 20.281 -4.746 -3.178 1 93.75 138 GLN B N 1
ATOM 3797 C CA . GLN B 1 138 ? 21.688 -4.703 -3.564 1 93.75 138 GLN B CA 1
ATOM 3798 C C . GLN B 1 138 ? 22.531 -4.055 -2.477 1 93.75 138 GLN B C 1
ATOM 3800 O O . GLN B 1 138 ? 23.672 -4.457 -2.254 1 93.75 138 GLN B O 1
ATOM 3805 N N . HIS B 1 139 ? 21.938 -3.105 -1.747 1 93.31 139 HIS B N 1
ATOM 3806 C CA . HIS B 1 139 ? 22.781 -2.293 -0.877 1 93.31 139 HIS B CA 1
ATOM 3807 C C . HIS B 1 139 ? 22.375 -2.443 0.584 1 93.31 139 HIS B C 1
ATOM 3809 O O . HIS B 1 139 ? 23.109 -2.029 1.484 1 93.31 139 HIS B O 1
ATOM 3815 N N . GLY B 1 140 ? 21.234 -2.996 0.788 1 92.62 140 GLY B N 1
ATOM 3816 C CA . GLY B 1 140 ? 20.797 -3.182 2.16 1 92.62 140 GLY B CA 1
ATOM 3817 C C . GLY B 1 140 ? 21.625 -4.203 2.92 1 92.62 140 GLY B C 1
ATOM 3818 O O . GLY B 1 140 ? 22.031 -5.223 2.359 1 92.62 140 GLY B O 1
ATOM 3819 N N . SER B 1 141 ? 21.906 -3.881 4.141 1 93.06 141 SER B N 1
ATOM 3820 C CA . SER B 1 141 ? 22.562 -4.879 4.988 1 93.06 141 SER B CA 1
ATOM 3821 C C . SER B 1 141 ? 21.641 -6.07 5.238 1 93.06 141 SER B C 1
ATOM 3823 O O . SER B 1 141 ? 20.438 -5.98 5.043 1 93.06 141 SER B O 1
ATOM 3825 N N . GLN B 1 142 ? 22.188 -7.191 5.633 1 93.81 142 GLN B N 1
ATOM 3826 C CA . GLN B 1 142 ? 21.406 -8.398 5.93 1 93.81 142 GLN B CA 1
ATOM 3827 C C . GLN B 1 142 ? 20.391 -8.133 7.031 1 93.81 142 GLN B C 1
ATOM 3829 O O . GLN B 1 142 ? 19.266 -8.641 6.973 1 93.81 142 GLN B O 1
ATOM 3834 N N . GLN B 1 143 ? 20.781 -7.348 7.984 1 92.44 143 GLN B N 1
ATOM 3835 C CA . GLN B 1 143 ? 19.891 -7.016 9.094 1 92.44 143 GLN B CA 1
ATOM 3836 C C . GLN B 1 143 ? 18.672 -6.238 8.617 1 92.44 143 GLN B C 1
ATOM 3838 O O . GLN B 1 143 ? 17.547 -6.531 9.016 1 92.44 143 GLN B O 1
ATOM 3843 N N . ARG B 1 144 ? 18.891 -5.27 7.758 1 92.44 144 ARG B N 1
ATOM 3844 C CA . ARG B 1 144 ? 17.797 -4.453 7.234 1 92.44 144 ARG B CA 1
ATOM 3845 C C . ARG B 1 144 ? 16.859 -5.285 6.375 1 92.44 144 ARG B C 1
ATOM 3847 O O . ARG B 1 144 ? 15.641 -5.109 6.438 1 92.44 144 ARG B O 1
ATOM 3854 N N . ILE B 1 145 ? 17.453 -6.172 5.629 1 95.25 145 ILE B N 1
ATOM 3855 C CA . ILE B 1 145 ? 16.656 -7.008 4.738 1 95.25 145 ILE B CA 1
ATOM 3856 C C . ILE B 1 145 ? 15.773 -7.949 5.559 1 95.25 145 ILE B C 1
ATOM 3858 O O . ILE B 1 145 ? 14.57 -8.055 5.312 1 95.25 145 ILE B O 1
ATOM 3862 N N . HIS B 1 146 ? 16.344 -8.617 6.57 1 95.19 146 HIS B N 1
ATOM 3863 C CA . HIS B 1 146 ? 15.57 -9.5 7.438 1 95.19 146 HIS B CA 1
ATOM 3864 C C . HIS B 1 146 ? 14.477 -8.734 8.172 1 95.19 146 HIS B C 1
ATOM 3866 O O . HIS B 1 146 ? 13.367 -9.25 8.352 1 95.19 146 HIS B O 1
ATOM 3872 N N . TYR B 1 147 ? 14.867 -7.57 8.578 1 94.69 147 TYR B N 1
ATOM 3873 C CA . TYR B 1 147 ? 13.914 -6.727 9.289 1 94.69 147 TYR B CA 1
ATOM 3874 C C . TYR B 1 147 ? 12.703 -6.414 8.414 1 94.69 147 TYR B C 1
ATOM 3876 O O . TYR B 1 147 ? 11.562 -6.547 8.852 1 94.69 147 TYR B O 1
ATOM 3884 N N . ILE B 1 148 ? 12.93 -6.027 7.188 1 95.75 148 ILE B N 1
ATOM 3885 C CA . ILE B 1 148 ? 11.844 -5.637 6.289 1 95.75 148 ILE B CA 1
ATOM 3886 C C . ILE B 1 148 ? 10.977 -6.852 5.965 1 95.75 148 ILE B C 1
ATOM 3888 O O . ILE B 1 148 ? 9.75 -6.746 5.898 1 95.75 148 ILE B O 1
ATOM 3892 N N . ILE B 1 149 ? 11.586 -7.98 5.738 1 97.12 149 ILE B N 1
ATOM 3893 C CA . ILE B 1 149 ? 10.836 -9.203 5.469 1 97.12 149 ILE B CA 1
ATOM 3894 C C . ILE B 1 149 ? 9.969 -9.562 6.68 1 97.12 149 ILE B C 1
ATOM 3896 O O . ILE B 1 149 ? 8.812 -9.945 6.527 1 97.12 149 ILE B O 1
ATOM 3900 N N . ALA B 1 150 ? 10.5 -9.383 7.875 1 96.62 150 ALA B N 1
ATOM 3901 C CA . ALA B 1 150 ? 9.766 -9.656 9.102 1 96.62 150 ALA B CA 1
ATOM 3902 C C . ALA B 1 150 ? 8.578 -8.711 9.25 1 96.62 150 ALA B C 1
ATOM 3904 O O . ALA B 1 150 ? 7.484 -9.125 9.648 1 96.62 150 ALA B O 1
ATOM 3905 N N . ILE B 1 151 ? 8.828 -7.461 8.945 1 95.25 151 ILE B N 1
ATOM 3906 C CA . ILE B 1 151 ? 7.77 -6.461 9.031 1 95.25 151 ILE B CA 1
ATOM 3907 C C . ILE B 1 151 ? 6.676 -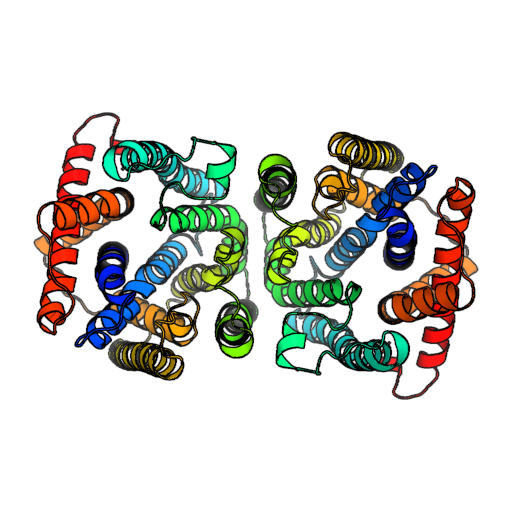6.781 8.008 1 95.25 151 ILE B C 1
ATOM 3909 O O . ILE B 1 151 ? 5.488 -6.672 8.312 1 95.25 151 ILE B O 1
ATOM 3913 N N . TRP B 1 152 ? 7.102 -7.145 6.809 1 96.62 152 TRP B N 1
ATOM 3914 C CA . TRP B 1 152 ? 6.129 -7.523 5.789 1 96.62 152 TRP B CA 1
ATOM 3915 C C . TRP B 1 152 ? 5.277 -8.695 6.262 1 96.62 152 TRP B C 1
ATOM 3917 O O . TRP B 1 152 ? 4.051 -8.664 6.145 1 96.62 152 TRP B O 1
ATOM 3927 N N . PHE B 1 153 ? 5.898 -9.742 6.805 1 97.31 153 PHE B N 1
ATOM 3928 C CA . PHE B 1 153 ? 5.188 -10.93 7.262 1 97.31 153 PHE B CA 1
ATOM 3929 C C . PHE B 1 153 ? 4.227 -10.578 8.398 1 97.31 153 PHE B C 1
ATOM 3931 O O . PHE B 1 153 ? 3.086 -11.039 8.414 1 97.31 153 PHE B O 1
ATOM 3938 N N . ALA B 1 154 ? 4.625 -9.711 9.281 1 95.19 154 ALA B N 1
ATOM 3939 C CA . ALA B 1 154 ? 3.814 -9.328 10.438 1 95.19 154 ALA B CA 1
ATOM 3940 C C . ALA B 1 154 ? 2.588 -8.531 10 1 95.19 154 ALA B C 1
ATOM 3942 O O . ALA B 1 154 ? 1.487 -8.742 10.516 1 95.19 154 ALA B O 1
ATOM 3943 N N . LEU B 1 155 ? 2.803 -7.672 9.031 1 92.44 155 LEU B N 1
ATOM 3944 C CA . LEU B 1 155 ? 1.736 -6.738 8.695 1 92.44 155 LEU B CA 1
ATOM 3945 C C . LEU B 1 155 ? 0.905 -7.258 7.527 1 92.44 155 LEU B C 1
ATOM 3947 O O . LEU B 1 155 ? -0.325 -7.305 7.605 1 92.44 155 LEU B O 1
ATOM 3951 N N . ALA B 1 156 ? 1.576 -7.711 6.48 1 92.38 156 ALA B N 1
ATOM 3952 C CA . ALA B 1 156 ? 0.887 -8.086 5.25 1 92.38 156 ALA B CA 1
ATOM 3953 C C . ALA B 1 156 ? 0.327 -9.5 5.344 1 92.38 156 ALA B C 1
ATOM 3955 O O . ALA B 1 156 ? -0.544 -9.891 4.562 1 92.38 156 ALA B O 1
ATOM 3956 N N . SER B 1 157 ? 0.819 -10.297 6.289 1 94.69 157 SER B N 1
ATOM 3957 C CA . SER B 1 157 ? 0.379 -11.688 6.414 1 94.69 157 SER B CA 1
ATOM 3958 C C . SER B 1 157 ? -0.409 -11.898 7.699 1 94.69 157 SER B C 1
ATOM 3960 O O . SER B 1 157 ? -1.639 -11.992 7.676 1 94.69 157 SER B O 1
ATOM 3962 N N . VAL B 1 158 ? 0.233 -11.695 8.836 1 94.12 158 VAL B N 1
ATOM 3963 C CA . VAL B 1 158 ? -0.378 -12.016 10.117 1 94.12 158 VAL B CA 1
ATOM 3964 C C . VAL B 1 158 ? -1.494 -11.023 10.422 1 94.12 158 VAL B C 1
ATOM 3966 O O . VAL B 1 158 ? -2.643 -11.414 10.648 1 94.12 158 VAL B O 1
ATOM 3969 N N . TYR B 1 159 ? -1.128 -9.781 10.352 1 89.75 159 TYR B N 1
ATOM 3970 C CA . TYR B 1 159 ? -2.129 -8.766 10.648 1 89.75 159 TYR B CA 1
ATOM 3971 C C . TYR B 1 159 ? -3.295 -8.844 9.672 1 89.75 159 TYR B C 1
ATOM 3973 O O . TYR B 1 159 ? -4.457 -8.742 10.07 1 89.75 159 TYR B O 1
ATOM 3981 N N . MET B 1 160 ? -2.98 -9.008 8.438 1 87.75 160 MET B N 1
ATOM 3982 C CA . MET B 1 160 ? -4.023 -9.07 7.41 1 87.75 160 MET B CA 1
ATOM 3983 C C . MET B 1 160 ? -4.973 -10.234 7.68 1 87.75 160 MET B C 1
ATOM 3985 O O . MET B 1 160 ? -6.184 -10.109 7.469 1 87.75 160 MET B O 1
ATOM 3989 N N . LEU B 1 161 ? -4.48 -11.359 8.133 1 90.25 161 LEU B N 1
ATOM 3990 C CA . LEU B 1 161 ? -5.316 -12.5 8.461 1 90.25 161 LEU B CA 1
ATOM 3991 C C . LEU B 1 161 ? -6.305 -12.156 9.57 1 90.25 161 LEU B C 1
ATOM 3993 O O . LEU B 1 161 ? -7.5 -12.453 9.453 1 90.25 161 LEU B O 1
ATOM 3997 N N . PHE B 1 162 ? -5.855 -11.461 10.516 1 87.94 162 PHE B N 1
ATOM 3998 C CA . PHE B 1 162 ? -6.707 -11.117 11.648 1 87.94 162 PHE B CA 1
ATOM 3999 C C . PHE B 1 162 ? -7.719 -10.047 11.258 1 87.94 162 PHE B C 1
ATOM 4001 O O . PHE B 1 162 ? -8.859 -10.062 11.727 1 87.94 162 PHE B O 1
ATOM 4008 N N . ASP B 1 163 ? -7.25 -9.195 10.469 1 85.69 163 ASP B N 1
ATOM 4009 C CA . ASP B 1 163 ? -8.156 -8.156 9.992 1 85.69 163 ASP B CA 1
ATOM 4010 C C . ASP B 1 163 ? -9.281 -8.75 9.141 1 85.69 163 ASP B C 1
ATOM 4012 O O . ASP B 1 163 ? -10.438 -8.344 9.258 1 85.69 163 ASP B O 1
ATOM 4016 N N . ASN B 1 164 ? -8.93 -9.68 8.328 1 85.44 164 ASN B N 1
ATOM 4017 C CA . ASN B 1 164 ? -9.93 -10.375 7.516 1 85.44 164 ASN B CA 1
ATOM 4018 C C . ASN B 1 164 ? -10.875 -11.203 8.375 1 85.44 164 ASN B C 1
ATOM 4020 O O . ASN B 1 164 ? -12.07 -11.281 8.094 1 85.44 164 ASN B O 1
ATOM 4024 N N . PHE B 1 165 ? -10.312 -11.789 9.367 1 86.56 165 PHE B N 1
ATOM 4025 C CA . PHE B 1 165 ? -11.125 -12.586 10.281 1 86.56 165 PHE B CA 1
ATOM 4026 C C . PHE B 1 165 ? -12.141 -11.711 11 1 86.56 165 PHE B C 1
ATOM 4028 O O . PHE B 1 165 ? -13.32 -12.062 11.086 1 86.56 165 PHE B O 1
ATOM 4035 N N . LYS B 1 166 ? -11.688 -10.617 11.461 1 83.88 166 LYS B N 1
ATOM 4036 C CA . LYS B 1 166 ? -12.57 -9.68 12.133 1 83.88 166 LYS B CA 1
ATOM 4037 C C . LYS B 1 166 ? -13.68 -9.203 11.203 1 83.88 166 LYS B C 1
ATOM 4039 O O . LYS B 1 166 ? -14.859 -9.258 11.562 1 83.88 166 LYS B O 1
ATOM 4044 N N . ASP B 1 167 ? -13.344 -8.812 10.086 1 82.31 167 ASP B N 1
ATOM 4045 C CA . ASP B 1 167 ? -14.305 -8.25 9.141 1 82.31 167 ASP B CA 1
ATOM 4046 C C . ASP B 1 167 ? -15.305 -9.312 8.68 1 82.31 167 ASP B C 1
ATOM 4048 O O . ASP B 1 167 ? -16.516 -9.07 8.68 1 82.31 167 ASP B O 1
ATOM 4052 N N . SER B 1 168 ? -14.805 -10.469 8.375 1 81.56 168 SER B N 1
ATOM 4053 C CA . SER B 1 168 ? -15.641 -11.5 7.766 1 81.56 168 SER B CA 1
ATOM 4054 C C . SER B 1 168 ? -16.422 -12.281 8.82 1 81.56 168 SER B C 1
ATOM 4056 O O . SER B 1 168 ? -17.625 -12.469 8.703 1 81.56 168 SER B O 1
ATOM 4058 N N . VAL B 1 169 ? -15.789 -12.648 9.898 1 82.12 169 VAL B N 1
ATOM 4059 C CA . VAL B 1 169 ? -16.375 -13.594 10.836 1 82.12 169 VAL B CA 1
ATOM 4060 C C . VAL B 1 169 ? -17.031 -12.844 12 1 82.12 169 VAL B C 1
ATOM 4062 O O . VAL B 1 169 ? -18.156 -13.133 12.375 1 82.12 169 VAL B O 1
ATOM 4065 N N . LEU B 1 170 ? -16.359 -11.828 12.438 1 80.88 170 LEU B N 1
ATOM 4066 C CA . LEU B 1 170 ? -16.875 -11.164 13.633 1 80.88 170 LEU B CA 1
ATOM 4067 C C . LEU B 1 170 ? -17.891 -10.086 13.273 1 80.88 170 LEU B C 1
ATOM 4069 O O . LEU B 1 170 ? -18.891 -9.922 13.961 1 80.88 170 LEU B O 1
ATOM 4073 N N . GLU B 1 171 ? -17.656 -9.391 12.18 1 81.25 171 GLU B N 1
ATOM 4074 C CA . GLU B 1 171 ? -18.5 -8.258 11.852 1 81.25 171 GLU B CA 1
ATOM 4075 C C . GLU B 1 171 ? -19.422 -8.586 10.68 1 81.25 171 GLU B C 1
ATOM 4077 O O . GLU B 1 171 ? -20.297 -7.781 10.32 1 81.25 171 GLU B O 1
ATOM 4082 N N . ASN B 1 172 ? -19.25 -9.672 10.023 1 79.44 172 ASN B N 1
ATOM 4083 C CA . ASN B 1 172 ? -20.078 -10.172 8.938 1 79.44 172 ASN B CA 1
ATOM 4084 C C . ASN B 1 172 ? -20.125 -9.188 7.766 1 79.44 172 ASN B C 1
ATOM 4086 O O . ASN B 1 172 ? -21.172 -9 7.152 1 79.44 172 ASN B O 1
ATOM 4090 N N . HIS B 1 173 ? -19.031 -8.445 7.688 1 75.56 173 HIS B N 1
ATOM 4091 C CA . HIS B 1 173 ? -18.938 -7.594 6.508 1 75.56 173 HIS B CA 1
ATOM 4092 C C . HIS B 1 173 ? -18.609 -8.414 5.262 1 75.56 173 HIS B C 1
ATOM 4094 O O . HIS B 1 173 ? -17.953 -9.453 5.348 1 75.56 173 HIS B O 1
ATOM 4100 N N . PRO B 1 174 ? -19.25 -7.949 4.195 1 71.56 174 PRO B N 1
ATOM 4101 C CA . PRO B 1 174 ? -18.828 -8.633 2.971 1 71.56 174 PRO B CA 1
ATOM 4102 C C . PRO B 1 174 ? -17.328 -8.516 2.713 1 71.56 174 PRO B C 1
ATOM 4104 O O . PRO B 1 174 ? -16.703 -7.531 3.123 1 71.56 174 PRO B O 1
ATOM 4107 N N . GLU B 1 175 ? -16.781 -9.508 2.234 1 65.31 175 GLU B N 1
ATOM 4108 C CA . GLU B 1 175 ? -15.344 -9.516 1.934 1 65.31 175 GLU B CA 1
ATOM 4109 C C . GLU B 1 175 ? -14.961 -8.344 1.041 1 65.31 175 GLU B C 1
ATOM 4111 O O . GLU B 1 175 ? -15.578 -8.117 -0.002 1 65.31 175 GLU B O 1
ATOM 4116 N N . SER B 1 176 ? -14.172 -7.422 1.63 1 68.38 176 SER B N 1
ATOM 4117 C CA . SER B 1 176 ? -13.672 -6.312 0.824 1 68.38 176 SER B CA 1
ATOM 4118 C C . SER B 1 176 ? -12.547 -6.766 -0.108 1 68.38 176 SER B C 1
ATOM 4120 O O . SER B 1 176 ? -11.703 -7.578 0.276 1 68.38 176 SER B O 1
ATOM 4122 N N . VAL B 1 177 ? -12.648 -6.449 -1.354 1 73.31 177 VAL B N 1
ATOM 4123 C CA . VAL B 1 177 ? -11.609 -6.738 -2.33 1 73.31 177 VAL B CA 1
ATOM 4124 C C . VAL B 1 177 ? -10.531 -5.66 -2.27 1 73.31 177 VAL B C 1
ATOM 4126 O O . VAL B 1 177 ? -10.812 -4.48 -2.492 1 73.31 177 VAL B O 1
ATOM 4129 N N . PRO B 1 178 ? -9.398 -6.102 -1.85 1 79 178 PRO B N 1
ATOM 4130 C CA . PRO B 1 178 ? -8.32 -5.109 -1.821 1 79 178 PRO B CA 1
ATOM 4131 C C . PRO B 1 178 ? -8.047 -4.496 -3.193 1 79 178 PRO B C 1
ATOM 4133 O O . PRO B 1 178 ? -8.25 -5.152 -4.219 1 79 178 PRO B O 1
ATOM 4136 N N . SER B 1 179 ? -7.633 -3.24 -3.172 1 78.56 179 SER B N 1
ATOM 4137 C CA . SER B 1 179 ? -7.227 -2.582 -4.41 1 78.56 179 SER B CA 1
ATOM 4138 C C . SER B 1 179 ? -5.945 -3.197 -4.965 1 78.56 179 SER B C 1
ATOM 4140 O O . SER B 1 179 ? -5.266 -3.963 -4.277 1 78.56 179 SER B O 1
ATOM 4142 N N . ASN B 1 180 ? -5.668 -2.859 -6.184 1 82.25 180 ASN B N 1
ATOM 4143 C CA . ASN B 1 180 ? -4.43 -3.334 -6.793 1 82.25 180 ASN B CA 1
ATOM 4144 C C . ASN B 1 180 ? -3.203 -2.799 -6.062 1 82.25 180 ASN B C 1
ATOM 4146 O O . ASN B 1 180 ? -2.199 -3.502 -5.926 1 82.25 180 ASN B O 1
ATOM 4150 N N . ILE B 1 181 ? -3.369 -1.645 -5.551 1 81.62 181 ILE B N 1
ATOM 4151 C CA . ILE B 1 181 ? -2.266 -1.036 -4.816 1 81.62 181 ILE B CA 1
ATOM 4152 C C . ILE B 1 181 ? -2.066 -1.763 -3.488 1 81.62 181 ILE B C 1
ATOM 4154 O O . ILE B 1 181 ? -0.931 -2.004 -3.07 1 81.62 181 ILE B O 1
ATOM 4158 N N . ASP B 1 182 ? -3.135 -2.154 -2.916 1 85.12 182 ASP B N 1
ATOM 4159 C CA . ASP B 1 182 ? -3.045 -2.934 -1.685 1 85.12 182 ASP B CA 1
ATOM 4160 C C . ASP B 1 182 ? -2.369 -4.277 -1.933 1 85.12 182 ASP B C 1
ATOM 4162 O O . ASP B 1 182 ? -1.561 -4.73 -1.12 1 85.12 182 ASP B O 1
ATOM 4166 N N . MET B 1 183 ? -2.699 -4.801 -3.051 1 90.62 183 MET B N 1
ATOM 4167 C CA . MET B 1 183 ? -2.156 -6.113 -3.375 1 90.62 183 MET B CA 1
ATOM 4168 C C . MET B 1 183 ? -0.645 -6.051 -3.564 1 90.62 183 MET B C 1
ATOM 4170 O O . MET B 1 183 ? 0.065 -7.012 -3.264 1 90.62 183 MET B O 1
ATOM 4174 N N . VAL B 1 184 ? -0.208 -4.953 -4.031 1 92.81 184 VAL B N 1
ATOM 4175 C CA . VAL B 1 184 ? 1.233 -4.762 -4.16 1 92.81 184 VAL B CA 1
ATOM 4176 C C . VAL B 1 184 ? 1.897 -4.883 -2.791 1 92.81 184 VAL B C 1
ATOM 4178 O O . VAL B 1 184 ? 2.914 -5.566 -2.645 1 92.81 184 VAL B O 1
ATOM 4181 N N . VAL B 1 185 ? 1.266 -4.262 -1.834 1 91.81 185 VAL B N 1
ATOM 4182 C CA . VAL B 1 185 ? 1.83 -4.285 -0.488 1 91.81 185 VAL B CA 1
ATOM 4183 C C . VAL B 1 185 ? 1.776 -5.703 0.072 1 91.81 185 VAL B C 1
ATOM 4185 O O . VAL B 1 185 ? 2.773 -6.211 0.595 1 91.81 185 VAL B O 1
ATOM 4188 N N . TYR B 1 186 ? 0.745 -6.348 -0.163 1 93.25 186 TYR B N 1
ATOM 4189 C CA . TYR B 1 186 ? 0.528 -7.656 0.444 1 93.25 186 TYR B CA 1
ATOM 4190 C C . TYR B 1 186 ? 1.4 -8.711 -0.219 1 93.25 186 TYR B C 1
ATOM 4192 O O . TYR B 1 186 ? 1.815 -9.68 0.427 1 93.25 186 TYR B O 1
ATOM 4200 N N . LEU B 1 187 ? 1.704 -8.492 -1.425 1 96.56 187 LEU B N 1
ATOM 4201 C CA . LEU B 1 187 ? 2.375 -9.57 -2.152 1 96.56 187 LEU B CA 1
ATOM 4202 C C . LEU B 1 187 ? 3.836 -9.219 -2.412 1 96.56 187 LEU B C 1
ATOM 4204 O O . LEU B 1 187 ? 4.617 -10.07 -2.834 1 96.56 187 LEU B O 1
ATOM 4208 N N . SER B 1 188 ? 4.23 -8.016 -2.1 1 96.62 188 SER B N 1
ATOM 4209 C CA . SER B 1 188 ? 5.586 -7.551 -2.389 1 96.62 188 SER B CA 1
ATOM 4210 C C . SER B 1 188 ? 6.621 -8.383 -1.645 1 96.62 188 SER B C 1
ATOM 4212 O O . SER B 1 188 ? 7.766 -8.5 -2.09 1 96.62 188 SER B O 1
ATOM 4214 N N . GLY B 1 189 ? 6.219 -8.945 -0.517 1 97.62 189 GLY B N 1
ATOM 4215 C CA . GLY B 1 189 ? 7.145 -9.773 0.233 1 97.62 189 GLY B CA 1
ATOM 4216 C C . GLY B 1 189 ? 7.688 -10.938 -0.572 1 97.62 189 GLY B C 1
ATOM 4217 O O . GLY B 1 189 ? 8.867 -11.281 -0.459 1 97.62 189 GLY B O 1
ATOM 4218 N N . PHE B 1 190 ? 6.875 -11.594 -1.364 1 98.44 190 PHE B N 1
ATOM 4219 C CA . PHE B 1 190 ? 7.316 -12.703 -2.201 1 98.44 190 PHE B CA 1
ATOM 4220 C C . PHE B 1 190 ? 8.352 -12.234 -3.215 1 98.44 190 PHE B C 1
ATOM 4222 O O . PHE B 1 190 ? 9.367 -12.906 -3.42 1 98.44 190 PHE B O 1
ATOM 4229 N N . TYR B 1 191 ? 8.07 -11.078 -3.838 1 97.75 191 TYR B N 1
ATOM 4230 C CA . TYR B 1 191 ? 8.977 -10.477 -4.809 1 97.75 191 TYR B CA 1
ATOM 4231 C C . TYR B 1 191 ? 10.336 -10.18 -4.176 1 97.75 191 TYR B C 1
ATOM 4233 O O . TYR B 1 191 ? 11.375 -10.5 -4.754 1 97.75 191 TYR B O 1
ATOM 4241 N N . ILE B 1 192 ? 10.305 -9.672 -2.98 1 97.62 192 ILE B N 1
ATOM 4242 C CA . ILE B 1 192 ? 11.516 -9.328 -2.242 1 97.62 192 ILE B CA 1
ATOM 4243 C C . ILE B 1 192 ? 12.273 -10.602 -1.875 1 97.62 192 ILE B C 1
ATOM 4245 O O . ILE B 1 192 ? 13.484 -10.695 -2.09 1 97.62 192 ILE B O 1
ATOM 4249 N N . ILE B 1 193 ? 11.57 -11.586 -1.38 1 97.94 193 ILE B N 1
ATOM 4250 C CA . ILE B 1 193 ? 12.195 -12.828 -0.944 1 97.94 193 ILE B CA 1
ATOM 4251 C C . ILE B 1 193 ? 12.852 -13.523 -2.137 1 97.94 193 ILE B C 1
ATOM 4253 O O . ILE B 1 193 ? 13.914 -14.133 -2.002 1 97.94 193 ILE B O 1
ATOM 4257 N N . GLY B 1 194 ? 12.211 -13.438 -3.297 1 97.25 194 GLY B N 1
ATOM 4258 C CA . GLY B 1 194 ? 12.836 -13.969 -4.496 1 97.25 194 GLY B CA 1
ATOM 4259 C C . GLY B 1 194 ? 14.211 -13.383 -4.758 1 97.25 194 GLY B C 1
ATOM 4260 O O . GLY B 1 194 ? 15.164 -14.117 -5.027 1 97.25 194 GLY B O 1
ATOM 4261 N N . GLY B 1 195 ? 14.32 -12.055 -4.656 1 95.81 195 GLY B N 1
ATOM 4262 C CA . GLY B 1 195 ? 15.609 -11.398 -4.824 1 95.81 195 GLY B CA 1
ATOM 4263 C C . GLY B 1 195 ? 16.609 -11.758 -3.746 1 95.81 195 GLY B C 1
ATOM 4264 O O . GLY B 1 195 ? 17.797 -11.93 -4.027 1 95.81 195 GLY B O 1
ATOM 4265 N N . VAL B 1 196 ? 16.125 -11.867 -2.566 1 96.38 196 VAL B N 1
ATOM 4266 C CA . VAL B 1 196 ? 16.969 -12.219 -1.432 1 96.38 196 VAL B CA 1
ATOM 4267 C C . VAL B 1 196 ? 17.516 -13.633 -1.606 1 96.38 196 VAL B C 1
ATOM 4269 O O . VAL B 1 196 ? 18.672 -13.898 -1.288 1 96.38 196 VAL B O 1
ATOM 4272 N N . ALA B 1 197 ? 16.672 -14.5 -2.061 1 95.56 197 ALA B N 1
ATOM 4273 C CA . ALA B 1 197 ? 17.094 -15.875 -2.314 1 95.56 197 ALA B CA 1
ATOM 4274 C C . ALA B 1 197 ? 18.266 -15.914 -3.295 1 95.56 197 ALA B C 1
ATOM 4276 O O . ALA B 1 197 ? 19.188 -16.703 -3.123 1 95.56 197 ALA B O 1
ATOM 4277 N N . ARG B 1 198 ? 18.203 -15.086 -4.258 1 93.75 198 ARG B N 1
ATOM 4278 C CA . ARG B 1 198 ? 19.281 -15.023 -5.242 1 93.75 198 ARG B CA 1
ATOM 4279 C C . ARG B 1 198 ? 20.531 -14.406 -4.637 1 93.75 198 ARG B C 1
ATOM 4281 O O . ARG B 1 198 ? 21.641 -14.945 -4.797 1 93.75 198 ARG B O 1
ATOM 4288 N N . ARG B 1 199 ? 20.344 -13.32 -3.943 1 94.56 199 ARG B N 1
ATOM 4289 C CA . ARG B 1 199 ? 21.484 -12.586 -3.389 1 94.56 199 ARG B CA 1
ATOM 4290 C C . ARG B 1 199 ? 22.281 -13.445 -2.42 1 94.56 199 ARG B C 1
ATOM 4292 O O . ARG B 1 199 ? 23.5 -13.469 -2.469 1 94.56 199 ARG B O 1
ATOM 4299 N N . TYR B 1 200 ? 21.609 -14.188 -1.643 1 94.94 200 TYR B N 1
ATOM 4300 C CA . TYR B 1 200 ? 22.281 -14.906 -0.567 1 94.94 200 TYR B CA 1
ATOM 4301 C C . TYR B 1 200 ? 22.375 -16.391 -0.89 1 94.94 200 TYR B C 1
ATOM 4303 O O . TYR B 1 200 ? 22.781 -17.188 -0.042 1 94.94 200 TYR B O 1
ATOM 4311 N N . LYS B 1 201 ? 21.938 -16.766 -2.053 1 93 201 LYS B N 1
ATOM 4312 C CA . LYS B 1 201 ? 22.016 -18.141 -2.525 1 93 201 LYS B CA 1
ATOM 4313 C C . LYS B 1 201 ? 21.406 -19.109 -1.517 1 93 201 LYS B C 1
ATOM 4315 O O . LYS B 1 201 ? 22.031 -20.094 -1.129 1 93 201 LYS B O 1
ATOM 4320 N N . LEU B 1 202 ? 20.25 -18.719 -1.08 1 92.19 202 LEU B N 1
ATOM 4321 C CA . LEU B 1 202 ? 19.547 -19.562 -0.107 1 92.19 202 LEU B CA 1
ATOM 4322 C C . LEU B 1 202 ? 19.234 -20.938 -0.699 1 92.19 202 LEU B C 1
ATOM 4324 O O . LEU B 1 202 ? 18.75 -21.031 -1.825 1 92.19 202 LEU B O 1
ATOM 4328 N N . ALA B 1 203 ? 19.562 -22 0.085 1 91.19 203 ALA B N 1
ATOM 4329 C CA . ALA B 1 203 ? 19.359 -23.359 -0.409 1 91.19 203 ALA B CA 1
ATOM 4330 C C . ALA B 1 203 ? 18.922 -24.297 0.719 1 91.19 203 ALA B C 1
ATOM 4332 O O . ALA B 1 203 ? 19.641 -25.234 1.059 1 91.19 203 ALA B O 1
ATOM 4333 N N . PRO B 1 204 ? 17.75 -24.047 1.186 1 91.38 204 PRO B N 1
ATOM 4334 C CA . PRO B 1 204 ? 17.281 -25.016 2.172 1 91.38 204 PRO B CA 1
ATOM 4335 C C . PRO B 1 204 ? 17.188 -26.438 1.613 1 91.38 204 PRO B C 1
ATOM 4337 O O . PRO B 1 204 ? 17.016 -26.625 0.403 1 91.38 204 PRO B O 1
ATOM 4340 N N . LYS B 1 205 ? 17.219 -27.438 2.562 1 94.5 205 LYS B N 1
ATOM 4341 C CA . LYS B 1 205 ? 17.172 -28.828 2.148 1 94.5 205 LYS B CA 1
ATOM 4342 C C . LYS B 1 205 ? 15.805 -29.188 1.568 1 94.5 205 LYS B C 1
ATOM 4344 O O . LYS B 1 205 ? 14.773 -28.875 2.158 1 94.5 205 LYS B O 1
ATOM 4349 N N . THR B 1 206 ? 15.828 -29.828 0.527 1 93.88 206 THR B N 1
ATOM 4350 C CA . THR B 1 206 ? 14.625 -30.156 -0.233 1 93.88 206 THR B CA 1
ATOM 4351 C C . THR B 1 206 ? 13.68 -31.031 0.597 1 93.88 206 THR B C 1
ATOM 4353 O O . THR B 1 206 ? 12.469 -30.781 0.618 1 93.88 206 THR B O 1
ATOM 4356 N N . PRO B 1 207 ? 14.18 -32.031 1.354 1 95.31 207 PRO B N 1
ATOM 4357 C CA . PRO B 1 207 ? 13.242 -32.844 2.137 1 95.31 207 PRO B CA 1
ATOM 4358 C C . PRO B 1 207 ? 12.508 -32.031 3.205 1 95.31 207 PRO B C 1
ATOM 4360 O O . PRO B 1 207 ? 11.328 -32.281 3.467 1 95.31 207 PRO B O 1
ATOM 4363 N N . ILE B 1 208 ? 13.25 -31.156 3.789 1 96.31 208 ILE B N 1
ATOM 4364 C CA . ILE B 1 208 ? 12.625 -30.312 4.801 1 96.31 208 ILE B CA 1
ATOM 4365 C C . ILE B 1 208 ? 11.562 -29.422 4.152 1 96.31 208 ILE B C 1
ATOM 4367 O O . ILE B 1 208 ? 10.453 -29.297 4.672 1 96.31 208 ILE B O 1
ATOM 4371 N N . ALA B 1 209 ? 11.898 -28.812 3.047 1 96.94 209 ALA B N 1
ATOM 4372 C CA . ALA B 1 209 ? 10.945 -27.984 2.312 1 96.94 209 ALA B CA 1
ATOM 4373 C C . ALA B 1 209 ? 9.719 -28.797 1.908 1 96.94 209 ALA B C 1
ATOM 4375 O O . ALA B 1 209 ? 8.594 -28.281 1.939 1 96.94 209 ALA B O 1
ATOM 4376 N N . SER B 1 210 ? 9.922 -30.031 1.587 1 96.69 210 SER B N 1
ATOM 4377 C CA . SER B 1 210 ? 8.812 -30.891 1.168 1 96.69 210 SER B CA 1
ATOM 4378 C C . SER B 1 210 ? 7.875 -31.188 2.33 1 96.69 210 SER B C 1
ATOM 4380 O O . SER B 1 210 ? 6.652 -31.203 2.16 1 96.69 210 SER B O 1
ATOM 4382 N N . VAL B 1 211 ? 8.43 -31.469 3.443 1 97.62 211 VAL B N 1
ATOM 4383 C CA . VAL B 1 211 ? 7.621 -31.734 4.629 1 97.62 211 VAL B CA 1
ATOM 4384 C C . VAL B 1 211 ? 6.824 -30.484 5 1 97.62 211 VAL B C 1
ATOM 4386 O O . VAL B 1 211 ? 5.633 -30.562 5.305 1 97.62 211 VAL B O 1
ATOM 4389 N N . ILE B 1 212 ? 7.48 -29.312 4.926 1 98.19 212 ILE B N 1
ATOM 4390 C CA . ILE B 1 212 ? 6.82 -28.047 5.234 1 98.19 212 ILE B CA 1
ATOM 4391 C C . ILE B 1 212 ? 5.719 -27.781 4.215 1 98.19 212 ILE B C 1
ATOM 4393 O O . ILE B 1 212 ? 4.652 -27.266 4.562 1 98.19 212 ILE B O 1
ATOM 4397 N N . PHE B 1 213 ? 6.012 -28.125 3.023 1 98.25 213 PHE B N 1
ATOM 4398 C CA . PHE B 1 213 ? 5.031 -27.969 1.957 1 98.25 213 PHE B CA 1
ATOM 4399 C C . PHE B 1 213 ? 3.771 -28.781 2.266 1 98.25 213 PHE B C 1
ATOM 4401 O O . PHE B 1 213 ? 2.662 -28.234 2.238 1 98.25 213 PHE B O 1
ATOM 4408 N N . ILE B 1 214 ? 3.93 -30.031 2.588 1 98.06 214 ILE B N 1
ATOM 4409 C CA . ILE B 1 214 ? 2.809 -30.922 2.846 1 98.06 214 ILE B CA 1
ATOM 4410 C C . ILE B 1 214 ? 2.059 -30.469 4.094 1 98.06 214 ILE B C 1
ATOM 4412 O O . ILE B 1 214 ? 0.829 -30.375 4.086 1 98.06 214 ILE B O 1
ATOM 4416 N N . LEU B 1 215 ? 2.768 -30.156 5.125 1 98.25 215 LEU B N 1
ATOM 4417 C CA . LEU B 1 215 ? 2.154 -29.734 6.379 1 98.25 215 LEU B CA 1
ATOM 4418 C C . LEU B 1 215 ? 1.383 -28.438 6.203 1 98.25 215 LEU B C 1
ATOM 4420 O O . LEU B 1 215 ? 0.284 -28.281 6.742 1 98.25 215 LEU B O 1
ATOM 4424 N N . SER B 1 216 ? 1.982 -27.5 5.453 1 98.44 216 SER B N 1
ATOM 4425 C CA . SER B 1 216 ? 1.327 -26.219 5.234 1 98.44 216 SER B CA 1
ATOM 4426 C C . SER B 1 216 ? 0.094 -26.359 4.352 1 98.44 216 SER B C 1
ATOM 4428 O O . SER B 1 216 ? -0.908 -25.672 4.551 1 98.44 216 SER B O 1
ATOM 4430 N N . ALA B 1 217 ? 0.194 -27.25 3.395 1 98.25 217 ALA B N 1
ATOM 4431 C CA . ALA B 1 217 ? -0.953 -27.5 2.527 1 98.25 217 ALA B CA 1
ATOM 4432 C C . ALA B 1 217 ? -2.121 -28.078 3.318 1 98.25 217 ALA B C 1
ATOM 4434 O O . ALA B 1 217 ? -3.256 -27.609 3.199 1 98.25 217 ALA B O 1
ATOM 4435 N N . VAL B 1 218 ? -1.835 -29.047 4.09 1 98.06 218 VAL B N 1
ATOM 4436 C CA . VAL B 1 218 ? -2.855 -29.703 4.887 1 98.06 218 VAL B CA 1
ATOM 4437 C C . VAL B 1 218 ? -3.43 -28.734 5.918 1 98.06 218 VAL B C 1
ATOM 4439 O O . VAL B 1 218 ? -4.648 -28.656 6.09 1 98.06 218 VAL B O 1
ATOM 4442 N N . LEU B 1 219 ? -2.541 -28.016 6.543 1 98.25 219 LEU B N 1
ATOM 4443 C CA . LEU B 1 219 ? -2.984 -27.062 7.555 1 98.25 219 LEU B CA 1
ATOM 4444 C C . LEU B 1 219 ? -3.893 -26 6.941 1 98.25 219 LEU B C 1
ATOM 4446 O O . LEU B 1 219 ? -4.922 -25.656 7.523 1 98.25 219 LEU B O 1
ATOM 4450 N N . THR B 1 220 ? -3.498 -25.469 5.801 1 98.25 220 THR B N 1
ATOM 4451 C CA . THR B 1 220 ? -4.305 -24.469 5.121 1 98.25 220 THR B CA 1
ATOM 4452 C C . THR B 1 220 ? -5.684 -25.016 4.777 1 98.25 220 THR B C 1
ATOM 4454 O O . THR B 1 220 ? -6.699 -24.359 5.023 1 98.25 220 THR B O 1
ATOM 4457 N N . ALA B 1 221 ? -5.723 -26.234 4.25 1 98 221 ALA B N 1
ATOM 4458 C CA . ALA B 1 221 ? -6.98 -26.859 3.85 1 98 221 ALA B CA 1
ATOM 4459 C C . ALA B 1 221 ? -7.871 -27.125 5.062 1 98 221 ALA B C 1
ATOM 4461 O O . ALA B 1 221 ? -9.078 -26.875 5.02 1 98 221 ALA B O 1
ATOM 4462 N N . VAL B 1 222 ? -7.285 -27.625 6.098 1 97.88 222 VAL B N 1
ATOM 4463 C CA . VAL B 1 222 ? -8.039 -27.969 7.301 1 97.88 222 VAL B CA 1
ATOM 4464 C C . VAL B 1 222 ? -8.602 -26.688 7.938 1 97.88 222 VAL B C 1
ATOM 4466 O O . VAL B 1 222 ? -9.75 -26.672 8.375 1 97.88 222 VAL B O 1
ATOM 4469 N N . MET B 1 223 ? -7.781 -25.656 7.992 1 97.5 223 MET B N 1
ATOM 4470 C CA . MET B 1 223 ? -8.234 -24.391 8.578 1 97.5 223 MET B CA 1
ATOM 4471 C C . MET B 1 223 ? -9.367 -23.781 7.754 1 97.5 223 MET B C 1
ATOM 4473 O O . MET B 1 223 ? -10.359 -23.328 8.305 1 97.5 223 MET B O 1
ATOM 4477 N N . CYS B 1 224 ? -9.18 -23.797 6.461 1 97.5 224 CYS B N 1
ATOM 4478 C CA . CYS B 1 224 ? -10.219 -23.281 5.574 1 97.5 224 CYS B CA 1
ATOM 4479 C C . CYS B 1 224 ? -11.5 -24.094 5.711 1 97.5 224 CYS B C 1
ATOM 4481 O O . CYS B 1 224 ? -12.586 -23.516 5.863 1 97.5 224 CYS B O 1
ATOM 4483 N N . TYR B 1 225 ? -11.359 -25.406 5.68 1 97.62 225 TYR B N 1
ATOM 4484 C CA . TYR B 1 225 ? -12.508 -26.297 5.766 1 97.62 225 TYR B CA 1
ATOM 4485 C C . TYR B 1 225 ? -13.234 -26.125 7.094 1 97.62 225 TYR B C 1
ATOM 4487 O O . TYR B 1 225 ? -14.453 -25.953 7.121 1 97.62 225 TYR B O 1
ATOM 4495 N N . SER B 1 226 ? -12.508 -26.156 8.195 1 97.19 226 SER B N 1
ATOM 4496 C CA . SER B 1 226 ? -13.078 -26.094 9.539 1 97.19 226 SER B CA 1
ATOM 4497 C C . SER B 1 226 ? -13.805 -24.781 9.773 1 97.19 226 SER B C 1
ATOM 4499 O O . SER B 1 226 ? -14.914 -24.766 10.305 1 97.19 226 SER B O 1
ATOM 4501 N N . LEU B 1 227 ? -13.188 -23.703 9.336 1 95.75 227 LEU B N 1
ATOM 4502 C CA . LEU B 1 227 ? -13.828 -22.406 9.508 1 95.75 227 LEU B CA 1
ATOM 4503 C C . LEU B 1 227 ? -15.109 -22.328 8.68 1 95.75 227 LEU B C 1
ATOM 4505 O O . LEU B 1 227 ? -16.141 -21.859 9.172 1 95.75 227 LEU B O 1
ATOM 4509 N N . SER B 1 228 ? -15.031 -22.734 7.473 1 96.38 228 SER B N 1
ATOM 4510 C CA . SER B 1 228 ? -16.188 -22.672 6.574 1 96.38 228 SER B CA 1
ATOM 4511 C C . SER B 1 228 ? -17.359 -23.469 7.117 1 96.38 228 SER B C 1
ATOM 4513 O O . SER B 1 228 ? -18.5 -23.016 7.074 1 96.38 228 SER B O 1
ATOM 4515 N N . ILE B 1 229 ? -17.109 -24.625 7.637 1 96.56 229 ILE B N 1
ATOM 4516 C CA . ILE B 1 229 ? -18.156 -25.469 8.211 1 96.56 229 ILE B CA 1
ATOM 4517 C C . ILE B 1 229 ? -18.719 -24.812 9.461 1 96.56 229 ILE B C 1
ATOM 4519 O O . ILE B 1 229 ? -19.938 -24.812 9.672 1 96.56 229 ILE B O 1
ATOM 4523 N N . SER B 1 230 ? -17.812 -24.234 10.242 1 95.06 230 SER B N 1
ATOM 4524 C CA . SER B 1 230 ? -18.234 -23.609 11.492 1 95.06 230 SER B CA 1
ATOM 4525 C C . SER B 1 230 ? -19.188 -22.438 11.242 1 95.06 230 SER B C 1
ATOM 4527 O O . SER B 1 230 ? -20.109 -22.219 12.016 1 95.06 230 SER B O 1
ATOM 4529 N N . ILE B 1 231 ? -18.984 -21.734 10.148 1 93.12 231 ILE B N 1
ATOM 4530 C CA . ILE B 1 231 ? -19.812 -20.562 9.898 1 93.12 231 ILE B CA 1
ATOM 4531 C C . ILE B 1 231 ? -20.875 -20.906 8.844 1 93.12 231 ILE B C 1
ATOM 4533 O O . ILE B 1 231 ? -21.594 -20.016 8.375 1 93.12 231 ILE B O 1
ATOM 4537 N N . ASN B 1 232 ? -20.891 -22.094 8.312 1 94.19 232 ASN B N 1
ATOM 4538 C CA . ASN B 1 232 ? -21.875 -22.656 7.383 1 94.19 232 ASN B CA 1
ATOM 4539 C C . ASN B 1 232 ? -21.875 -21.906 6.051 1 94.19 232 ASN B C 1
ATOM 4541 O O . ASN B 1 232 ? -22.938 -21.625 5.492 1 94.19 232 ASN B O 1
ATOM 4545 N N . GLN B 1 233 ? -20.75 -21.516 5.648 1 94.12 233 GLN B N 1
ATOM 4546 C CA . GLN B 1 233 ? -20.547 -20.891 4.348 1 94.12 233 GLN B CA 1
ATOM 4547 C C . GLN B 1 233 ? -19.094 -20.969 3.912 1 94.12 233 GLN B C 1
ATOM 4549 O O . GLN B 1 233 ? -18.188 -20.844 4.738 1 94.12 233 GLN B O 1
ATOM 4554 N N . PRO B 1 234 ? -18.875 -21.25 2.643 1 94.75 234 PRO B N 1
ATOM 4555 C CA . PRO B 1 234 ? -17.484 -21.203 2.178 1 94.75 234 PRO B CA 1
ATOM 4556 C C . PRO B 1 234 ? -16.797 -19.875 2.486 1 94.75 234 PRO B C 1
ATOM 4558 O O . PRO B 1 234 ? -17.359 -18.812 2.234 1 94.75 234 PRO B O 1
ATOM 4561 N N . ASN B 1 235 ? -15.68 -19.953 3.092 1 93.69 235 ASN B N 1
ATOM 4562 C CA . ASN B 1 235 ? -14.891 -18.797 3.479 1 93.69 235 ASN B CA 1
ATOM 4563 C C . ASN B 1 235 ? -13.438 -18.922 3.037 1 93.69 235 ASN B C 1
ATOM 4565 O O . ASN B 1 235 ? -12.828 -19.984 3.199 1 93.69 235 ASN B O 1
ATOM 4569 N N . GLU B 1 236 ? -12.875 -17.875 2.461 1 93.56 236 GLU B N 1
ATOM 4570 C CA . GLU B 1 236 ? -11.555 -17.984 1.834 1 93.56 236 GLU B CA 1
ATOM 4571 C C . GLU B 1 236 ? -10.508 -17.203 2.631 1 93.56 236 GLU B C 1
ATOM 4573 O O . GLU B 1 236 ? -9.43 -16.891 2.113 1 93.56 236 GLU B O 1
ATOM 4578 N N . ILE B 1 237 ? -10.719 -16.891 3.867 1 92.5 237 ILE B N 1
ATOM 4579 C CA . ILE B 1 237 ? -9.805 -16.031 4.625 1 92.5 237 ILE B CA 1
ATOM 4580 C C . ILE B 1 237 ? -8.445 -16.719 4.738 1 92.5 237 ILE B C 1
ATOM 4582 O O . ILE B 1 237 ? -7.406 -16.047 4.645 1 92.5 237 ILE B O 1
ATOM 4586 N N . PHE B 1 238 ? -8.43 -18.031 4.934 1 95.19 238 PHE B N 1
ATOM 4587 C CA . PHE B 1 238 ? -7.172 -18.75 5.098 1 95.19 238 PHE B CA 1
ATOM 4588 C C . PHE B 1 238 ? -6.52 -19 3.744 1 95.19 238 PHE B C 1
ATOM 4590 O O . PHE B 1 238 ? -5.375 -19.453 3.678 1 95.19 238 PHE B O 1
ATOM 4597 N N . LEU B 1 239 ? -7.246 -18.688 2.695 1 95.81 239 LEU B N 1
ATOM 4598 C CA . LEU B 1 239 ? -6.738 -18.922 1.349 1 95.81 239 LEU B CA 1
ATOM 4599 C C . LEU B 1 239 ? -6.215 -17.625 0.735 1 95.81 239 LEU B C 1
ATOM 4601 O O . LEU B 1 239 ? -5.773 -17.609 -0.417 1 95.81 239 LEU B O 1
ATOM 4605 N N . PHE B 1 240 ? -6.234 -16.578 1.522 1 94 240 PHE B N 1
ATOM 4606 C CA . PHE B 1 240 ? -5.66 -15.328 1.027 1 94 240 PHE B CA 1
ATOM 4607 C C . PHE B 1 240 ? -4.188 -15.516 0.673 1 94 240 PHE B C 1
ATOM 4609 O O . PHE B 1 240 ? -3.457 -16.203 1.383 1 94 240 PHE B O 1
ATOM 4616 N N . TYR B 1 241 ? -3.732 -14.891 -0.297 1 95.81 241 TYR B N 1
ATOM 4617 C CA . TYR B 1 241 ? -2.439 -15.148 -0.921 1 95.81 241 TYR B CA 1
ATOM 4618 C C . TYR B 1 241 ? -1.3 -14.867 0.052 1 95.81 241 TYR B C 1
ATOM 4620 O O . TYR B 1 241 ? -0.232 -15.477 -0.042 1 95.81 241 TYR B O 1
ATOM 4628 N N . SER B 1 242 ? -1.581 -13.922 0.963 1 95.38 242 SER B N 1
ATOM 4629 C CA . SER B 1 242 ? -0.504 -13.594 1.891 1 95.38 242 SER B CA 1
ATOM 4630 C C . SER B 1 242 ? -0.78 -14.156 3.281 1 95.38 242 SER B C 1
ATOM 4632 O O . SER B 1 242 ? -0.156 -13.742 4.258 1 95.38 242 SER B O 1
ATOM 4634 N N . ALA B 1 243 ? -1.774 -15.047 3.383 1 97 243 ALA B N 1
ATOM 4635 C CA . ALA B 1 243 ? -1.975 -15.711 4.668 1 97 243 ALA B CA 1
ATOM 4636 C C . ALA B 1 243 ? -0.728 -16.484 5.09 1 97 243 ALA B C 1
ATOM 4638 O O . ALA B 1 243 ? 0.002 -17 4.242 1 97 243 ALA B O 1
ATOM 4639 N N . PRO B 1 244 ? -0.494 -16.562 6.371 1 97.69 244 PRO B N 1
ATOM 4640 C CA . PRO B 1 244 ? 0.752 -17.156 6.863 1 97.69 244 PRO B CA 1
ATOM 4641 C C . PRO B 1 244 ? 0.977 -18.578 6.34 1 97.69 244 PRO B C 1
ATOM 4643 O O . PRO B 1 244 ? 2.09 -18.922 5.938 1 97.69 244 PRO B O 1
ATOM 4646 N N . THR B 1 245 ? -0.048 -19.375 6.324 1 97.69 245 THR B N 1
ATOM 4647 C CA . THR B 1 245 ? 0.116 -20.75 5.871 1 97.69 245 THR B CA 1
ATOM 4648 C C . THR B 1 245 ? 0.367 -20.797 4.367 1 97.69 245 THR B C 1
ATOM 4650 O O . THR B 1 245 ? 1.101 -21.656 3.881 1 97.69 245 THR B O 1
ATOM 4653 N N . ILE B 1 246 ? -0.208 -19.922 3.598 1 98.38 246 ILE B N 1
ATOM 4654 C CA . ILE B 1 246 ? 0.013 -19.859 2.156 1 98.38 246 ILE B CA 1
ATOM 4655 C C . ILE B 1 246 ? 1.427 -19.344 1.874 1 98.38 246 ILE B C 1
ATOM 4657 O O . ILE B 1 246 ? 2.084 -19.812 0.939 1 98.38 246 ILE B O 1
ATOM 4661 N N . VAL B 1 247 ? 1.856 -18.359 2.689 1 98.56 247 VAL B N 1
ATOM 4662 C CA . VAL B 1 247 ? 3.225 -17.859 2.557 1 98.56 247 VAL B CA 1
ATOM 4663 C C . VAL B 1 247 ? 4.207 -19.016 2.74 1 98.56 247 VAL B C 1
ATOM 4665 O O . VAL B 1 247 ? 5.109 -19.203 1.922 1 98.56 247 VAL B O 1
ATOM 4668 N N . THR B 1 248 ? 3.99 -19.781 3.779 1 98.44 248 THR B N 1
ATOM 4669 C CA . THR B 1 248 ? 4.867 -20.922 4.07 1 98.44 248 THR B CA 1
ATOM 4670 C C . THR B 1 248 ? 4.777 -21.969 2.971 1 98.44 248 THR B C 1
ATOM 4672 O O . THR B 1 248 ? 5.793 -22.531 2.547 1 98.44 248 THR B O 1
ATOM 4675 N N . LEU B 1 249 ? 3.584 -22.219 2.547 1 98.62 249 LEU B N 1
ATOM 4676 C CA . LEU B 1 249 ? 3.336 -23.188 1.49 1 98.62 249 LEU B CA 1
ATOM 4677 C C . LEU B 1 249 ? 4.039 -22.781 0.199 1 98.62 249 LEU B C 1
ATOM 4679 O O . LEU B 1 249 ? 4.711 -23.609 -0.432 1 98.62 249 LEU B O 1
ATOM 4683 N N . ALA B 1 250 ? 3.928 -21.547 -0.219 1 98.69 250 ALA B N 1
ATOM 4684 C CA . ALA B 1 250 ? 4.527 -21.031 -1.443 1 98.69 250 ALA B CA 1
ATOM 4685 C C . ALA B 1 250 ? 6.051 -21.047 -1.358 1 98.69 250 ALA B C 1
ATOM 4687 O O . ALA B 1 250 ? 6.727 -21.453 -2.311 1 98.69 250 ALA B O 1
ATOM 4688 N N . LEU B 1 251 ? 6.566 -20.625 -0.194 1 98.44 251 LEU B N 1
ATOM 4689 C CA . LEU B 1 251 ? 8.016 -20.609 -0.014 1 98.44 251 LEU B CA 1
ATOM 4690 C C . LEU B 1 251 ? 8.578 -22.031 -0.053 1 98.44 251 LEU B C 1
ATOM 4692 O O . LEU B 1 251 ? 9.625 -22.266 -0.656 1 98.44 251 LEU B O 1
ATOM 4696 N N . ALA B 1 252 ? 7.871 -22.906 0.602 1 98.44 252 ALA B N 1
ATOM 4697 C CA . ALA B 1 252 ? 8.312 -24.297 0.587 1 98.44 252 ALA B CA 1
ATOM 4698 C C . ALA B 1 252 ? 8.32 -24.859 -0.833 1 98.44 252 ALA B C 1
ATOM 4700 O O . ALA B 1 252 ? 9.266 -25.531 -1.234 1 98.44 252 ALA B O 1
ATOM 4701 N N . CYS B 1 253 ? 7.301 -24.562 -1.551 1 98 253 CYS B N 1
ATOM 4702 C CA . CYS B 1 253 ? 7.227 -25.016 -2.934 1 98 253 CYS B CA 1
ATOM 4703 C C . CYS B 1 253 ? 8.352 -24.406 -3.77 1 98 253 CYS B C 1
ATOM 4705 O O . CYS B 1 253 ? 9.008 -25.109 -4.539 1 98 253 CYS B O 1
ATOM 4707 N N . PHE B 1 254 ? 8.617 -23.188 -3.629 1 98 254 PHE B N 1
ATOM 4708 C CA . PHE B 1 254 ? 9.641 -22.453 -4.375 1 98 254 PHE B CA 1
ATOM 4709 C C . PHE B 1 254 ? 11.016 -23.062 -4.137 1 98 254 PHE B C 1
ATOM 4711 O O . PHE B 1 254 ? 11.727 -23.375 -5.09 1 98 254 PHE B O 1
ATOM 4718 N N . PHE B 1 255 ? 11.312 -23.234 -2.889 1 96.69 255 PHE B N 1
ATOM 4719 C CA . PHE B 1 255 ? 12.648 -23.719 -2.557 1 96.69 255 PHE B CA 1
ATOM 4720 C C . PHE B 1 255 ? 12.773 -25.203 -2.879 1 96.69 255 PHE B C 1
ATOM 4722 O O . PHE B 1 255 ? 13.852 -25.672 -3.264 1 96.69 255 PHE B O 1
ATOM 4729 N N . MET B 1 256 ? 11.68 -25.891 -2.693 1 95.5 256 MET B N 1
ATOM 4730 C CA . MET B 1 256 ? 11.68 -27.312 -3.07 1 95.5 256 MET B CA 1
ATOM 4731 C C . MET B 1 256 ? 11.992 -27.484 -4.551 1 95.5 256 MET B C 1
ATOM 4733 O O . MET B 1 256 ? 12.828 -28.297 -4.926 1 95.5 256 MET B O 1
ATOM 4737 N N . LEU B 1 257 ? 11.422 -26.672 -5.387 1 93.62 257 LEU B N 1
ATOM 4738 C CA . LEU B 1 257 ? 11.609 -26.75 -6.832 1 93.62 257 LEU B CA 1
ATOM 4739 C C . LEU B 1 257 ? 12.945 -26.141 -7.242 1 93.62 257 LEU B C 1
ATOM 4741 O O . LEU B 1 257 ? 13.625 -26.672 -8.125 1 93.62 257 LEU B O 1
ATOM 4745 N N . LEU B 1 258 ? 13.305 -25.094 -6.594 1 92.56 258 LEU B N 1
ATOM 4746 C CA . LEU B 1 258 ? 14.547 -24.391 -6.918 1 92.56 258 LEU B CA 1
ATOM 4747 C C . LEU B 1 258 ? 15.758 -25.266 -6.613 1 92.56 258 LEU B C 1
ATOM 4749 O O . LEU B 1 258 ? 16.75 -25.234 -7.332 1 92.56 258 LEU B O 1
ATOM 4753 N N . ASN B 1 259 ? 15.617 -26.109 -5.574 1 91.25 259 ASN B N 1
ATOM 4754 C CA . ASN B 1 259 ? 16.766 -26.859 -5.117 1 91.25 259 ASN B CA 1
ATOM 4755 C C . ASN B 1 259 ? 16.641 -28.344 -5.449 1 91.25 259 ASN B C 1
ATOM 4757 O O . ASN B 1 259 ? 17.484 -29.156 -5.07 1 91.25 259 ASN B O 1
ATOM 4761 N N . ALA B 1 260 ? 15.633 -28.672 -6.125 1 89.06 260 ALA B N 1
ATOM 4762 C CA . ALA B 1 260 ? 15.414 -30.078 -6.473 1 89.06 260 ALA B CA 1
ATOM 4763 C C . ALA B 1 260 ? 16.547 -30.594 -7.359 1 89.06 260 ALA B C 1
ATOM 4765 O O . ALA B 1 260 ? 17.031 -29.891 -8.242 1 89.06 260 ALA B O 1
ATOM 4766 N N . ARG B 1 261 ? 17.016 -31.75 -7.055 1 87.06 261 ARG B N 1
ATOM 4767 C CA . ARG B 1 261 ? 18.016 -32.406 -7.891 1 87.06 261 ARG B CA 1
ATOM 4768 C C . ARG B 1 261 ? 17.344 -33.188 -9.031 1 87.06 261 ARG B C 1
ATOM 4770 O O . ARG B 1 261 ? 17.156 -34.406 -8.961 1 87.06 261 ARG B O 1
ATOM 4777 N N . LEU B 1 262 ? 16.859 -32.375 -9.938 1 81.62 262 LEU B N 1
ATOM 4778 C CA . LEU B 1 262 ? 16.156 -32.969 -11.062 1 81.62 262 LEU B CA 1
ATOM 4779 C C . LEU B 1 262 ? 17.125 -33.312 -12.203 1 81.62 262 LEU B C 1
ATOM 4781 O O . LEU B 1 262 ? 18.062 -32.562 -12.445 1 81.62 262 LEU B O 1
ATOM 4785 N N . ARG B 1 263 ? 17.172 -34.562 -12.773 1 79.75 263 ARG B N 1
ATOM 4786 C CA . ARG B 1 263 ? 17.906 -34.938 -13.977 1 79.75 263 ARG B CA 1
ATOM 4787 C C . ARG B 1 263 ? 17.094 -34.625 -15.227 1 79.75 263 ARG B C 1
ATOM 4789 O O . ARG B 1 263 ? 16.047 -35.219 -15.461 1 79.75 263 ARG B O 1
ATOM 4796 N N . PHE B 1 264 ? 17.359 -33.688 -15.945 1 82.19 264 PHE B N 1
ATOM 4797 C CA . PHE B 1 264 ? 16.578 -33.25 -17.109 1 82.19 264 PHE B CA 1
ATOM 4798 C C . PHE B 1 264 ? 17.109 -33.906 -18.375 1 82.19 264 PHE B C 1
ATOM 4800 O O . PHE B 1 264 ? 18.297 -33.75 -18.719 1 82.19 264 PHE B O 1
ATOM 4807 N N . THR B 1 265 ? 16.234 -34.75 -18.922 1 87.44 265 THR B N 1
ATOM 4808 C CA . THR B 1 265 ? 16.562 -35.219 -20.281 1 87.44 265 THR B CA 1
ATOM 4809 C C . THR B 1 265 ? 16.469 -34.062 -21.281 1 87.44 265 THR B C 1
ATOM 4811 O O . THR B 1 265 ? 15.961 -32.969 -20.938 1 87.44 265 THR B O 1
ATOM 4814 N N . ARG B 1 266 ? 17.031 -34.25 -22.375 1 88.69 266 ARG B N 1
ATOM 4815 C CA . ARG B 1 266 ? 17 -33.219 -23.406 1 88.69 266 ARG B CA 1
ATOM 4816 C C . ARG B 1 266 ? 15.555 -32.875 -23.781 1 88.69 266 ARG B C 1
ATOM 4818 O O . ARG B 1 266 ? 15.219 -31.688 -23.922 1 88.69 266 ARG B O 1
ATOM 4825 N N . ARG B 1 267 ? 14.773 -33.844 -23.906 1 90.62 267 ARG B N 1
ATOM 4826 C CA . ARG B 1 267 ? 13.375 -33.625 -24.281 1 90.62 267 ARG B CA 1
ATOM 4827 C C . ARG B 1 267 ? 12.641 -32.844 -23.203 1 90.62 267 ARG B C 1
ATOM 4829 O O . ARG B 1 267 ? 11.859 -31.922 -23.5 1 90.62 267 ARG B O 1
ATOM 4836 N N . LEU B 1 268 ? 12.82 -33.188 -22.047 1 88 268 LEU B N 1
ATOM 4837 C CA . LEU B 1 268 ? 12.188 -32.5 -20.922 1 88 268 LEU B CA 1
ATOM 4838 C C . LEU B 1 268 ? 12.656 -31.062 -20.828 1 88 268 LEU B C 1
ATOM 4840 O O . LEU B 1 268 ? 11.867 -30.156 -20.531 1 88 268 LEU B O 1
ATOM 4844 N N . SER B 1 269 ? 13.906 -30.875 -21.062 1 89.88 269 SER B N 1
ATOM 4845 C CA . SER B 1 269 ? 14.484 -29.531 -21.031 1 89.88 269 SER B CA 1
ATOM 4846 C C . SER B 1 269 ? 13.859 -28.641 -22.094 1 89.88 269 SER B C 1
ATOM 4848 O O . SER B 1 269 ? 13.547 -27.469 -21.828 1 89.88 269 SER B O 1
ATOM 4850 N N . LEU B 1 270 ? 13.648 -29.234 -23.234 1 90.56 270 LEU B N 1
ATOM 4851 C CA . LEU B 1 270 ? 13.055 -28.484 -24.328 1 90.56 270 LEU B CA 1
ATOM 4852 C C . LEU B 1 270 ? 11.594 -28.172 -24.047 1 90.56 270 LEU B C 1
ATOM 4854 O O . LEU B 1 270 ? 11.117 -27.078 -24.359 1 90.56 270 LEU B O 1
ATOM 4858 N N . SER B 1 271 ? 10.961 -29.109 -23.469 1 91.38 271 SER B N 1
ATOM 4859 C CA . SER B 1 271 ? 9.562 -28.906 -23.109 1 91.38 271 SER B CA 1
ATOM 4860 C C . SER B 1 271 ? 9.406 -27.812 -22.062 1 91.38 271 SER B C 1
ATOM 4862 O O . SER B 1 271 ? 8.508 -26.969 -22.172 1 91.38 271 SER B O 1
ATOM 4864 N N . ILE B 1 272 ? 10.281 -27.875 -21.094 1 91.62 272 ILE B N 1
ATOM 4865 C CA . ILE B 1 272 ? 10.227 -26.891 -20.016 1 91.62 272 ILE B CA 1
ATOM 4866 C C . ILE B 1 272 ? 10.492 -25.5 -20.578 1 91.62 272 ILE B C 1
ATOM 4868 O O . ILE B 1 272 ? 9.781 -24.531 -20.25 1 91.62 272 ILE B O 1
ATOM 4872 N N . ARG B 1 273 ? 11.414 -25.375 -21.422 1 92.75 273 ARG B N 1
ATOM 4873 C CA . ARG B 1 273 ? 11.734 -24.094 -22.047 1 92.75 273 ARG B CA 1
ATOM 4874 C C . ARG B 1 273 ? 10.594 -23.594 -22.922 1 92.75 273 ARG B C 1
ATOM 4876 O O . ARG B 1 273 ? 10.281 -22.406 -22.938 1 92.75 273 ARG B O 1
ATOM 4883 N N . GLY B 1 274 ? 10.078 -24.531 -23.641 1 92.69 274 GLY B N 1
ATOM 4884 C CA . GLY B 1 274 ? 8.938 -24.188 -24.469 1 92.69 274 GLY B CA 1
ATOM 4885 C C . GLY B 1 274 ? 7.738 -23.719 -23.688 1 92.69 274 GLY B C 1
ATOM 4886 O O . GLY B 1 274 ? 7.133 -22.688 -24.031 1 92.69 274 GLY B O 1
ATOM 4887 N N . LEU B 1 275 ? 7.414 -24.422 -22.641 1 94.19 275 LEU B N 1
ATOM 4888 C CA . LEU B 1 275 ? 6.27 -24.047 -21.812 1 94.19 275 LEU B CA 1
ATOM 4889 C C . LEU B 1 275 ? 6.531 -22.734 -21.078 1 94.19 275 LEU B C 1
ATOM 4891 O O . LEU B 1 275 ? 5.605 -21.953 -20.844 1 94.19 275 LEU B O 1
ATOM 4895 N N . ASN B 1 276 ? 7.742 -22.609 -20.703 1 94 276 ASN B N 1
ATOM 4896 C CA . ASN B 1 276 ? 8.125 -21.359 -20.047 1 94 276 ASN B CA 1
ATOM 4897 C C . ASN B 1 276 ? 7.879 -20.156 -20.969 1 94 276 ASN B C 1
ATOM 4899 O O . ASN B 1 276 ? 7.391 -19.125 -20.516 1 94 276 ASN B O 1
ATOM 4903 N N . ARG B 1 277 ? 8.133 -20.328 -22.219 1 92.06 277 ARG B N 1
ATOM 4904 C CA . ARG B 1 277 ? 7.953 -19.266 -23.203 1 92.06 277 ARG B CA 1
ATOM 4905 C C . ARG B 1 277 ? 6.473 -18.984 -23.453 1 92.06 277 ARG B C 1
ATOM 4907 O O . ARG B 1 277 ? 6.09 -17.875 -23.797 1 92.06 277 ARG B O 1
ATOM 4914 N N . LEU B 1 278 ? 5.684 -19.938 -23.188 1 95.62 278 LEU B N 1
ATOM 4915 C CA . LEU B 1 278 ? 4.262 -19.844 -23.484 1 95.62 278 LEU B CA 1
ATOM 4916 C C . LEU B 1 278 ? 3.475 -19.438 -22.234 1 95.62 278 LEU B C 1
ATOM 4918 O O . LEU B 1 278 ? 2.293 -19.094 -22.328 1 95.62 278 LEU B O 1
ATOM 4922 N N . SER B 1 279 ? 4.109 -19.469 -21.094 1 96.06 279 SER B N 1
ATOM 4923 C CA . SER B 1 279 ? 3.412 -19.344 -19.812 1 96.06 279 SER B CA 1
ATOM 4924 C C . SER B 1 279 ? 2.631 -18.047 -19.719 1 96.06 279 SER B C 1
ATOM 4926 O O . SER B 1 279 ? 1.487 -18.031 -19.266 1 96.06 279 SER B O 1
ATOM 4928 N N . THR B 1 280 ? 3.223 -16.938 -20.203 1 94.88 280 THR B N 1
ATOM 4929 C CA . THR B 1 280 ? 2.537 -15.656 -20.125 1 94.88 280 THR B CA 1
ATOM 4930 C C . THR B 1 280 ? 1.289 -15.664 -21.016 1 94.88 280 THR B C 1
ATOM 4932 O O . THR B 1 280 ? 0.219 -15.227 -20.578 1 94.88 280 THR B O 1
ATOM 4935 N N . GLY B 1 281 ? 1.468 -16.156 -22.188 1 96.5 281 GLY B N 1
ATOM 4936 C CA . GLY B 1 281 ? 0.322 -16.25 -23.078 1 96.5 281 GLY B CA 1
ATOM 4937 C C . GLY B 1 281 ? -0.776 -17.141 -22.531 1 96.5 281 GLY B C 1
ATOM 4938 O O . GLY B 1 281 ? -1.961 -16.828 -22.656 1 96.5 281 GLY B O 1
ATOM 4939 N N . ILE B 1 282 ? -0.356 -18.266 -21.984 1 98.06 282 ILE B N 1
ATOM 4940 C CA . ILE B 1 282 ? -1.311 -19.203 -21.391 1 98.06 282 ILE B CA 1
ATOM 4941 C C . ILE B 1 282 ? -2.074 -18.516 -20.266 1 98.06 282 ILE B C 1
ATOM 4943 O O . ILE B 1 282 ? -3.287 -18.688 -20.125 1 98.06 282 ILE B O 1
ATOM 4947 N N . PHE B 1 283 ? -1.423 -17.75 -19.484 1 97.69 283 PHE B N 1
ATOM 4948 C CA . PHE B 1 283 ? -2.053 -17 -18.391 1 97.69 283 PHE B CA 1
ATOM 4949 C C . PHE B 1 283 ? -3.174 -16.125 -18.922 1 97.69 283 PHE B C 1
ATOM 4951 O O . PHE B 1 283 ? -4.262 -16.078 -18.344 1 97.69 283 PHE B O 1
ATOM 4958 N N . PHE B 1 284 ? -2.949 -15.461 -20 1 97.56 284 PHE B N 1
ATOM 4959 C CA . PHE B 1 284 ? -3.912 -14.492 -20.516 1 97.56 284 PHE B CA 1
ATOM 4960 C C . PHE B 1 284 ? -5.121 -15.195 -21.109 1 97.56 284 PHE B C 1
ATOM 4962 O O . PHE B 1 284 ? -6.254 -14.734 -20.953 1 97.56 284 PHE B O 1
ATOM 4969 N N . ILE B 1 285 ? -4.914 -16.344 -21.703 1 97.62 285 ILE B N 1
ATOM 4970 C CA . ILE B 1 285 ? -5.984 -16.938 -22.5 1 97.62 285 ILE B CA 1
ATOM 4971 C C . ILE B 1 285 ? -6.738 -17.953 -21.656 1 97.62 285 ILE B C 1
ATOM 4973 O O . ILE B 1 285 ? -7.855 -18.359 -22 1 97.62 285 ILE B O 1
ATOM 4977 N N . HIS B 1 286 ? -6.25 -18.422 -20.562 1 97.94 286 HIS B N 1
ATOM 4978 C CA . HIS B 1 286 ? -6.68 -19.672 -19.938 1 97.94 286 HIS B CA 1
ATOM 4979 C C . HIS B 1 286 ? -8.125 -19.578 -19.484 1 97.94 286 HIS B C 1
ATOM 4981 O O . HIS B 1 286 ? -8.859 -20.578 -19.516 1 97.94 286 HIS B O 1
ATOM 4987 N N . MET B 1 287 ? -8.539 -18.438 -19.016 1 97.75 287 MET B 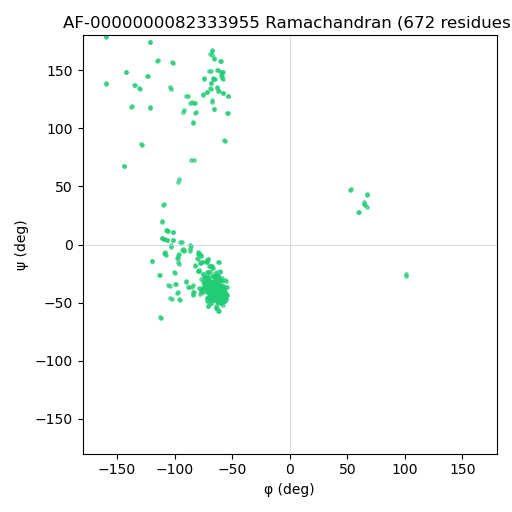N 1
ATOM 4988 C CA . MET B 1 287 ? -9.914 -18.344 -18.531 1 97.75 287 MET B CA 1
ATOM 4989 C C . MET B 1 287 ? -10.906 -18.531 -19.672 1 97.75 287 MET B C 1
ATOM 4991 O O . MET B 1 287 ? -11.961 -19.141 -19.5 1 97.75 287 MET B O 1
ATOM 4995 N N . LEU B 1 288 ? -10.594 -17.938 -20.812 1 97.06 288 LEU B N 1
ATOM 4996 C CA . LEU B 1 288 ? -11.422 -18.125 -22 1 97.06 288 LEU B CA 1
ATOM 4997 C C . LEU B 1 288 ? -11.531 -19.594 -22.359 1 97.06 288 LEU B C 1
ATOM 4999 O O . LEU B 1 288 ? -12.617 -20.094 -22.656 1 97.06 288 LEU B O 1
ATOM 5003 N N . VAL B 1 289 ? -10.414 -20.281 -22.312 1 97.88 289 VAL B N 1
ATOM 5004 C CA . VAL B 1 289 ? -10.352 -21.688 -22.656 1 97.88 289 VAL B CA 1
ATOM 5005 C C . VAL B 1 289 ? -11.102 -22.531 -21.625 1 97.88 289 VAL B C 1
ATOM 5007 O O . VAL B 1 289 ? -11.938 -23.359 -21.969 1 97.88 289 VAL B O 1
ATOM 5010 N N . LEU B 1 290 ? -10.805 -22.312 -20.359 1 98 290 LEU B N 1
ATOM 5011 C CA . LEU B 1 290 ? -11.414 -23.078 -19.281 1 98 290 LEU B CA 1
ATOM 5012 C C . LEU B 1 290 ? -12.93 -22.953 -19.312 1 98 290 LEU B C 1
ATOM 5014 O O . LEU B 1 290 ? -13.648 -23.953 -19.25 1 98 290 LEU B O 1
ATOM 5018 N N . GLU B 1 291 ? -13.422 -21.719 -19.438 1 97 291 GLU B N 1
ATOM 5019 C CA . GLU B 1 291 ? -14.867 -21.469 -19.406 1 97 291 GLU B CA 1
ATOM 5020 C C . GLU B 1 291 ? -15.539 -22.078 -20.641 1 97 291 GLU B C 1
ATOM 5022 O O . GLU B 1 291 ? -16.656 -22.594 -20.547 1 97 291 GLU B O 1
ATOM 5027 N N . THR B 1 292 ? -14.922 -21.969 -21.797 1 96.06 292 THR B N 1
ATOM 5028 C CA . THR B 1 292 ? -15.461 -22.562 -23.016 1 96.06 292 THR B CA 1
ATOM 5029 C C . THR B 1 292 ? -15.508 -24.078 -22.906 1 96.06 292 THR B C 1
ATOM 5031 O O . THR B 1 292 ? -16.5 -24.703 -23.281 1 96.06 292 THR B O 1
ATOM 5034 N N . LEU B 1 293 ? -14.414 -24.688 -22.391 1 96.62 293 LEU B N 1
ATOM 5035 C CA . LEU B 1 293 ? -14.367 -26.125 -22.203 1 96.62 293 LEU B CA 1
ATOM 5036 C C . LEU B 1 293 ? -15.492 -26.594 -21.297 1 96.62 293 LEU B C 1
ATOM 5038 O O . LEU B 1 293 ? -16.156 -27.594 -21.578 1 96.62 293 LEU B O 1
ATOM 5042 N N . LEU B 1 294 ? -15.695 -25.906 -20.219 1 96 294 LEU B N 1
ATOM 5043 C CA . LEU B 1 294 ? -16.703 -26.312 -19.25 1 96 294 LEU B CA 1
ATOM 5044 C C . LEU B 1 294 ? -18.109 -26.062 -19.797 1 96 294 LEU B C 1
ATOM 5046 O O . LEU B 1 294 ? -19.062 -26.734 -19.391 1 96 294 LEU B O 1
ATOM 5050 N N . ARG B 1 295 ? -18.25 -25.094 -20.688 1 94.5 295 ARG B N 1
ATOM 5051 C CA . ARG B 1 295 ? -19.531 -24.844 -21.344 1 94.5 295 ARG B CA 1
ATOM 5052 C C . ARG B 1 295 ? -19.844 -25.953 -22.344 1 94.5 295 ARG B C 1
ATOM 5054 O O . ARG B 1 295 ? -21 -26.391 -22.438 1 94.5 295 ARG B O 1
ATOM 5061 N N . LEU B 1 296 ? -18.906 -26.406 -23.078 1 94.5 296 LEU B N 1
ATOM 5062 C CA . LEU B 1 296 ? -19.078 -27.422 -24.109 1 94.5 296 LEU B CA 1
ATOM 5063 C C . LEU B 1 296 ? -19.219 -28.812 -23.469 1 94.5 296 LEU B C 1
ATOM 5065 O O . LEU B 1 296 ? -19.969 -29.641 -23.969 1 94.5 296 LEU B O 1
ATOM 5069 N N . TRP B 1 297 ? -18.438 -29.031 -22.406 1 93.31 297 TRP B N 1
ATOM 5070 C CA . TRP B 1 297 ? -18.453 -30.297 -21.688 1 93.31 297 TRP B CA 1
ATOM 5071 C C . TRP B 1 297 ? -18.641 -30.078 -20.188 1 93.31 297 TRP B C 1
ATOM 5073 O O . TRP B 1 297 ? -17.688 -30.172 -19.406 1 93.31 297 TRP B O 1
ATOM 5083 N N . PRO B 1 298 ? -19.891 -29.969 -19.812 1 89.56 298 PRO B N 1
ATOM 5084 C CA . PRO B 1 298 ? -20.125 -29.734 -18.375 1 89.56 298 PRO B CA 1
ATOM 5085 C C . PRO B 1 298 ? -19.703 -30.922 -17.516 1 89.56 298 PRO B C 1
ATOM 5087 O O . PRO B 1 298 ? -20.156 -32.031 -17.719 1 89.56 298 PRO B O 1
ATOM 5090 N N . VAL B 1 299 ? -18.75 -30.688 -16.703 1 92.06 299 VAL B N 1
ATOM 5091 C CA . VAL B 1 299 ? -18.203 -31.688 -15.805 1 92.06 299 VAL B CA 1
ATOM 5092 C C . VAL B 1 299 ? -18.734 -31.453 -14.391 1 92.06 299 VAL B C 1
ATOM 5094 O O . VAL B 1 299 ? -18.844 -30.312 -13.945 1 92.06 299 VAL B O 1
ATOM 5097 N N . ASN B 1 300 ? -19.172 -32.5 -13.742 1 92.56 300 ASN B N 1
ATOM 5098 C CA . ASN B 1 300 ? -19.594 -32.438 -12.344 1 92.56 300 ASN B CA 1
ATOM 5099 C C . ASN B 1 300 ? -18.406 -32.594 -11.391 1 92.56 300 ASN B C 1
ATOM 5101 O O . ASN B 1 300 ? -17.719 -33.625 -11.422 1 92.56 300 ASN B O 1
ATOM 5105 N N . PHE B 1 301 ? -18.219 -31.594 -10.531 1 94.38 301 PHE B N 1
ATOM 5106 C CA . PHE B 1 301 ? -17.094 -31.594 -9.602 1 94.38 301 PHE B CA 1
ATOM 5107 C C . PHE B 1 301 ? -17.562 -31.891 -8.18 1 94.38 301 PHE B C 1
ATOM 5109 O O . PHE B 1 301 ? -16.781 -31.766 -7.227 1 94.38 301 PHE B O 1
ATOM 5116 N N . ASP B 1 302 ? -18.844 -32.344 -7.949 1 92.62 302 ASP B N 1
ATOM 5117 C CA . ASP B 1 302 ? -19.438 -32.344 -6.621 1 92.62 302 ASP B CA 1
ATOM 5118 C C . ASP B 1 302 ? -19.25 -33.719 -5.957 1 92.62 302 ASP B C 1
ATOM 5120 O O . ASP B 1 302 ? -19.719 -33.938 -4.84 1 92.62 302 ASP B O 1
ATOM 5124 N N . ASN B 1 303 ? -18.578 -34.594 -6.648 1 93.62 303 ASN B N 1
ATOM 5125 C CA . ASN B 1 303 ? -18.281 -35.875 -6.051 1 93.62 303 ASN B CA 1
ATOM 5126 C C . ASN B 1 303 ? -16.781 -36.156 -5.984 1 93.62 303 ASN B C 1
ATOM 5128 O O . ASN B 1 303 ? -15.984 -35.344 -6.477 1 93.62 303 ASN B O 1
ATOM 5132 N N . TYR B 1 304 ? -16.344 -37.188 -5.391 1 94.44 304 TYR B N 1
ATOM 5133 C CA . TYR B 1 304 ? -14.938 -37.438 -5.074 1 94.44 304 TYR B CA 1
ATOM 5134 C C . TYR B 1 304 ? -14.141 -37.75 -6.336 1 94.44 304 TYR B C 1
ATOM 5136 O O . TYR B 1 304 ? -12.914 -37.75 -6.316 1 94.44 304 TYR B O 1
ATOM 5144 N N . TYR B 1 305 ? -14.828 -38 -7.465 1 94.44 305 TYR B N 1
ATOM 5145 C CA . TYR B 1 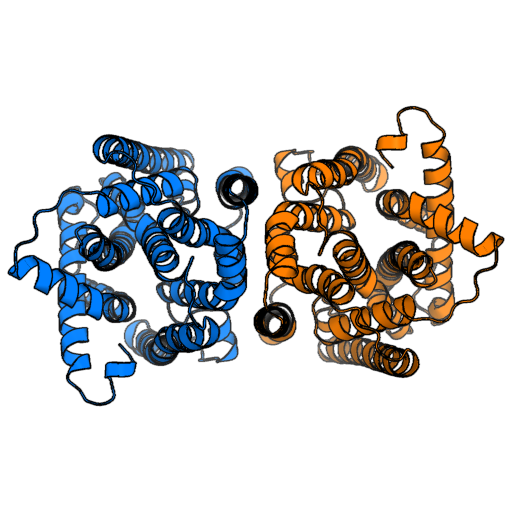305 ? -14.117 -38.125 -8.734 1 94.44 305 TYR B CA 1
ATOM 5146 C C . TYR B 1 305 ? -13.406 -36.812 -9.07 1 94.44 305 TYR B C 1
ATOM 5148 O O . TYR B 1 305 ? -12.5 -36.781 -9.898 1 94.44 305 TYR B O 1
ATOM 5156 N N . ALA B 1 306 ? -13.828 -35.844 -8.352 1 95.69 306 ALA B N 1
ATOM 5157 C CA . ALA B 1 306 ? -13.227 -34.531 -8.539 1 95.69 306 ALA B CA 1
ATOM 5158 C C . ALA B 1 306 ? -11.734 -34.562 -8.234 1 95.69 306 ALA B C 1
ATOM 5160 O O . ALA B 1 306 ? -10.977 -33.719 -8.719 1 95.69 306 ALA B O 1
ATOM 5161 N N . ILE B 1 307 ? -11.305 -35.531 -7.445 1 97.19 307 ILE B N 1
ATOM 5162 C CA . ILE B 1 307 ? -9.883 -35.688 -7.137 1 97.19 307 ILE B CA 1
ATOM 5163 C C .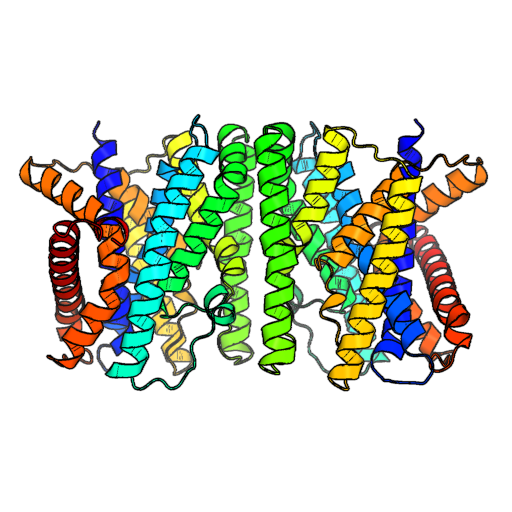 ILE B 1 307 ? -9.094 -35.812 -8.43 1 97.19 307 ILE B C 1
ATOM 5165 O O . ILE B 1 307 ? -7.969 -35.312 -8.539 1 97.19 307 ILE B O 1
ATOM 5169 N N . LEU B 1 308 ? -9.766 -36.406 -9.422 1 97.19 308 LEU B N 1
ATOM 5170 C CA . LEU B 1 308 ? -9.094 -36.594 -10.703 1 97.19 308 LEU B CA 1
ATOM 5171 C C . LEU B 1 308 ? -9.586 -35.594 -11.742 1 97.19 308 LEU B C 1
ATOM 5173 O O . LEU B 1 308 ? -8.812 -35.156 -12.586 1 97.19 308 LEU B O 1
ATOM 5177 N N . THR B 1 309 ? -10.836 -35.281 -11.672 1 97 309 THR B N 1
ATOM 5178 C CA . THR B 1 309 ? -11.43 -34.5 -12.734 1 97 309 THR B CA 1
ATOM 5179 C C . THR B 1 309 ? -10.938 -33.062 -12.664 1 97 309 THR B C 1
ATOM 5181 O O . THR B 1 309 ? -10.742 -32.406 -13.703 1 97 309 THR B O 1
ATOM 5184 N N . ILE B 1 310 ? -10.742 -32.531 -11.453 1 97.75 310 ILE B N 1
ATOM 5185 C CA . ILE B 1 310 ? -10.297 -31.141 -11.32 1 97.75 310 ILE B CA 1
ATOM 5186 C C . ILE B 1 310 ? -8.914 -30.984 -11.945 1 97.75 310 ILE B C 1
ATOM 5188 O O . ILE B 1 310 ? -8.727 -30.172 -12.859 1 97.75 310 ILE B O 1
ATOM 5192 N N . PRO B 1 311 ? -7.934 -31.781 -11.531 1 98.31 311 PRO B N 1
ATOM 5193 C CA . PRO B 1 311 ? -6.621 -31.641 -12.164 1 98.31 311 PRO B CA 1
ATOM 5194 C C . PRO B 1 311 ? -6.641 -32 -13.648 1 98.31 311 PRO B C 1
ATOM 5196 O O . PRO B 1 311 ? -5.887 -31.422 -14.438 1 98.31 311 PRO B O 1
ATOM 5199 N N . ALA B 1 312 ? -7.496 -32.906 -14.062 1 98 312 ALA B N 1
ATOM 5200 C CA . ALA B 1 312 ? -7.578 -33.312 -15.469 1 98 312 ALA B CA 1
ATOM 5201 C C . ALA B 1 312 ? -8.109 -32.156 -16.328 1 98 312 ALA B C 1
ATOM 5203 O O . ALA B 1 312 ? -7.582 -31.906 -17.422 1 98 312 ALA B O 1
ATOM 5204 N N . VAL B 1 313 ? -9.164 -31.562 -15.883 1 98.19 313 VAL B N 1
ATOM 5205 C CA . VAL B 1 313 ? -9.734 -30.422 -16.609 1 98.19 313 VAL B CA 1
ATOM 5206 C C . VAL B 1 313 ? -8.711 -29.297 -16.656 1 98.19 313 VAL B C 1
ATOM 5208 O O . VAL B 1 313 ? -8.57 -28.625 -17.703 1 98.19 313 VAL B O 1
ATOM 5211 N N . ALA B 1 314 ? -8.016 -29.078 -15.531 1 98.56 314 ALA B N 1
ATOM 5212 C CA . ALA B 1 314 ? -6.973 -28.047 -15.5 1 98.56 314 ALA B CA 1
ATOM 5213 C C . ALA B 1 314 ? -5.867 -28.359 -16.5 1 98.56 314 ALA B C 1
ATOM 5215 O O . ALA B 1 314 ? -5.387 -27.469 -17.203 1 98.56 314 ALA B O 1
ATOM 5216 N N . LEU B 1 315 ? -5.488 -29.594 -16.562 1 98.44 315 LEU B N 1
ATOM 5217 C CA . LEU B 1 315 ? -4.434 -30.016 -17.484 1 98.44 315 LEU B CA 1
ATOM 5218 C C . LEU B 1 315 ? -4.887 -29.844 -18.922 1 98.44 315 LEU B C 1
ATOM 5220 O O . LEU B 1 315 ? -4.105 -29.422 -19.781 1 98.44 315 LEU B O 1
ATOM 5224 N N . LEU B 1 316 ? -6.082 -30.234 -19.203 1 98.31 316 LEU B N 1
ATOM 5225 C CA . LEU B 1 316 ? -6.629 -30.078 -20.547 1 98.31 316 LEU B CA 1
ATOM 5226 C C . LEU B 1 316 ? -6.688 -28.609 -20.938 1 98.31 316 LEU B C 1
ATOM 5228 O O . LEU B 1 316 ? -6.328 -28.25 -22.062 1 98.31 316 LEU B O 1
ATOM 5232 N N . SER B 1 317 ? -7.184 -27.797 -20.031 1 98.5 317 SER B N 1
ATOM 5233 C CA . SER B 1 317 ? -7.227 -26.359 -20.281 1 98.5 317 SER B CA 1
ATOM 5234 C C . SER B 1 317 ? -5.828 -25.797 -20.516 1 98.5 317 SER B C 1
ATOM 5236 O O . SER B 1 317 ? -5.641 -24.938 -21.375 1 98.5 317 SER B O 1
ATOM 5238 N N . TYR B 1 318 ? -4.887 -26.266 -19.734 1 98.69 318 TYR B N 1
ATOM 5239 C CA . TYR B 1 318 ? -3.492 -25.859 -19.891 1 98.69 318 TYR B CA 1
ATOM 5240 C C . TYR B 1 318 ? -2.973 -26.23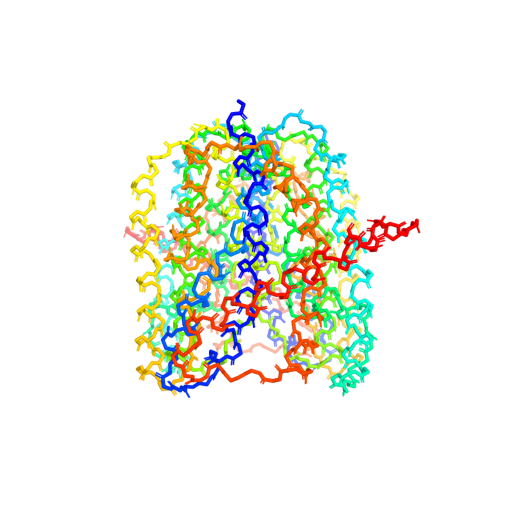4 -21.266 1 98.69 318 TYR B C 1
ATOM 5242 O O . TYR B 1 318 ? -2.367 -25.422 -21.969 1 98.69 318 TYR B O 1
ATOM 5250 N N . ALA B 1 319 ? -3.242 -27.438 -21.688 1 98.25 319 ALA B N 1
ATOM 5251 C CA . ALA B 1 319 ? -2.762 -27.953 -22.969 1 98.25 319 ALA B CA 1
ATOM 5252 C C . ALA B 1 319 ? -3.4 -27.203 -24.125 1 98.25 319 ALA B C 1
ATOM 5254 O O . ALA B 1 319 ? -2.713 -26.828 -25.078 1 98.25 319 ALA B O 1
ATOM 5255 N N . VAL B 1 320 ? -4.688 -27.016 -24.047 1 98.44 320 VAL B N 1
ATOM 5256 C CA . VAL B 1 320 ? -5.395 -26.297 -25.109 1 98.44 320 VAL B CA 1
ATOM 5257 C C . VAL B 1 320 ? -4.91 -24.859 -25.188 1 98.44 320 VAL B C 1
ATOM 5259 O O . VAL B 1 320 ? -4.719 -24.312 -26.281 1 98.44 320 VAL B O 1
ATOM 5262 N N . SER B 1 321 ? -4.723 -24.219 -24.047 1 98.44 321 SER B N 1
ATOM 5263 C CA . SER B 1 321 ? -4.191 -22.859 -24.016 1 98.44 321 SER B CA 1
ATOM 5264 C C . SER B 1 321 ? -2.801 -22.797 -24.641 1 98.44 321 SER B C 1
ATOM 5266 O O . SER B 1 321 ? -2.498 -21.875 -25.391 1 98.44 321 SER B O 1
ATOM 5268 N N . ALA B 1 322 ? -1.978 -23.797 -24.281 1 97.94 322 ALA B N 1
ATOM 5269 C CA . ALA B 1 322 ? -0.623 -23.844 -24.828 1 97.94 322 ALA B CA 1
ATOM 5270 C C . ALA B 1 322 ? -0.648 -23.969 -26.344 1 97.94 322 ALA B C 1
ATOM 5272 O O . ALA B 1 322 ? 0.114 -23.297 -27.047 1 97.94 322 ALA B O 1
ATOM 5273 N N . LEU B 1 323 ? -1.517 -24.781 -26.812 1 97.5 323 LEU B N 1
ATOM 5274 C CA . LEU B 1 323 ? -1.63 -25 -28.25 1 97.5 323 LEU B CA 1
ATOM 5275 C C . LEU B 1 323 ? -2.121 -23.734 -28.953 1 97.5 323 LEU B C 1
ATOM 5277 O O . LEU B 1 323 ? -1.609 -23.375 -30.016 1 97.5 323 LEU B O 1
ATOM 5281 N N . LEU B 1 324 ? -3.086 -23.078 -28.391 1 97.19 324 LEU B N 1
ATOM 5282 C CA . LEU B 1 324 ? -3.627 -21.859 -28.969 1 97.19 324 LEU B CA 1
ATOM 5283 C C . LEU B 1 324 ? -2.58 -20.75 -28.984 1 97.19 324 LEU B C 1
ATOM 5285 O O . LEU B 1 324 ? -2.451 -20.016 -29.969 1 97.19 324 LEU B O 1
ATOM 5289 N N . VAL B 1 325 ? -1.855 -20.625 -27.891 1 97.06 325 VAL B N 1
ATOM 5290 C CA . VAL B 1 325 ? -0.824 -19.594 -27.781 1 97.06 325 VAL B CA 1
ATOM 5291 C C . VAL B 1 325 ? 0.297 -19.906 -28.781 1 97.06 325 VAL B C 1
ATOM 5293 O O . VAL B 1 325 ? 0.819 -18.984 -29.438 1 97.06 325 VAL B O 1
ATOM 5296 N N . ALA B 1 326 ? 0.651 -21.188 -28.906 1 95.56 326 ALA B N 1
ATOM 5297 C CA . ALA B 1 326 ? 1.664 -21.578 -29.875 1 95.56 326 ALA B CA 1
ATOM 5298 C C . ALA B 1 326 ? 1.228 -21.234 -31.297 1 95.56 326 ALA B C 1
ATOM 5300 O O . ALA B 1 326 ? 2.039 -20.781 -32.094 1 95.56 326 ALA B O 1
ATOM 5301 N N . ALA B 1 327 ? -0.017 -21.422 -31.562 1 95.38 327 ALA B N 1
ATOM 5302 C CA . ALA B 1 327 ? -0.565 -21.094 -32.875 1 95.38 327 ALA B CA 1
ATOM 5303 C C . ALA B 1 327 ? -0.575 -19.578 -33.125 1 95.38 327 ALA B C 1
ATOM 5305 O O . ALA B 1 327 ? -0.272 -19.109 -34.219 1 95.38 327 ALA B O 1
ATOM 5306 N N . LEU B 1 328 ? -0.917 -18.844 -32.094 1 94.06 328 LEU B N 1
ATOM 5307 C CA . LEU B 1 328 ? -0.957 -17.391 -32.188 1 94.06 328 LEU B CA 1
ATOM 5308 C C . LEU B 1 328 ? 0.439 -16.812 -32.438 1 94.06 328 LEU B C 1
ATOM 5310 O O . LEU B 1 328 ? 0.594 -15.805 -33.125 1 94.06 328 LEU B O 1
ATOM 5314 N N . ARG B 1 329 ? 1.416 -17.438 -31.859 1 92.5 329 ARG B N 1
ATOM 5315 C CA . ARG B 1 329 ? 2.793 -16.969 -31.984 1 92.5 329 ARG B CA 1
ATOM 5316 C C . ARG B 1 329 ? 3.312 -17.172 -33.406 1 92.5 329 ARG B C 1
ATOM 5318 O O . ARG B 1 329 ? 4.289 -16.531 -33.812 1 92.5 329 ARG B O 1
ATOM 5325 N N . LEU B 1 330 ? 2.629 -18.047 -34.125 1 91.19 330 LEU B N 1
ATOM 5326 C CA . LEU B 1 330 ? 3.023 -18.297 -35.531 1 91.19 330 LEU B CA 1
ATOM 5327 C C . LEU B 1 330 ? 2.523 -17.188 -36.438 1 91.19 330 LEU B C 1
ATOM 5329 O O . LEU B 1 330 ? 3.008 -17.047 -37.562 1 91.19 330 LEU B O 1
ATOM 5333 N N . VAL B 1 331 ? 1.553 -16.5 -36.031 1 89.19 331 VAL B N 1
ATOM 5334 C CA . VAL B 1 331 ? 1.007 -15.398 -36.844 1 89.19 331 VAL B CA 1
ATOM 5335 C C . VAL B 1 331 ? 1.835 -14.141 -36.625 1 89.19 331 VAL B C 1
ATOM 5337 O O . VAL B 1 331 ? 1.962 -13.664 -35.469 1 89.19 331 VAL B O 1
ATOM 5340 N N . PRO B 1 332 ? 2.391 -13.609 -37.719 1 84.56 332 PRO B N 1
ATOM 5341 C CA . PRO B 1 332 ? 3.205 -12.398 -37.594 1 84.56 332 PRO B CA 1
ATOM 5342 C C . PRO B 1 332 ? 2.432 -11.234 -36.969 1 84.56 332 PRO B C 1
ATOM 5344 O O . PRO B 1 332 ? 1.246 -11.055 -37.25 1 84.56 332 PRO B O 1
ATOM 5347 N N . GLY B 1 333 ? 2.881 -10.516 -35.969 1 82.5 333 GLY B N 1
ATOM 5348 C CA . GLY B 1 333 ? 2.236 -9.383 -35.312 1 82.5 333 GLY B CA 1
ATOM 5349 C C . GLY B 1 333 ? 1.572 -9.742 -34 1 82.5 333 GLY B C 1
ATOM 5350 O O . GLY B 1 333 ? 1.386 -8.883 -33.125 1 82.5 333 GLY B O 1
ATOM 5351 N N . LEU B 1 334 ? 1.195 -11.008 -33.875 1 85.19 334 LEU B N 1
ATOM 5352 C CA . LEU B 1 334 ? 0.451 -11.406 -32.688 1 85.19 334 LEU B CA 1
ATOM 5353 C C . LEU B 1 334 ? 1.39 -11.938 -31.625 1 85.19 334 LEU B C 1
ATOM 5355 O O . LEU B 1 334 ? 0.958 -12.234 -30.5 1 85.19 334 LEU B O 1
ATOM 5359 N N . LYS B 1 335 ? 2.555 -12.023 -31.984 1 82.56 335 LYS B N 1
ATOM 5360 C CA . LYS B 1 335 ? 3.545 -12.516 -31.031 1 82.56 335 LYS B CA 1
ATOM 5361 C C . LYS B 1 335 ? 3.641 -11.594 -29.812 1 82.56 335 LYS B C 1
ATOM 5363 O O . LYS B 1 335 ? 3.904 -12.062 -28.703 1 82.56 335 LYS B O 1
ATOM 5368 N N . ARG B 1 336 ? 3.312 -10.32 -30.125 1 84.75 336 ARG B N 1
ATOM 5369 C CA . ARG B 1 336 ? 3.48 -9.352 -29.047 1 84.75 336 ARG B CA 1
ATOM 5370 C C . ARG B 1 336 ? 2.299 -9.391 -28.094 1 84.75 336 ARG B C 1
ATOM 5372 O O . ARG B 1 336 ? 2.387 -8.883 -26.969 1 84.75 336 ARG B O 1
ATOM 5379 N N . VAL B 1 337 ? 1.279 -10.023 -28.438 1 86.81 337 VAL B N 1
ATOM 5380 C CA . VAL B 1 337 ? 0.074 -10.031 -27.609 1 86.81 337 VAL B CA 1
ATOM 5381 C C . VAL B 1 337 ? 0.059 -11.273 -26.734 1 86.81 337 VAL B C 1
ATOM 5383 O O . VAL B 1 337 ? -0.819 -11.43 -25.875 1 86.81 337 VAL B O 1
ATOM 5386 N N . VAL B 1 338 ? 1.071 -12.156 -27.062 1 86.25 338 VAL B N 1
ATOM 5387 C CA . VAL B 1 338 ? 1.156 -13.367 -26.25 1 86.25 338 VAL B CA 1
ATOM 5388 C C . VAL B 1 338 ? 2.605 -13.602 -25.828 1 86.25 338 VAL B C 1
ATOM 5390 O O . VAL B 1 338 ? 3.535 -13.219 -26.531 1 86.25 338 VAL B O 1
#

Solvent-accessible surface area (backbone atoms only — not comparable to full-atom values): 34266 Å² total; per-residue (Å²): 120,76,56,57,58,30,57,43,44,47,48,36,50,22,44,48,24,43,40,28,20,60,47,18,49,62,44,42,74,48,90,49,86,24,33,67,52,23,41,42,41,30,51,60,11,43,30,14,61,47,42,48,30,23,50,49,13,38,71,66,25,58,64,92,56,67,54,66,63,55,40,49,50,56,42,50,62,49,47,48,19,49,56,53,49,35,52,50,40,43,50,44,35,36,74,72,70,63,50,80,76,73,89,45,75,74,50,49,74,77,40,55,64,43,82,80,50,47,55,56,56,24,51,42,54,49,52,69,47,35,63,53,52,26,37,23,63,63,68,39,52,71,66,54,50,53,48,50,53,49,50,38,45,48,48,37,10,51,44,42,44,52,52,48,43,42,39,43,70,73,64,61,39,77,83,78,78,74,50,58,69,48,46,34,62,38,48,42,52,37,26,50,48,16,15,48,35,54,70,68,60,66,72,67,57,38,69,60,22,46,53,46,23,52,52,24,48,51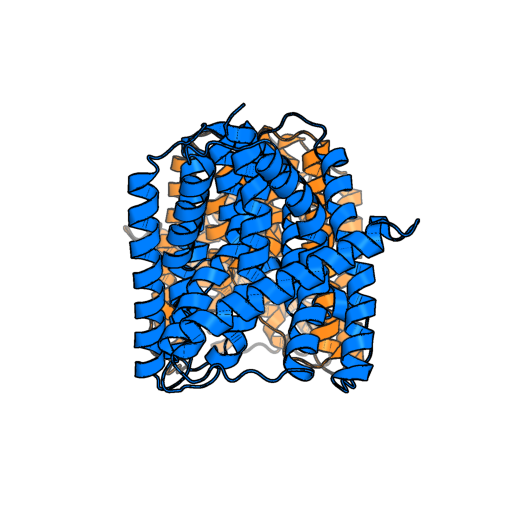,49,34,28,49,52,26,50,52,51,14,60,74,69,72,43,78,50,60,64,53,54,34,67,34,15,59,44,35,42,48,23,28,51,18,49,48,44,25,48,47,52,48,89,73,85,72,48,71,67,56,48,49,48,39,52,51,41,37,72,39,27,64,26,24,61,72,44,30,62,63,44,42,53,49,49,42,68,78,50,74,73,81,50,56,42,70,64,24,70,53,49,39,56,48,52,21,48,50,30,47,50,53,24,44,50,50,42,55,54,41,52,68,38,88,83,40,40,65,55,71,118,76,55,56,58,30,57,44,44,48,48,36,51,21,44,48,24,43,40,27,20,62,48,17,48,63,43,40,73,46,90,48,86,23,34,69,54,21,41,42,41,29,51,60,10,43,31,15,60,47,40,48,32,24,51,49,13,37,70,66,24,60,64,94,59,66,54,67,62,54,38,49,50,56,42,49,62,48,48,47,20,48,55,53,50,36,54,52,40,44,50,45,36,38,74,73,69,63,50,80,76,76,88,46,74,74,51,48,74,78,40,56,65,43,81,80,49,47,56,58,55,27,50,44,54,48,52,70,46,34,63,54,50,27,38,22,62,64,68,40,51,71,67,52,51,54,48,50,52,49,50,40,46,48,50,38,10,49,44,42,42,52,51,47,44,42,39,43,70,73,64,62,39,75,83,77,77,74,50,58,69,48,46,36,62,38,49,41,52,37,26,50,47,15,15,48,35,55,71,66,60,66,72,66,59,37,69,59,23,47,51,47,23,52,52,24,48,51,49,34,26,50,52,25,50,53,50,14,60,74,69,72,42,77,51,60,67,52,55,34,67,34,16,59,44,36,43,48,23,27,51,18,46,48,43,26,47,46,53,47,89,75,85,72,50,72,68,55,48,50,48,38,52,51,41,38,71,39,29,66,25,25,61,72,44,30,62,64,45,41,53,49,49,44,68,78,50,73,73,82,50,54,40,70,64,25,72,53,49,39,57,47,53,22,50,49,31,48,51,53,25,44,52,51,42,55,54,40,51,68,39,87,83,41,38,65,56,72

Foldseek 3Di:
DQLPLLLLLLLLVLLLLLLLLVLLVVLCQDDFDQNLLSLLSNLSSLLSLLSVLLSLLLVLAQDDDPLVVVLVVVLLLLVQLQVVLQVVLLVCCCPPVVDPDDDDPVCCLWDGSDDLCLSSLLVSVLSVCRVVLRVCLNPPDPVVLVVVLVVLLVVLAVVQLVVQCCCCPVVVHDDDDDTSVNVNSNSVSSSNVSNNCNVVVDADDLVVLVVLLVVLSVVLSCVQVVVCVVRVGRDCSSSPSNHPSNVSNSVSVNNNSSNPPDDDDPVNSVVSNLSSLCSSQLSSCLVVQLVVVCVVPPDDCNDPCVSVVSSVSSVVSSVVSSVVSVVQCVDPPSVSSD/DQLPLLLLLLLLVLLLLLLLLVLLVVLCQDAFDQNLLSLLSNLSSLLSLLSVLLSLLLVLAQDDDPLVVVLVVVLLLLVQLQVVLQVVLLVCCCPPVVDPDDDDPVCCLWDGSDDLCLSSLLVSVLSVCRVVLRVCLNPPDPVVLVVVLVVLLVVLAVVQLVVQCCCCPVVVHDDDDDTSVNVNSNSVSSSNVSNNCNVVVDADDLVVLVVQLVVLSVVLSCVQVVVCVVVVGRDCSSSPCNHPSNVSNSVSVNNNSSNPPDDADPVNSVVSNLSSLCSSQLSSCLVVQLVVVCVVPPDDCNDPCVSVVSSVSSVVSSVVSSVVSVVQCPDPPSVSSD

Nearest PDB structures (foldseek):
  8dl8-assembly1_A  TM=1.802E-01  e=9.442E-01  Homo sapiens
  8yrg-assembly1_R  TM=1.578E-01  e=7.597E+00  Homo sapiens
  8dl8-assembly1_A  TM=1.802E-01  e=1.445E+00  Homo sapiens
  4oaa-assembly1_B  TM=2.057E-01  e=7.966E+00  Escherichia coli str. K-12 substr. DH10B
  8yrg-assembly1_R  TM=1.578E-01  e=8.657E+00  Homo sapiens

Radius of gyration: 27.24 Å; Cα contacts (8 Å, |Δi|>4): 935; chains: 2; bounding box: 49×75×74 Å

InterPro domains:
  IPR002656 Acyltransferase 3 domain [PF01757] (13-324)

Organism: Erwinia amylovora (NCBI:txid552)

Secondary structure (DSSP, 8-state):
-HHHHHHHHHHHHHHHHHHHHHHHHHHHTS--TTHHHHHHHHHHHTTHHHHHHHHHHHHHSS--S-HHHHHHHHHHHHHHHHHHHHHHHHHHHHHTS---PPP-HHHHHHS-SSGGGHHHHHHHHHHHTHHHHHHHHHHS-HHHHHHHHHHHIIIIIIIHHHHHHIIIIIS--------HHHHHHHHHHHHHHHHHHHHTT----HHHHHHHHHHHHHHHHHHHHHHHHHHTS---GGGSTTSHHHHHHHHHHHHHHHS------HHHHHHHHHHHHHHHHHHHHHHHHHHHHHHHSPPP-SSTTHHHHHHHHHHHHHHHHHHHHHHHHHSTTGGGG-/-HHHHHHHHHHHHHHHHHHHHHHHHHHHTS--TTHHHHHHHHHHHTTHHHHHHHHHHHHHSS--S-HHHHHHHHHHHHHHHHHHHHHHHHHHHHHTS---PPP-HHHHHHS-SSGGGHHHHHHHHHHHTHHHHHHHHHHS-HHHHHHHHHHHIIIIIIIHHHHHHIIIIIS--------HHHHHHHHHHHHHHHHHHHHTT----HHHHHHHHHHHHHHHHHHHHHHHHHTTS---GGGSTTSHHHHHHHHHHHHHHHS------HHHHHHHHHHHHHHHHHHHHHHHHHHHHHHHSPPP-SSTTHHHHHHHHHHHHHHHHHHHHHHHHHSTTGGGG-

Sequence (676 aa):
MLKTLNIKLLMPIATYLVILLHTAAVPFNTFHGAWSVAVMYDALGRISFPLYLLTAGYISLNKNESLLSTLKTRVLNLLIPLVAWTAVYFIYNHMVNSSTTPFSVLETLSTPAYPHLWFIYTLILLYLITPLLNTFIQHGSQQRIHYIIAIWFALASVYMLFDNFKDSVLENHPESVPSNIDMVVYLSGFYIIGGVARRYKLAPKTPIASVIFILSAVLTAVMCYSLSISINQPNEIFLFYSAPTIVTLALACFFMLLNARLRFTRRLSLSIRGLNRLSTGIFFIHMLVLETLLRLWPVNFDNYYAILTIPAVALLSYAVSALLVAALRLVPGLKRVVMLKTLNIKLLMPIATYLVILLHTAAVPFNTFHGAWSVAVMYDALGRISFPLYLLTAGYISLNKNESLLSTLKTRVLNLLIPLVAWTAVYFIYNHMVNSSTTPFSVLETLSTPAYPHLWFIYTLILLYLITPLLNTFIQHGSQQRIHYIIAIWFALASVYMLFDNFKDSVLENHPESVPSNIDMVVYLSGFYIIGGVARRYKLAPKTPIASVIFILSAVLTAVMCYSLSISINQPNEIFLFYSAPTIVTLALACFFMLLNARLRFTRRLSLSIRGLNRLSTGIFFIHMLVLETLLRLWPVNFDNYYAILTIPAVALLSYAVSALLVAALRLVPGLKRVV

pLDDT: mean 92.61, std 7.18, range [41.28, 98.69]